Protein AF-A0A1M3FWM1-F1 (afdb_monomer)

Foldseek 3Di:
DEEEEAEEEQDPVCPVLVVVLQVQAAFDDAFYKYKYWYWYQAPVARTWIKIWIWGWDADPVHIGIDGPDIDIDGDHPVPALQVVLLVVLVVTDPPYAYEYEYAAEAAPPQQFGHFHDHPVVPDPDDDDPPDPPDSPPGTDGLQSVLSNLQSRLHLEYEYQYAQCLALSNLLSCLVRYQKYKYARGHGDRQLDNPSQLCNQLSHDDPPDHSVVNLVSNNVSSVVSQVVRCPDPPDHRFKIFMFGSPCSVVLQVLVLQLVLVCCLVPVPPPPPLPPLLVVQCVQADDPNQKGAPLVVLVSVLVVCVPDPVNNVSSVVNNVSLQVGTPDMDGDPPDSCNPHSRHIYHRAPPCPGLLNVLVVVVCVVDPSPHDRGHPVVSSVVSCVVVVVDD

Nearest PDB structures (foldseek):
  6mzo-assembly1_A  TM=6.413E-01  e=2.265E-14  Parabacteroides distasonis ATCC 8503
  6n9j-assembly2_B  TM=6.368E-01  e=8.751E-14  Bacteroides thetaiotaomicron VPI-5482
  6n9j-assembly1_A  TM=6.332E-01  e=1.992E-13  Bacteroides thetaiotaomicron VPI-5482
  6nag-assembly1_B  TM=6.405E-01  e=3.380E-13  Bacteroides thetaiotaomicron VPI-5482
  6nag-assembly1_A  TM=6.231E-01  e=5.736E-13  Bacteroides thetaiotaomicron VPI-5482

Solvent-accessible surface area (backbone atoms only — not comparable to full-atom values): 21256 Å² total; per-residue (Å²): 93,49,42,35,41,38,37,42,36,41,66,81,83,54,60,64,52,58,60,43,41,64,75,71,41,56,56,76,56,80,72,30,36,41,36,42,37,41,38,35,50,43,91,92,43,52,30,47,35,37,40,39,36,32,40,34,40,77,51,100,90,49,38,40,50,38,84,77,43,79,48,78,50,84,48,60,73,88,68,41,69,35,58,54,34,45,50,54,47,70,73,51,63,90,85,49,47,32,35,40,37,38,36,39,50,30,35,69,66,87,63,33,49,34,37,50,67,59,74,85,74,72,59,92,68,82,81,70,98,76,77,83,77,60,93,70,85,41,54,47,36,39,66,55,52,43,60,15,41,56,63,56,45,27,45,27,38,36,41,43,23,19,32,49,29,25,54,70,52,49,54,55,45,39,78,42,23,50,30,40,33,33,16,54,40,50,60,52,70,68,18,67,48,60,57,58,33,51,36,58,59,57,54,51,62,86,79,61,51,46,66,59,50,40,53,54,44,44,58,32,42,51,56,18,40,67,57,33,48,72,45,90,94,49,69,40,17,40,42,34,34,34,47,28,80,51,42,70,59,50,48,53,47,48,22,51,48,50,39,51,50,48,61,70,43,75,82,47,95,56,64,72,56,55,56,54,50,54,54,47,76,76,51,58,47,102,77,49,37,31,42,39,58,62,52,44,50,55,52,47,71,74,42,82,90,40,69,72,58,43,53,45,41,53,55,45,50,52,49,52,54,71,23,49,76,45,75,51,56,40,87,90,41,92,63,34,81,56,79,66,41,24,37,81,60,67,73,48,86,82,20,68,63,37,44,53,49,51,51,48,61,70,74,40,62,86,87,74,66,88,50,54,66,65,64,51,51,51,56,50,33,56,76,71,65,66,76,126

Mean predicted aligned error: 11.52 Å

pLDDT: mean 70.17, std 17.26, range [24.48, 97.69]

Secondary structure (DSSP, 8-state):
-EEEEEEEESSGGGHHHHHHHHHH-B-SSTT-EEEEEEEE--SSSSEEEEEEEEEEEEETTEEEEEEEEEEEEEE-TTS-HHHHHHHHHHHSPTTPEEEEEEEEB---GGGEEEE---GGG-SSS---TT----TTTTEEEHHHHHHHHTTT--SEEEEEETT--BHHHHHHHTTT-SEEEE-SS---GGG--HHHHHHHHHTS-TT--HHHHHHHHHHHHHHHHHHHTTSTT----EEEEEEGGGHHHHHHHHHHHHHHHHHHHTT-SSHHHHHHHHHHHHH--TTSEEEHHHHHHHHHHH-TT-HHHHHHHHHHHHHHHHHEEEEEE-TT-TTTT--S-EEEPP-STTSHHHHHHHHHHHHS-TTSS---HHHHHHHHHHHTT---

Radius of gyration: 22.24 Å; Cα contacts (8 Å, |Δi|>4): 658; chains: 1; bounding box: 54×43×64 Å

Sequence (388 aa):
MNLAFIFLFDTTGHISTIQRLEAEMHASRAGDRFRLFYLKMNSESPFEYKDFLYELKVTNDGRSFYNVGERVYNFKFEDDLEASFRRIASLCAPGTRFFFCTSGHGSAYGLGAIQYTPVEMTGTGNLPSGNQHSPYSSLIWNKSLVRALTHLRPAFLYFNNCHVNYFDSLYFYGGISRYIIATENYVNTSMLQLDVLINKLAMCDGKSDDHTMAAIAFEAARSGFLYGSKAPGMTGASLFLIDLQQMPRLLNIFNTLSGLLIRQFYNQANWYFSLLQEMRMHYVTSFDLIDMSFVLQKIGESLPAFPAVKEHIEAMLRLIEHMILDKITIEGDPYSNCQGISIYLPKGKKSYYTRIFTDYTRRYKASELPFDWYKLIDIAGKKMGYTH

Structure (mmCIF, N/CA/C/O backbone):
data_AF-A0A1M3FWM1-F1
#
_entry.id   AF-A0A1M3FWM1-F1
#
loop_
_atom_site.group_PDB
_atom_site.id
_atom_site.type_symbol
_atom_site.label_atom_id
_atom_site.label_alt_id
_atom_site.label_comp_id
_atom_site.label_asym_id
_atom_site.label_entity_id
_atom_site.label_seq_id
_atom_site.pdbx_PDB_ins_code
_atom_site.Cartn_x
_atom_site.Cartn_y
_atom_site.Cartn_z
_atom_site.occupancy
_atom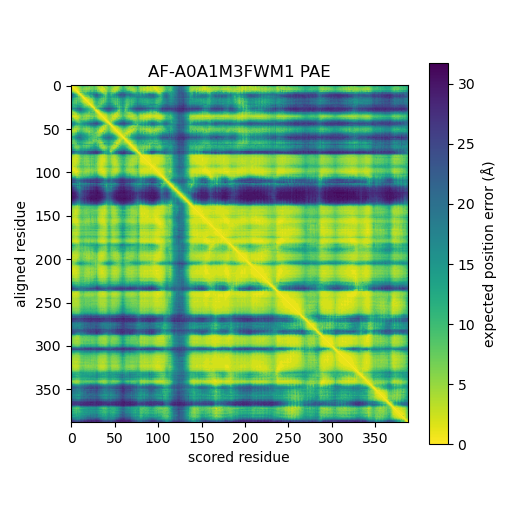_site.B_iso_or_equiv
_atom_site.auth_seq_id
_atom_site.auth_comp_id
_atom_site.auth_asym_id
_atom_site.auth_atom_id
_atom_site.pdbx_PDB_model_num
ATOM 1 N N . MET A 1 1 ? -23.333 1.699 13.901 1.00 71.62 1 MET A N 1
ATOM 2 C CA . MET A 1 1 ? -22.390 1.170 12.893 1.00 71.62 1 MET A CA 1
ATOM 3 C C . MET A 1 1 ? -21.556 0.078 13.552 1.00 71.62 1 MET A C 1
ATOM 5 O O . MET A 1 1 ? -21.190 0.252 14.705 1.00 71.62 1 MET A O 1
ATOM 9 N N . ASN A 1 2 ? -21.294 -1.040 12.863 1.00 77.69 2 ASN A N 1
ATOM 10 C CA . ASN A 1 2 ? -20.400 -2.087 13.373 1.00 77.69 2 ASN A CA 1
ATOM 11 C C . ASN A 1 2 ? -19.030 -1.930 12.710 1.00 77.69 2 ASN A C 1
ATOM 13 O O . ASN A 1 2 ? -18.906 -2.147 11.502 1.00 77.69 2 ASN A O 1
ATOM 17 N N . LEU A 1 3 ? -18.022 -1.553 13.489 1.00 80.56 3 LEU A N 1
ATOM 18 C CA . LEU A 1 3 ? -16.648 -1.407 13.011 1.00 80.56 3 LEU A CA 1
ATOM 19 C C . LEU A 1 3 ? -15.770 -2.536 13.548 1.00 80.56 3 LEU A C 1
ATOM 21 O O . LEU A 1 3 ? -15.898 -2.924 14.709 1.00 80.56 3 LEU A O 1
ATOM 25 N N . ALA A 1 4 ? -14.865 -3.041 12.719 1.00 81.12 4 ALA A N 1
ATOM 26 C CA . ALA A 1 4 ? -13.850 -3.999 13.129 1.00 81.12 4 ALA A CA 1
ATOM 27 C C . ALA A 1 4 ? -12.471 -3.519 12.693 1.00 81.12 4 ALA A C 1
ATOM 29 O O . ALA A 1 4 ? -12.214 -3.321 11.506 1.00 81.12 4 ALA A O 1
ATOM 30 N N . PHE A 1 5 ? -11.578 -3.374 13.662 1.00 81.00 5 PHE A N 1
ATOM 31 C CA . PHE A 1 5 ? -10.193 -3.018 13.424 1.00 81.00 5 PHE A CA 1
ATOM 32 C C . PHE A 1 5 ? -9.307 -4.224 13.673 1.00 81.00 5 PHE A C 1
ATOM 34 O O . PHE A 1 5 ? -9.415 -4.872 14.713 1.00 81.00 5 PHE A O 1
ATOM 41 N N . ILE A 1 6 ? -8.438 -4.516 12.716 1.00 81.38 6 ILE A N 1
ATOM 42 C CA . ILE A 1 6 ? -7.499 -5.626 12.790 1.00 81.38 6 ILE A CA 1
ATOM 43 C C . ILE A 1 6 ? -6.105 -5.039 12.810 1.00 81.38 6 ILE A C 1
ATOM 45 O O . ILE A 1 6 ? -5.705 -4.353 11.868 1.00 81.38 6 ILE A O 1
ATOM 49 N N . PHE A 1 7 ? -5.392 -5.324 13.890 1.00 78.38 7 PHE A N 1
ATOM 50 C CA . PHE A 1 7 ? -4.054 -4.826 14.128 1.00 78.38 7 PHE A CA 1
ATOM 51 C C . PHE A 1 7 ? -3.062 -5.964 14.222 1.00 78.38 7 PHE A C 1
ATOM 53 O O . PHE A 1 7 ? -3.229 -6.871 15.034 1.00 78.38 7 PHE A O 1
ATOM 60 N N . LEU A 1 8 ? -2.016 -5.877 13.412 1.00 70.81 8 LEU A N 1
ATOM 61 C CA . LEU A 1 8 ? -0.909 -6.818 13.407 1.00 70.81 8 LEU A CA 1
ATOM 62 C C . LEU A 1 8 ? 0.372 -6.102 13.855 1.00 70.81 8 LEU A C 1
ATOM 64 O O . LEU A 1 8 ? 0.757 -5.096 13.257 1.00 70.81 8 LEU A O 1
ATOM 68 N N . PHE A 1 9 ? 1.017 -6.608 14.908 1.00 69.19 9 PHE A N 1
ATOM 69 C CA . PHE A 1 9 ? 2.199 -5.982 15.508 1.00 69.19 9 PHE A CA 1
ATOM 70 C C . PHE A 1 9 ? 3.373 -6.948 15.691 1.00 69.19 9 PHE A C 1
ATOM 72 O O . PHE A 1 9 ? 3.195 -8.108 16.065 1.00 69.19 9 PHE A O 1
ATOM 79 N N . ASP A 1 10 ? 4.576 -6.406 15.483 1.00 56.25 10 ASP A N 1
ATOM 80 C CA . ASP A 1 10 ? 5.877 -7.076 15.642 1.00 56.25 10 ASP A CA 1
ATOM 81 C C . ASP A 1 10 ? 6.392 -7.034 17.101 1.00 56.25 10 ASP A C 1
ATOM 83 O O . ASP A 1 10 ? 7.057 -7.958 17.552 1.00 56.25 10 ASP A O 1
ATOM 87 N N . THR A 1 11 ? 6.048 -6.009 17.902 1.00 50.81 11 THR A N 1
ATOM 88 C CA . THR A 1 11 ? 6.634 -5.829 19.251 1.00 50.81 11 THR A CA 1
ATOM 89 C C . THR A 1 11 ? 5.640 -5.453 20.360 1.00 50.81 11 THR A C 1
ATOM 91 O O . THR A 1 11 ? 4.514 -5.009 20.130 1.00 50.81 11 THR A O 1
ATOM 94 N N . THR A 1 12 ? 6.086 -5.628 21.611 1.00 45.31 12 THR A N 1
ATOM 95 C CA . THR A 1 12 ? 5.354 -5.402 22.875 1.00 45.31 12 THR A CA 1
ATOM 96 C C . THR A 1 12 ? 5.006 -3.937 23.173 1.00 45.31 12 THR A C 1
ATOM 98 O O . THR A 1 12 ? 4.233 -3.677 24.096 1.00 45.31 12 THR A O 1
ATOM 101 N N . GLY A 1 13 ? 5.518 -2.979 22.393 1.00 47.03 13 GLY A N 1
ATOM 102 C CA . GLY A 1 13 ? 5.404 -1.538 22.655 1.00 47.03 13 GLY A CA 1
ATOM 103 C C . GLY A 1 13 ? 3.995 -0.936 22.567 1.00 47.03 13 GLY A C 1
ATOM 104 O O . GLY A 1 13 ? 3.818 0.221 22.935 1.00 47.03 13 GLY A O 1
ATOM 105 N N . HIS A 1 14 ? 2.990 -1.695 22.119 1.00 54.06 14 HIS A N 1
ATOM 106 C CA . HIS A 1 14 ? 1.638 -1.182 21.848 1.00 54.06 14 HIS A CA 1
ATOM 107 C C . HIS A 1 14 ? 0.568 -1.598 22.875 1.00 54.06 14 HIS A C 1
ATOM 109 O O . HIS A 1 14 ? -0.595 -1.223 22.741 1.00 54.06 14 HIS A O 1
ATOM 115 N N . ILE A 1 15 ? 0.931 -2.326 23.941 1.00 49.72 15 ILE A N 1
ATOM 116 C CA . ILE A 1 15 ? -0.015 -2.664 25.027 1.00 49.72 15 ILE A CA 1
ATOM 117 C C . ILE A 1 15 ? -0.452 -1.401 25.794 1.00 49.72 15 ILE A C 1
ATOM 119 O O . ILE A 1 15 ? -1.621 -1.268 26.151 1.00 49.72 15 ILE A O 1
ATOM 123 N N . SER A 1 16 ? 0.448 -0.428 25.972 1.00 53.94 16 SER A N 1
ATOM 124 C CA . SER A 1 16 ? 0.113 0.880 26.556 1.00 53.94 16 SER A CA 1
ATOM 125 C C . SER A 1 16 ? -0.863 1.682 25.684 1.00 53.94 16 SER A C 1
ATOM 127 O O . SER A 1 16 ? -1.629 2.488 26.205 1.00 53.94 16 SER A O 1
ATOM 129 N N . THR A 1 17 ? -0.893 1.433 24.369 1.00 57.69 17 THR A N 1
ATOM 130 C CA . THR A 1 17 ? -1.868 2.027 23.444 1.00 57.69 17 THR A CA 1
ATOM 131 C C . THR A 1 17 ? -3.277 1.487 23.694 1.00 57.69 17 THR A C 1
ATOM 133 O O . THR A 1 17 ? -4.222 2.264 23.670 1.00 57.69 17 THR A O 1
ATOM 136 N N . ILE A 1 18 ? -3.431 0.195 24.016 1.00 56.69 18 ILE A N 1
ATOM 137 C CA . ILE A 1 18 ? -4.733 -0.388 24.402 1.00 56.69 18 ILE A CA 1
ATOM 138 C C . ILE A 1 18 ? -5.229 0.214 25.723 1.00 56.69 18 ILE A C 1
ATOM 140 O O . ILE A 1 18 ? -6.398 0.561 25.842 1.00 56.69 18 ILE A O 1
ATOM 144 N N . GLN A 1 19 ? -4.332 0.432 26.684 1.00 56.44 19 GLN A N 1
ATOM 145 C CA . GLN A 1 19 ? -4.682 1.093 27.946 1.00 56.44 19 GLN A CA 1
ATOM 146 C C . GLN A 1 19 ? -5.041 2.580 27.758 1.00 56.44 19 GLN A C 1
ATOM 148 O O . GLN A 1 19 ? -5.931 3.079 28.440 1.00 56.44 19 GLN A O 1
ATOM 153 N N . ARG A 1 20 ? -4.407 3.290 26.811 1.00 59.44 20 ARG A N 1
ATOM 154 C CA . ARG A 1 20 ? -4.812 4.659 26.428 1.00 59.44 20 ARG A CA 1
ATOM 155 C C . ARG A 1 20 ? -6.147 4.705 25.689 1.00 59.44 20 ARG A C 1
ATOM 157 O O . ARG A 1 20 ? -6.918 5.630 25.926 1.00 59.44 20 ARG A O 1
ATOM 164 N N . LEU A 1 21 ? -6.449 3.707 24.852 1.00 61.56 21 LEU A N 1
ATOM 165 C CA . LEU A 1 21 ? -7.748 3.595 24.174 1.00 61.56 21 LEU A CA 1
ATOM 166 C C . LEU A 1 21 ? -8.908 3.590 25.186 1.00 61.56 21 LEU A C 1
ATOM 168 O O . LEU A 1 21 ? -9.934 4.217 24.952 1.00 61.56 21 LEU A O 1
ATOM 172 N N . GLU A 1 22 ? -8.737 2.958 26.345 1.00 57.81 22 GLU A N 1
ATOM 173 C CA . GLU A 1 22 ? -9.761 2.954 27.399 1.00 57.81 22 GLU A CA 1
ATOM 174 C C . GLU A 1 22 ? -9.926 4.310 28.108 1.00 57.81 22 GLU A C 1
ATOM 176 O O . GLU A 1 22 ? -10.994 4.585 28.651 1.00 57.81 22 GLU A O 1
ATOM 181 N N . ALA A 1 23 ? -8.902 5.169 28.087 1.00 51.56 23 ALA A N 1
ATOM 182 C CA . ALA A 1 23 ? -8.892 6.447 28.798 1.00 51.56 23 ALA A CA 1
ATOM 183 C C . ALA A 1 23 ? -9.311 7.654 27.937 1.00 51.56 23 ALA A C 1
ATOM 185 O O . ALA A 1 23 ? -9.831 8.627 28.476 1.00 51.56 23 ALA A O 1
ATOM 186 N N . GLU A 1 24 ? -9.078 7.615 26.620 1.00 58.06 24 GLU A N 1
ATOM 187 C CA . GLU A 1 24 ? -9.115 8.813 25.756 1.00 58.06 24 GLU A CA 1
ATOM 188 C C . GLU A 1 24 ? -10.146 8.733 24.613 1.00 58.06 24 GLU A C 1
ATOM 190 O O . GLU A 1 24 ? -10.217 9.623 23.759 1.00 58.06 24 GLU A O 1
ATOM 195 N N . MET A 1 25 ? -10.953 7.669 24.547 1.00 58.84 25 MET A N 1
ATOM 196 C CA . MET A 1 25 ? -11.905 7.502 23.451 1.00 58.84 25 MET A CA 1
ATOM 197 C C . MET A 1 25 ? -13.266 8.159 23.708 1.00 58.84 25 MET A C 1
ATOM 199 O O . MET A 1 25 ? -14.061 7.705 24.535 1.00 58.84 25 MET A O 1
ATOM 203 N N . HIS A 1 26 ? -13.578 9.163 22.889 1.00 56.03 26 HIS A N 1
ATOM 204 C CA . HIS A 1 26 ? -14.853 9.879 22.880 1.00 56.03 26 HIS A CA 1
ATOM 205 C C . HIS A 1 26 ? -15.505 9.759 21.495 1.00 56.03 26 HIS A C 1
ATOM 207 O O . HIS A 1 26 ? -14.884 10.101 20.491 1.00 56.03 26 HIS A O 1
ATOM 213 N N . ALA A 1 27 ? -16.757 9.286 21.406 1.00 53.84 27 ALA A N 1
ATOM 214 C CA . ALA A 1 27 ? -17.442 9.109 20.114 1.00 53.84 27 ALA A CA 1
ATOM 215 C C . ALA A 1 27 ? -18.858 9.681 20.032 1.00 53.84 27 ALA A C 1
ATOM 217 O O . ALA A 1 27 ? -19.489 10.085 21.009 1.00 53.84 27 ALA A O 1
ATOM 218 N N . SER A 1 28 ? -19.351 9.734 18.792 1.00 49.47 28 SER A N 1
ATOM 219 C CA . SER A 1 28 ? -20.409 10.640 18.359 1.00 49.47 28 SER A CA 1
ATOM 220 C C . SER A 1 28 ? -21.824 10.054 18.359 1.00 49.47 28 SER A C 1
ATOM 222 O O . SER A 1 28 ? -22.755 10.834 18.151 1.00 49.47 28 SER A O 1
ATOM 224 N N . ARG A 1 29 ? -22.055 8.750 18.634 1.00 56.78 29 ARG A N 1
ATOM 225 C CA . ARG A 1 29 ? -23.407 8.121 18.661 1.00 56.78 29 ARG A CA 1
ATOM 226 C C . ARG A 1 29 ? -23.537 6.953 19.653 1.00 56.78 29 ARG A C 1
ATOM 228 O O . ARG A 1 29 ? -22.865 5.938 19.523 1.00 56.78 29 ARG A O 1
ATOM 235 N N . ALA A 1 30 ? -24.423 7.090 20.645 1.00 50.62 30 ALA A N 1
ATOM 236 C CA . ALA A 1 30 ? -24.704 6.037 21.631 1.00 50.62 30 ALA A CA 1
ATOM 237 C C . ALA A 1 30 ? -25.177 4.737 20.951 1.00 50.62 30 ALA A C 1
ATOM 239 O O . ALA A 1 30 ? -26.022 4.793 20.059 1.00 50.62 30 ALA A O 1
ATOM 240 N N . GLY A 1 31 ? -24.651 3.585 21.384 1.00 57.81 31 GLY A N 1
ATOM 241 C CA . GLY A 1 31 ? -24.995 2.268 20.830 1.00 57.81 31 GLY A CA 1
ATOM 242 C C . GLY A 1 31 ? -24.112 1.781 19.675 1.00 57.81 31 GLY A C 1
ATOM 243 O O . GLY A 1 31 ? -24.295 0.653 19.215 1.00 57.81 31 GLY A O 1
ATOM 244 N N . ASP A 1 32 ? -23.137 2.574 19.219 1.00 64.75 32 ASP A N 1
ATOM 245 C CA . ASP A 1 32 ? -22.105 2.069 18.314 1.00 64.75 32 ASP A CA 1
ATOM 246 C C . ASP A 1 32 ? -21.195 1.066 19.036 1.00 64.75 32 ASP A C 1
ATOM 248 O O . ASP A 1 32 ? -20.783 1.264 20.185 1.00 64.75 32 ASP A O 1
ATOM 252 N N . ARG A 1 33 ? -20.894 -0.033 18.340 1.00 68.12 33 ARG A N 1
ATOM 253 C CA . ARG A 1 33 ? -19.990 -1.084 18.801 1.00 68.12 33 ARG A CA 1
ATOM 254 C C . ARG A 1 33 ? -18.822 -1.163 17.844 1.00 68.12 33 ARG A C 1
ATOM 256 O O . ARG A 1 33 ? -19.013 -1.261 16.627 1.00 68.12 33 ARG A O 1
ATOM 263 N N . PHE A 1 34 ? -17.619 -1.166 18.395 1.00 76.31 34 PHE A N 1
ATOM 264 C CA . PHE A 1 34 ? -16.444 -1.515 17.621 1.00 76.31 34 PHE A CA 1
ATOM 265 C C . PHE A 1 34 ? -15.724 -2.680 18.269 1.00 76.31 34 PHE A C 1
ATOM 267 O O . PHE A 1 34 ? -15.804 -2.921 19.475 1.00 76.31 34 PHE A O 1
ATOM 274 N N . ARG A 1 35 ? -15.039 -3.425 17.416 1.00 79.69 35 ARG A N 1
ATOM 275 C CA . ARG A 1 35 ? -14.274 -4.588 17.810 1.00 79.69 35 ARG A CA 1
ATOM 276 C C . ARG A 1 35 ? -12.828 -4.392 17.437 1.00 79.69 35 ARG A C 1
ATOM 278 O O . ARG A 1 35 ? -12.521 -3.984 16.315 1.00 79.69 35 ARG A O 1
ATOM 285 N N . LEU A 1 36 ? -11.967 -4.669 18.397 1.00 78.56 36 LEU A N 1
ATOM 286 C CA . LEU A 1 36 ? -10.534 -4.557 18.269 1.00 78.56 36 LEU A CA 1
ATOM 287 C C . LEU A 1 36 ? -9.953 -5.966 18.261 1.00 78.56 36 LEU A C 1
ATOM 289 O O . LEU A 1 36 ? -9.994 -6.669 19.267 1.00 78.56 36 LEU A O 1
ATOM 293 N N . PHE A 1 37 ? -9.410 -6.358 17.117 1.00 79.19 37 PHE A N 1
ATOM 294 C CA . PHE A 1 37 ? -8.684 -7.604 16.951 1.00 79.19 37 PHE A CA 1
ATOM 295 C C . PHE A 1 37 ? -7.195 -7.300 16.962 1.00 79.19 37 PHE A C 1
ATOM 297 O O . PHE A 1 37 ? -6.657 -6.722 16.019 1.00 79.19 37 PHE A O 1
ATOM 304 N N . TYR A 1 38 ? -6.539 -7.673 18.050 1.00 75.25 38 TYR A N 1
ATOM 305 C CA . TYR A 1 38 ? -5.113 -7.492 18.245 1.00 75.25 38 TYR A CA 1
ATOM 306 C C . TYR A 1 38 ? -4.401 -8.820 18.010 1.00 75.25 38 TYR A C 1
ATOM 308 O O . TYR A 1 38 ? -4.617 -9.781 18.745 1.00 75.25 38 TYR A O 1
ATOM 316 N N . LEU A 1 39 ? -3.569 -8.872 16.974 1.00 73.75 39 LEU A N 1
ATOM 317 C CA . LEU A 1 39 ? -2.719 -10.005 16.647 1.00 73.75 39 LEU A CA 1
ATOM 318 C C . LEU A 1 39 ? -1.279 -9.619 16.960 1.00 73.75 39 LEU A C 1
ATOM 320 O O . LEU A 1 39 ? -0.651 -8.841 16.237 1.00 73.75 39 LEU A O 1
ATOM 324 N N . LYS A 1 40 ? -0.759 -10.172 18.050 1.00 67.12 40 LYS A N 1
ATOM 325 C CA . LYS A 1 40 ? 0.643 -10.036 18.426 1.00 67.12 40 LYS A CA 1
ATOM 326 C C . LYS A 1 40 ? 1.407 -11.273 18.018 1.00 67.12 40 LYS A C 1
ATOM 328 O O . LYS A 1 40 ? 0.993 -12.384 18.333 1.00 67.12 40 LYS A O 1
ATOM 333 N N . MET A 1 41 ? 2.554 -11.068 17.395 1.00 59.75 41 MET A N 1
ATOM 334 C CA . MET A 1 41 ? 3.521 -12.132 17.150 1.00 59.75 41 MET A CA 1
ATOM 335 C C . MET A 1 41 ? 4.417 -12.277 18.384 1.00 59.75 41 MET A C 1
ATOM 337 O O . MET A 1 41 ? 4.913 -11.277 18.903 1.00 59.75 41 MET A O 1
ATOM 341 N N . ASN A 1 42 ? 4.571 -13.494 18.912 1.00 53.16 42 ASN A N 1
ATOM 342 C CA . ASN A 1 42 ? 5.444 -13.770 20.057 1.00 53.16 42 ASN A CA 1
ATOM 343 C C . ASN A 1 42 ? 6.451 -14.883 19.702 1.00 53.16 42 ASN A C 1
ATOM 345 O O . ASN A 1 42 ? 6.189 -15.718 18.839 1.00 53.16 42 ASN A O 1
ATOM 349 N N . SER A 1 43 ? 7.617 -14.892 20.354 1.00 48.69 43 SER A N 1
ATOM 350 C CA . SER A 1 43 ? 8.677 -15.890 20.135 1.00 48.69 43 SER A CA 1
ATOM 351 C C . SER A 1 43 ? 8.294 -17.288 20.636 1.00 48.69 43 SER A C 1
ATOM 353 O O . SER A 1 43 ? 8.721 -18.278 20.053 1.00 48.69 43 SER A O 1
ATOM 355 N N . GLU A 1 44 ? 7.473 -17.371 21.690 1.00 43.91 44 GLU A N 1
ATOM 356 C CA . GLU A 1 44 ? 7.086 -18.631 22.354 1.00 43.91 44 GLU A CA 1
ATOM 357 C C . GLU A 1 44 ? 5.718 -19.182 21.909 1.00 43.91 44 GLU A C 1
ATOM 359 O O . GLU A 1 44 ? 5.433 -20.370 22.051 1.00 43.91 44 GLU A O 1
ATOM 364 N N . SER A 1 45 ? 4.860 -18.317 21.361 1.00 44.00 45 SER A N 1
ATOM 365 C CA . SER A 1 45 ? 3.571 -18.660 20.756 1.00 44.00 45 SER A CA 1
ATOM 366 C C . SER A 1 45 ? 3.414 -17.807 19.502 1.00 44.00 45 SER A C 1
ATOM 368 O O . SER A 1 45 ? 3.501 -16.585 19.596 1.00 44.00 45 SER A O 1
ATOM 370 N N . PRO A 1 46 ? 3.183 -18.396 18.328 1.00 52.28 46 PRO A N 1
ATOM 371 C CA . PRO A 1 46 ? 3.390 -17.683 17.075 1.00 52.28 46 PRO A CA 1
ATOM 372 C C . PRO A 1 46 ? 2.407 -16.531 16.857 1.00 52.28 46 PRO A C 1
ATOM 374 O O . PRO A 1 46 ? 2.790 -15.537 16.246 1.00 52.28 46 PRO A O 1
ATOM 377 N N . PHE A 1 47 ? 1.192 -16.614 17.419 1.00 57.16 47 PHE A N 1
ATOM 378 C CA . PHE A 1 47 ? 0.279 -15.476 17.536 1.00 57.16 47 PHE A CA 1
ATOM 379 C C . PHE A 1 47 ? -0.507 -15.512 18.859 1.00 57.16 47 PHE A C 1
ATOM 381 O O . PHE A 1 47 ? -1.225 -16.471 19.153 1.00 57.16 47 PHE A O 1
ATOM 388 N N . GLU A 1 48 ? -0.409 -14.439 19.643 1.00 59.66 48 GLU A N 1
ATOM 389 C CA . GLU A 1 48 ? -1.362 -14.106 20.703 1.00 59.66 48 GLU A CA 1
ATOM 390 C C . GLU A 1 48 ? -2.449 -13.227 20.079 1.00 59.66 48 GLU A C 1
ATOM 392 O O . GLU A 1 48 ? -2.185 -12.108 19.633 1.00 59.66 48 GLU A O 1
ATOM 397 N N . TYR A 1 49 ? -3.672 -13.749 20.016 1.00 67.31 49 TYR A N 1
ATOM 398 C CA . TYR A 1 49 ? -4.826 -13.008 19.531 1.00 67.31 49 TYR A CA 1
ATOM 399 C C . TYR A 1 49 ? -5.677 -12.559 20.712 1.00 67.31 49 TYR A C 1
ATOM 401 O O . TYR A 1 49 ? -6.092 -13.366 21.550 1.00 67.31 49 TYR A O 1
ATOM 409 N N . LYS A 1 50 ? -5.988 -11.267 20.741 1.00 70.25 50 LYS A N 1
ATOM 410 C CA . LYS A 1 50 ? -6.951 -10.691 21.671 1.00 70.25 50 LYS A CA 1
ATOM 411 C C . LYS A 1 50 ? -8.080 -10.034 20.903 1.00 70.25 50 LYS A C 1
ATOM 413 O O . LYS A 1 50 ? -7.861 -9.267 19.970 1.00 70.25 50 LYS A O 1
ATOM 418 N N . ASP A 1 51 ? -9.287 -10.360 21.319 1.00 74.56 51 ASP A N 1
ATOM 419 C CA . ASP A 1 51 ? -10.528 -9.781 20.845 1.00 74.56 51 ASP A CA 1
ATOM 420 C C . ASP A 1 51 ? -11.117 -8.945 21.972 1.00 74.56 51 ASP A C 1
ATOM 422 O O . ASP A 1 51 ? -11.507 -9.483 23.013 1.00 74.56 51 ASP A O 1
ATOM 426 N N . PHE A 1 52 ? -11.172 -7.640 21.752 1.00 71.25 52 PHE A N 1
ATOM 427 C CA . PHE A 1 52 ? -11.811 -6.708 22.662 1.00 71.25 52 PHE A CA 1
ATOM 428 C C . PHE A 1 52 ? -13.076 -6.160 22.009 1.00 71.25 52 PHE A C 1
ATOM 430 O O . PHE A 1 52 ? -13.049 -5.610 20.901 1.00 71.25 52 PHE A O 1
ATOM 437 N N . LEU A 1 53 ? -14.195 -6.297 22.713 1.00 71.56 53 LEU A N 1
ATOM 438 C CA . LEU A 1 53 ? -15.470 -5.722 22.322 1.00 71.56 53 LEU A CA 1
ATOM 439 C C . LEU A 1 53 ? -15.715 -4.451 23.129 1.00 71.56 53 LEU A C 1
ATOM 441 O O . LEU A 1 53 ? -15.852 -4.502 24.351 1.00 71.56 53 LEU A O 1
ATOM 445 N N . TYR A 1 54 ? -15.844 -3.331 22.427 1.00 68.31 54 TYR A N 1
ATOM 446 C CA . TYR A 1 54 ? -16.145 -2.040 23.026 1.00 68.31 54 TYR A CA 1
ATOM 447 C C . TYR A 1 54 ? -17.555 -1.584 22.650 1.00 68.31 54 TYR A C 1
ATOM 449 O O . TYR A 1 54 ? -17.998 -1.722 21.506 1.00 68.31 54 TYR A O 1
ATOM 457 N N . GLU A 1 55 ? -18.263 -1.013 23.621 1.00 68.31 55 GLU A N 1
ATOM 458 C CA . GLU A 1 55 ? -19.589 -0.422 23.434 1.00 68.31 55 GLU A CA 1
ATOM 459 C C . GLU A 1 55 ? -19.591 1.027 23.918 1.00 68.31 55 GLU A C 1
ATOM 461 O O . GLU A 1 55 ? -19.092 1.330 25.007 1.00 68.31 55 GLU A O 1
ATOM 466 N N . LEU A 1 56 ? -20.151 1.931 23.107 1.00 63.66 56 LEU A N 1
ATOM 467 C CA . LEU A 1 56 ? -20.292 3.328 23.500 1.00 63.66 56 LEU A CA 1
ATOM 468 C C . LEU A 1 56 ? -21.457 3.497 24.472 1.00 63.66 56 LEU A C 1
ATOM 470 O O . LEU A 1 56 ? -22.611 3.231 24.115 1.00 63.66 56 LEU A O 1
ATOM 474 N N . LYS A 1 57 ? -21.174 4.033 25.663 1.00 61.22 57 LYS A N 1
ATOM 475 C CA . LYS A 1 57 ? -22.200 4.418 26.638 1.00 61.22 57 LYS A CA 1
ATOM 476 C C . LYS A 1 57 ? -22.255 5.935 26.793 1.00 61.22 57 LYS A C 1
ATOM 478 O O . LYS A 1 57 ? -21.260 6.638 26.627 1.00 61.22 57 LYS A O 1
ATOM 483 N N . VAL A 1 58 ? -23.451 6.435 27.095 1.00 59.00 58 VAL A N 1
ATOM 484 C CA . VAL A 1 58 ? -23.651 7.834 27.493 1.00 59.00 58 VAL A CA 1
ATOM 485 C C . VAL A 1 58 ? -23.317 7.948 28.975 1.00 59.00 58 VAL A C 1
ATOM 487 O O . VAL A 1 58 ? -23.828 7.167 29.777 1.00 59.00 58 VAL A O 1
ATOM 490 N N . THR A 1 59 ? -22.465 8.902 29.320 1.00 62.31 59 THR A N 1
ATOM 491 C CA . THR A 1 59 ? -22.011 9.186 30.681 1.00 62.31 59 THR A CA 1
ATOM 492 C C . THR A 1 59 ? -22.380 10.622 31.059 1.00 62.31 59 THR A C 1
ATOM 494 O O . THR A 1 59 ? -22.794 11.418 30.215 1.00 62.31 59 THR A O 1
ATOM 497 N N . ASN A 1 60 ? -22.268 10.968 32.343 1.00 53.78 60 ASN A N 1
ATOM 498 C CA . ASN A 1 60 ? -22.632 12.304 32.833 1.00 53.78 60 ASN A CA 1
ATOM 499 C C . ASN A 1 60 ? -21.667 13.410 32.357 1.00 53.78 60 ASN A C 1
ATOM 501 O O . ASN A 1 60 ? -22.021 14.584 32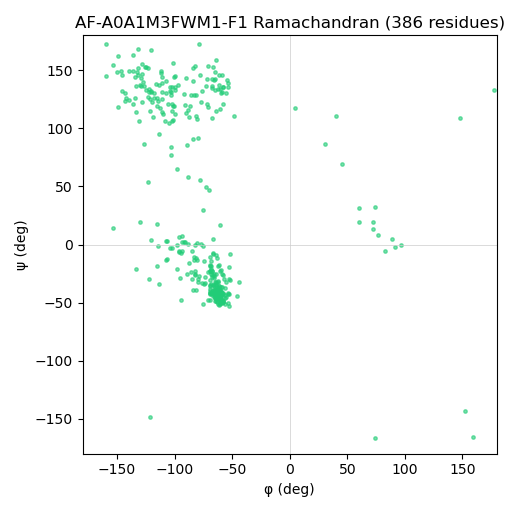.383 1.00 53.78 60 ASN A O 1
ATOM 505 N N . ASP A 1 61 ? -20.466 13.033 31.924 1.00 59.19 61 ASP A N 1
ATOM 506 C CA . ASP A 1 61 ? -19.381 13.880 31.419 1.00 59.19 61 ASP A CA 1
ATOM 507 C C . ASP A 1 61 ? -19.226 13.830 29.885 1.00 59.19 61 ASP A C 1
ATOM 509 O O . ASP A 1 61 ? -18.414 14.566 29.326 1.00 59.19 61 ASP A O 1
ATOM 513 N N . GLY A 1 62 ? -20.013 13.005 29.180 1.00 61.34 62 GLY A N 1
ATOM 514 C CA . GLY A 1 62 ? -19.936 12.881 27.725 1.00 61.34 62 GLY A CA 1
ATOM 515 C C . GLY A 1 62 ? -20.376 11.519 27.184 1.00 61.34 62 GLY A C 1
ATOM 516 O O . GLY A 1 62 ? -21.352 10.919 27.629 1.00 61.34 62 GLY A O 1
ATOM 517 N N . ARG A 1 63 ? -19.700 11.047 26.134 1.00 60.78 63 ARG A N 1
ATOM 518 C CA . ARG A 1 63 ? -19.855 9.687 25.598 1.00 60.78 63 ARG A CA 1
ATOM 519 C C . ARG A 1 63 ? -18.491 9.021 25.606 1.00 60.78 63 ARG A C 1
ATOM 521 O O . ARG A 1 63 ? -17.560 9.567 25.016 1.00 60.78 63 ARG A O 1
ATOM 528 N N . SER A 1 64 ? -18.414 7.846 26.219 1.00 61.09 64 SER A N 1
ATOM 529 C CA . SER A 1 64 ? -17.159 7.122 26.435 1.00 61.09 64 SER A CA 1
ATOM 530 C C . SER A 1 64 ? -17.331 5.651 26.085 1.00 61.09 64 SER A C 1
ATOM 532 O O . SER A 1 64 ? -18.409 5.069 26.274 1.00 61.09 64 SER A O 1
ATOM 534 N N . PHE A 1 65 ? -16.288 5.052 25.518 1.00 63.78 65 PHE A N 1
ATOM 535 C CA . PHE A 1 65 ? -16.291 3.626 25.217 1.00 63.78 65 PHE A CA 1
ATOM 536 C C . PHE A 1 65 ? -15.900 2.809 26.434 1.00 63.78 65 PHE A C 1
ATOM 538 O O . PHE A 1 65 ? -14.989 3.162 27.174 1.00 63.78 65 PHE A O 1
ATOM 545 N N . TYR A 1 66 ? -16.580 1.681 26.600 1.00 62.66 66 TYR A N 1
ATOM 546 C CA . TYR A 1 66 ? -16.289 0.727 27.655 1.00 62.66 66 TYR A CA 1
ATOM 547 C C . TYR A 1 66 ? -15.985 -0.625 27.040 1.00 62.66 66 TYR A C 1
ATOM 549 O O . TYR A 1 66 ? -16.729 -1.095 26.175 1.00 62.66 66 TYR A O 1
ATOM 557 N N . ASN A 1 67 ? -14.914 -1.255 27.513 1.00 65.69 67 ASN A N 1
ATOM 558 C CA . ASN A 1 67 ? -14.667 -2.661 27.250 1.00 65.69 67 ASN A CA 1
ATOM 559 C C . ASN A 1 67 ? -15.796 -3.470 27.906 1.00 65.69 67 ASN A C 1
ATOM 561 O O . ASN A 1 67 ? -15.974 -3.443 29.124 1.00 65.69 67 ASN A O 1
ATOM 565 N N . VAL A 1 68 ? -16.607 -4.135 27.087 1.00 68.44 68 VAL A N 1
ATOM 566 C CA . VAL A 1 68 ? -17.736 -4.968 27.533 1.00 68.44 68 VAL A CA 1
ATOM 567 C C . VAL A 1 68 ? -17.447 -6.460 27.371 1.00 68.44 68 VAL A C 1
ATOM 569 O O . VAL A 1 68 ? -18.306 -7.292 27.663 1.00 68.44 68 VAL A O 1
ATOM 572 N N . GLY A 1 69 ? -16.242 -6.816 26.923 1.00 69.12 69 GLY A N 1
ATOM 573 C CA . GLY A 1 69 ? -15.789 -8.194 26.849 1.00 69.12 69 GLY A CA 1
ATOM 574 C C . GLY A 1 69 ? -14.397 -8.322 26.241 1.00 69.12 69 GLY A C 1
ATOM 575 O O . GLY A 1 69 ? -14.134 -7.800 25.160 1.00 69.12 69 GLY A O 1
ATOM 576 N N . GLU A 1 70 ? -13.549 -9.106 26.901 1.00 74.06 70 GLU A N 1
ATOM 577 C CA . GLU A 1 70 ? -12.245 -9.534 26.400 1.00 74.06 70 GLU A CA 1
ATOM 578 C C . GLU A 1 70 ? -12.258 -11.047 26.165 1.00 74.06 70 GLU A C 1
ATOM 580 O O . GLU A 1 70 ? -12.778 -11.822 26.976 1.00 74.06 70 GLU A O 1
ATOM 585 N N . ARG A 1 71 ? -11.690 -11.483 25.040 1.00 69.81 71 ARG A N 1
ATOM 586 C CA . ARG A 1 71 ? -11.439 -12.897 24.752 1.00 69.81 71 ARG A CA 1
ATOM 587 C C . ARG A 1 71 ? -10.028 -13.069 24.209 1.00 69.81 71 ARG A C 1
ATOM 589 O O . ARG A 1 71 ? -9.668 -12.462 23.205 1.00 69.81 71 ARG A O 1
ATOM 596 N N . VAL A 1 72 ? -9.255 -13.946 24.840 1.00 63.75 72 VAL A N 1
ATOM 597 C CA . VAL A 1 72 ? -7.902 -14.304 24.399 1.00 63.75 72 VAL A CA 1
ATOM 598 C C . VAL A 1 72 ? -7.949 -15.666 23.715 1.00 63.75 72 VAL A C 1
ATOM 600 O O . VAL A 1 72 ? -8.532 -16.611 24.249 1.00 63.75 72 VAL A O 1
ATOM 603 N N . TYR A 1 73 ? -7.344 -15.770 22.534 1.00 64.69 73 TYR A N 1
ATOM 604 C CA . TYR A 1 73 ? -7.199 -17.024 21.802 1.00 64.69 73 TYR A CA 1
ATOM 605 C C . TYR A 1 73 ? -5.722 -17.235 21.448 1.00 64.69 73 TYR A C 1
ATOM 607 O O . TYR A 1 73 ? -5.044 -16.314 20.996 1.00 64.69 73 TYR A O 1
ATOM 615 N N . ASN A 1 74 ? -5.230 -18.460 21.634 1.00 59.69 74 ASN A N 1
ATOM 616 C CA . ASN A 1 74 ? -3.862 -18.848 21.287 1.00 59.69 74 ASN A CA 1
ATOM 617 C C . ASN A 1 74 ? -3.885 -19.647 19.977 1.00 59.69 74 ASN A C 1
ATOM 619 O O . ASN A 1 74 ? -4.542 -20.688 19.919 1.00 59.69 74 ASN A O 1
ATOM 623 N N . PHE A 1 75 ? -3.180 -19.175 18.945 1.00 54.03 75 PHE A N 1
ATOM 624 C CA . PHE A 1 75 ? -3.089 -19.839 17.637 1.00 54.03 75 PHE A CA 1
ATOM 625 C C . PHE A 1 75 ? -1.665 -20.370 17.384 1.00 54.03 75 PHE A C 1
ATOM 627 O O . PHE A 1 75 ? -0.690 -19.777 17.844 1.00 54.03 75 PHE A O 1
ATOM 634 N N . LYS A 1 76 ? -1.536 -21.489 16.651 1.00 52.50 76 LYS A N 1
ATOM 635 C CA . LYS A 1 76 ? -0.249 -22.077 16.221 1.00 52.50 76 LYS A CA 1
ATOM 636 C C . LYS A 1 76 ? 0.061 -21.694 14.759 1.00 52.50 76 LYS A C 1
ATOM 638 O O . LYS A 1 76 ? -0.855 -21.581 13.958 1.00 52.50 76 LYS A O 1
ATOM 643 N N . PHE A 1 77 ? 1.344 -21.487 14.429 1.00 45.62 77 PHE A N 1
ATOM 644 C CA . PHE A 1 77 ? 1.859 -20.832 13.202 1.00 45.62 77 PHE A CA 1
ATOM 645 C C . PHE A 1 77 ? 1.486 -21.575 11.922 1.00 45.62 77 PHE A C 1
ATOM 647 O O . PHE A 1 77 ? 1.312 -20.969 10.871 1.00 45.62 77 PHE A O 1
ATOM 654 N N . GLU A 1 78 ? 1.395 -22.896 12.026 1.00 45.22 78 GLU A N 1
ATOM 655 C CA . GLU A 1 78 ? 1.209 -23.784 10.882 1.00 45.22 78 GLU A CA 1
ATOM 656 C C . GLU A 1 78 ? -0.272 -23.891 10.475 1.00 45.22 78 GLU A C 1
ATOM 658 O O . GLU A 1 78 ? -0.569 -24.277 9.348 1.00 45.22 78 GLU A O 1
ATOM 663 N N . ASP A 1 79 ? -1.194 -23.424 11.328 1.00 42.69 79 ASP A N 1
ATOM 664 C CA . ASP A 1 79 ? -2.634 -23.372 11.064 1.00 42.69 79 ASP A CA 1
ATOM 665 C C . ASP A 1 79 ? -3.054 -21.966 10.582 1.00 42.69 79 ASP A C 1
ATOM 667 O O . ASP A 1 79 ? -3.777 -21.230 11.250 1.00 42.69 79 ASP A O 1
ATOM 671 N N . ASP A 1 80 ? -2.529 -21.614 9.405 1.00 68.12 80 ASP A N 1
ATOM 672 C CA . ASP A 1 80 ? -2.969 -20.612 8.420 1.00 68.12 80 ASP A CA 1
ATOM 673 C C . ASP A 1 80 ? -3.495 -19.258 8.968 1.00 68.12 80 ASP A C 1
ATOM 675 O O . ASP A 1 80 ? -4.616 -19.143 9.472 1.00 68.12 80 ASP A O 1
ATOM 679 N N . LEU A 1 81 ? -2.734 -18.170 8.761 1.00 73.00 81 LEU A N 1
ATOM 680 C CA . LEU A 1 81 ? -3.179 -16.771 8.945 1.00 73.00 81 LEU A CA 1
ATOM 681 C C . LEU A 1 81 ? -4.585 -16.536 8.351 1.00 73.00 81 LEU A C 1
ATOM 683 O O . LEU A 1 81 ? -5.396 -15.779 8.893 1.00 73.00 81 LEU A O 1
ATOM 687 N N . GLU A 1 82 ? -4.905 -17.248 7.269 1.00 79.88 82 GLU A N 1
ATOM 688 C CA . GLU A 1 82 ? -6.226 -17.272 6.662 1.00 79.88 82 GLU A CA 1
ATOM 689 C C . GLU A 1 82 ? -7.332 -17.787 7.596 1.00 79.88 82 GLU A C 1
ATOM 691 O O . GLU A 1 82 ? -8.398 -17.174 7.678 1.00 79.88 82 GLU A O 1
ATOM 696 N N . ALA A 1 83 ? -7.102 -18.873 8.336 1.00 78.56 83 ALA A N 1
ATOM 697 C CA . ALA A 1 83 ? -8.056 -19.421 9.297 1.00 78.56 83 ALA A CA 1
ATOM 698 C C . ALA A 1 83 ? -8.355 -18.425 10.428 1.00 78.56 83 ALA A C 1
ATOM 700 O O . ALA A 1 83 ? -9.516 -18.261 10.819 1.00 78.56 83 ALA A O 1
ATOM 701 N N . SER A 1 84 ? -7.335 -17.699 10.891 1.00 76.75 84 SER A N 1
ATOM 702 C CA . SER A 1 84 ? -7.496 -16.637 11.892 1.00 76.75 84 SER A CA 1
ATOM 703 C C . SER A 1 84 ? -8.402 -15.516 11.373 1.00 76.75 84 SER A C 1
ATOM 705 O O . SER A 1 84 ? -9.335 -15.094 12.057 1.00 76.75 84 SER A O 1
ATOM 707 N N . PHE A 1 85 ? -8.204 -15.079 10.129 1.00 84.25 85 PHE A N 1
ATOM 708 C CA . PHE A 1 85 ? -8.978 -13.980 9.546 1.00 84.25 85 PHE A CA 1
ATOM 709 C C . PHE A 1 85 ? -10.404 -14.419 9.184 1.00 84.25 85 PHE A C 1
ATOM 711 O O . PHE A 1 85 ? -11.356 -13.666 9.395 1.00 84.25 85 PHE A O 1
ATOM 718 N N . ARG A 1 86 ? -10.594 -15.676 8.761 1.00 85.62 86 ARG A N 1
ATOM 719 C CA . ARG A 1 86 ? -11.924 -16.302 8.640 1.00 85.62 86 ARG A CA 1
ATOM 720 C C . ARG A 1 86 ? -12.648 -16.345 9.985 1.00 85.62 86 ARG A C 1
ATOM 722 O O . ARG A 1 86 ? -13.843 -16.051 10.056 1.00 85.62 86 ARG A O 1
ATOM 729 N N . ARG A 1 87 ? -11.941 -16.685 11.069 1.00 81.69 87 ARG A N 1
ATOM 730 C CA . ARG A 1 87 ? -12.517 -16.692 12.418 1.00 81.69 87 ARG A CA 1
ATOM 731 C C . ARG A 1 87 ? -12.930 -15.288 12.843 1.00 81.69 87 ARG A C 1
ATOM 733 O O . ARG A 1 87 ? -14.060 -15.132 13.298 1.00 81.69 87 ARG A O 1
ATOM 740 N N . ILE A 1 88 ? -12.076 -14.287 12.634 1.00 83.94 88 ILE A N 1
ATOM 741 C CA . ILE A 1 88 ? -12.391 -12.869 12.870 1.00 83.94 88 ILE A CA 1
ATOM 742 C C . ILE A 1 88 ? -13.673 -12.471 12.131 1.00 83.94 88 ILE A C 1
ATOM 744 O O . ILE A 1 88 ? -14.605 -11.965 12.757 1.00 83.94 88 ILE A O 1
ATOM 748 N N . ALA A 1 89 ? -13.768 -12.782 10.835 1.00 86.94 89 ALA A N 1
ATOM 749 C CA . ALA A 1 89 ? -14.961 -12.502 10.039 1.00 86.94 89 ALA A CA 1
ATOM 750 C C . ALA A 1 89 ? -16.222 -13.144 10.648 1.00 86.94 89 ALA A C 1
ATOM 752 O O . ALA A 1 89 ? -17.249 -12.482 10.771 1.00 86.94 89 ALA A O 1
ATOM 753 N N . SER A 1 90 ? -16.129 -14.402 11.104 1.00 87.19 90 SER A N 1
ATOM 754 C CA . SER A 1 90 ? -17.254 -15.136 11.712 1.00 87.19 90 SER A CA 1
ATOM 755 C C . SER A 1 90 ? -17.713 -14.597 13.070 1.00 87.19 90 SER A C 1
ATOM 757 O O . SER A 1 90 ? -18.825 -14.889 13.506 1.00 87.19 90 SER A O 1
ATOM 759 N N . LEU A 1 91 ? -16.857 -13.846 13.768 1.00 83.56 91 LEU A N 1
ATOM 760 C CA . LEU A 1 91 ? -17.195 -13.248 15.055 1.00 83.56 91 LEU A CA 1
ATOM 761 C C . LEU A 1 91 ? -17.983 -11.944 14.877 1.00 83.56 91 LEU A C 1
ATOM 763 O O . LEU A 1 91 ? -18.718 -11.557 15.786 1.00 83.56 91 LEU A O 1
ATOM 767 N N . CYS A 1 92 ? -17.832 -11.264 13.741 1.00 84.25 92 CYS A N 1
ATOM 768 C CA . CYS A 1 92 ? -18.459 -9.978 13.459 1.00 84.25 92 CYS A CA 1
ATOM 769 C C . CYS A 1 92 ? -19.907 -10.107 12.969 1.00 84.25 92 CYS A C 1
ATOM 771 O O . CYS A 1 92 ? -20.310 -11.109 12.382 1.00 84.25 92 CYS A O 1
ATOM 773 N N . ALA A 1 93 ? -20.699 -9.060 13.203 1.00 84.81 93 ALA A N 1
ATOM 774 C CA . ALA A 1 93 ? -22.065 -8.991 12.700 1.00 84.81 93 ALA A CA 1
ATOM 775 C C . ALA A 1 93 ? -22.082 -8.788 11.168 1.00 84.81 93 ALA A C 1
ATOM 777 O O . ALA A 1 93 ? -21.160 -8.186 10.611 1.00 84.81 93 ALA A O 1
ATOM 778 N N . PRO A 1 94 ? -23.141 -9.223 10.462 1.00 85.38 94 PRO A N 1
ATOM 779 C CA . PRO A 1 94 ? -23.317 -8.888 9.052 1.00 85.38 94 PRO A CA 1
ATOM 780 C C . PRO A 1 94 ? -23.259 -7.372 8.816 1.00 85.38 94 PRO A C 1
ATOM 782 O O . PRO A 1 94 ? -23.803 -6.588 9.596 1.00 85.38 94 PRO A O 1
ATOM 785 N N . GLY A 1 95 ? -22.590 -6.957 7.739 1.00 84.38 95 GLY A N 1
ATOM 786 C CA . GLY A 1 95 ? -22.398 -5.540 7.413 1.00 84.38 95 GLY A CA 1
ATOM 787 C C . GLY A 1 95 ? -21.336 -4.825 8.256 1.00 84.38 95 GLY A C 1
ATOM 788 O O . GLY A 1 95 ? -21.211 -3.606 8.145 1.00 84.38 95 GLY A O 1
ATOM 789 N N . THR A 1 96 ? -20.568 -5.543 9.088 1.00 87.81 96 THR A N 1
ATOM 790 C CA . THR A 1 96 ? -19.371 -4.983 9.727 1.00 87.81 96 THR A CA 1
ATOM 791 C C . THR A 1 96 ? -18.383 -4.502 8.671 1.00 87.81 96 THR A C 1
ATOM 793 O O . THR A 1 96 ? -18.050 -5.235 7.740 1.00 87.81 96 THR A O 1
ATOM 796 N N . ARG A 1 97 ? -17.889 -3.275 8.844 1.00 89.62 97 ARG A N 1
ATOM 797 C CA . ARG A 1 97 ? -16.813 -2.726 8.020 1.00 89.62 97 ARG A CA 1
ATOM 798 C C . ARG A 1 97 ? -15.467 -3.006 8.675 1.00 89.62 97 ARG A C 1
ATOM 800 O O . ARG A 1 97 ? -15.295 -2.730 9.863 1.00 89.62 97 ARG A O 1
ATOM 807 N N . PHE A 1 98 ? -14.542 -3.558 7.897 1.00 92.12 98 PHE A N 1
ATOM 808 C CA . PHE A 1 98 ? -13.216 -3.942 8.366 1.00 92.12 98 PHE A CA 1
ATOM 809 C C . PHE A 1 98 ? -12.166 -2.901 7.984 1.00 92.12 98 PHE A C 1
ATOM 811 O O . PHE A 1 98 ? -12.196 -2.342 6.888 1.00 92.12 98 PHE A O 1
ATOM 818 N N . PHE A 1 99 ? -11.201 -2.699 8.873 1.00 92.31 99 PHE A N 1
ATOM 819 C CA . PHE A 1 99 ? -9.996 -1.913 8.634 1.00 92.31 99 PHE A CA 1
ATOM 820 C C . PHE A 1 99 ? -8.790 -2.751 9.033 1.00 92.31 99 PHE A C 1
ATOM 822 O O . PHE A 1 99 ? -8.808 -3.392 10.086 1.00 92.31 99 PHE A O 1
ATOM 829 N N . PHE A 1 100 ? -7.747 -2.747 8.209 1.00 91.62 100 PHE A N 1
ATOM 830 C CA . PHE A 1 100 ? -6.516 -3.469 8.508 1.00 91.62 100 PHE A CA 1
ATOM 831 C C . PHE A 1 100 ? -5.371 -2.487 8.689 1.00 91.62 100 PHE A C 1
ATOM 833 O O . PHE A 1 100 ? -5.109 -1.672 7.804 1.00 91.62 100 PHE A O 1
ATOM 840 N N . CYS A 1 101 ? -4.689 -2.582 9.826 1.00 88.75 101 CYS A N 1
ATOM 841 C CA . CYS A 1 101 ? -3.506 -1.791 10.111 1.00 88.75 101 CYS A CA 1
ATOM 842 C C . CYS A 1 101 ? -2.380 -2.687 10.634 1.00 88.75 101 CYS A C 1
ATOM 844 O O . CYS A 1 101 ? -2.612 -3.645 11.371 1.00 88.75 101 CYS A O 1
ATOM 846 N N . THR A 1 102 ? -1.145 -2.351 10.295 1.00 82.56 102 THR A N 1
ATOM 847 C CA . THR A 1 102 ? 0.039 -3.075 10.767 1.00 82.56 102 THR A CA 1
ATOM 848 C C . THR A 1 102 ? 1.157 -2.103 11.107 1.00 82.56 102 THR A C 1
ATOM 850 O O . THR A 1 102 ? 1.243 -1.024 10.523 1.00 82.56 102 THR A O 1
ATOM 853 N N . SER A 1 103 ? 1.991 -2.475 12.078 1.00 77.25 103 SER A N 1
ATOM 854 C CA . SER A 1 103 ? 3.190 -1.729 12.455 1.00 77.25 103 SER A CA 1
ATOM 855 C C . SER A 1 103 ? 4.316 -2.683 12.833 1.00 77.25 103 SER A C 1
ATOM 857 O O . SER A 1 103 ? 4.126 -3.600 13.637 1.00 77.25 103 SER A O 1
ATOM 859 N N . GLY A 1 104 ? 5.494 -2.464 12.257 1.00 71.06 104 GLY A N 1
ATOM 860 C CA . GLY A 1 104 ? 6.666 -3.309 12.482 1.00 71.06 104 GLY A CA 1
ATOM 861 C C . GLY A 1 104 ? 7.696 -3.183 11.370 1.00 71.06 104 GLY A C 1
ATOM 862 O O . GLY A 1 104 ? 7.620 -2.278 10.531 1.00 71.06 104 GLY A O 1
ATOM 863 N N . HIS A 1 105 ? 8.651 -4.111 11.323 1.00 71.50 105 HIS A N 1
ATOM 864 C CA . HIS A 1 105 ? 9.595 -4.130 10.214 1.00 71.50 105 HIS A CA 1
ATOM 865 C C . HIS A 1 105 ? 8.884 -4.491 8.903 1.00 71.50 105 HIS A C 1
ATOM 867 O O . HIS A 1 105 ? 8.045 -5.388 8.824 1.00 71.50 105 HIS A O 1
ATOM 873 N N . GLY A 1 106 ? 9.192 -3.737 7.853 1.00 67.56 106 GLY A N 1
ATOM 874 C CA . GLY A 1 106 ? 8.804 -4.053 6.485 1.00 67.56 106 GLY A CA 1
ATOM 875 C C . GLY A 1 106 ? 10.049 -4.418 5.695 1.00 67.56 106 GLY A C 1
ATOM 876 O O . GLY A 1 106 ? 11.128 -3.875 5.938 1.00 67.56 106 GLY A O 1
ATOM 877 N N . SER A 1 107 ? 9.910 -5.365 4.777 1.00 63.53 107 SER A N 1
ATOM 878 C CA . SER A 1 107 ? 11.004 -5.800 3.921 1.00 63.53 107 SER A CA 1
ATOM 879 C C . SER A 1 107 ? 10.486 -5.928 2.504 1.00 63.53 107 SER A C 1
ATOM 881 O O . SER A 1 107 ? 9.591 -6.722 2.237 1.00 63.53 107 SER A O 1
ATOM 883 N N . ALA A 1 108 ? 11.081 -5.172 1.584 1.00 59.00 108 ALA A N 1
ATOM 884 C CA . ALA A 1 108 ? 10.802 -5.295 0.158 1.00 59.00 108 ALA A CA 1
ATOM 885 C C . ALA A 1 108 ? 11.448 -6.543 -0.476 1.00 59.00 108 ALA A C 1
ATOM 887 O O . ALA A 1 108 ? 11.302 -6.787 -1.677 1.00 59.00 108 ALA A O 1
ATOM 888 N N . TYR A 1 109 ? 12.189 -7.346 0.302 1.00 50.94 109 TYR A N 1
ATOM 889 C CA . TYR A 1 109 ? 12.832 -8.549 -0.211 1.00 50.94 109 TYR A CA 1
ATOM 890 C C . TYR A 1 109 ? 11.793 -9.638 -0.522 1.00 50.94 109 TYR A C 1
ATOM 892 O O . TYR A 1 109 ? 11.108 -10.162 0.352 1.00 50.94 109 TYR A O 1
ATOM 900 N N . GLY A 1 110 ? 11.731 -10.034 -1.796 1.00 47.28 110 GLY A N 1
ATOM 901 C CA . GLY A 1 110 ? 11.221 -11.346 -2.198 1.00 47.28 110 GLY A CA 1
ATOM 902 C C . GLY A 1 110 ? 9.708 -11.556 -2.120 1.00 47.28 110 GLY A C 1
ATOM 903 O O . GLY A 1 110 ? 9.302 -12.691 -1.910 1.00 47.28 110 GLY A O 1
ATOM 904 N N . LEU A 1 111 ? 8.877 -10.528 -2.348 1.00 49.56 111 LEU A N 1
ATOM 905 C CA . LEU A 1 111 ? 7.402 -10.600 -2.211 1.00 49.56 111 LEU A CA 1
ATOM 906 C C . LEU A 1 111 ? 6.923 -10.664 -0.744 1.00 49.56 111 LEU A C 1
ATOM 908 O O . LEU A 1 111 ? 5.761 -10.999 -0.487 1.00 49.56 111 LEU A O 1
ATOM 912 N N . GLY A 1 112 ? 7.809 -10.380 0.215 1.00 48.00 112 GLY A N 1
ATOM 913 C CA . GLY A 1 112 ? 7.481 -10.242 1.633 1.00 48.00 112 GLY A CA 1
ATOM 914 C C . GLY A 1 112 ? 6.694 -8.960 1.908 1.00 48.00 112 GLY A C 1
ATOM 915 O O . GLY A 1 112 ? 6.941 -7.940 1.273 1.00 48.00 112 GLY A O 1
ATOM 916 N N . ALA A 1 113 ? 5.732 -9.027 2.831 1.00 51.38 113 ALA A N 1
ATOM 917 C CA . ALA A 1 113 ? 4.963 -7.870 3.288 1.00 51.38 113 ALA A CA 1
ATOM 918 C C . ALA A 1 113 ? 5.581 -7.260 4.550 1.00 51.38 113 ALA A C 1
ATOM 920 O O . ALA A 1 113 ? 5.715 -6.046 4.681 1.00 51.38 113 ALA A O 1
ATOM 921 N N . ILE A 1 114 ? 5.898 -8.127 5.515 1.00 51.72 114 ILE A N 1
ATOM 922 C CA . ILE A 1 114 ? 6.169 -7.765 6.908 1.00 51.72 114 ILE A CA 1
ATOM 923 C C . ILE A 1 114 ? 7.247 -8.711 7.439 1.00 51.72 114 ILE A C 1
ATOM 925 O O . ILE A 1 114 ? 7.148 -9.926 7.253 1.00 51.72 114 ILE A O 1
ATOM 929 N N . GLN A 1 115 ? 8.271 -8.154 8.085 1.00 48.91 115 GLN A N 1
ATOM 930 C CA . GLN A 1 115 ? 9.329 -8.900 8.760 1.00 48.91 115 GLN A CA 1
ATOM 931 C C . GLN A 1 115 ? 9.102 -8.865 10.271 1.00 48.91 115 GLN A C 1
ATOM 933 O O . GLN A 1 115 ? 8.870 -7.797 10.816 1.00 48.91 115 GLN A O 1
ATOM 938 N N . TYR A 1 116 ? 9.178 -10.018 10.935 1.00 48.06 116 TYR A N 1
ATOM 939 C CA . TYR A 1 116 ? 9.260 -10.121 12.393 1.00 48.06 116 TYR A CA 1
ATOM 940 C C . TYR A 1 116 ? 10.719 -10.273 12.813 1.00 48.06 116 TYR A C 1
ATOM 942 O O . TYR A 1 116 ? 11.472 -11.045 12.205 1.00 48.06 116 TYR A O 1
ATOM 950 N N . THR A 1 117 ? 11.114 -9.561 13.864 1.00 39.62 117 THR A N 1
ATOM 951 C CA . THR A 1 117 ? 12.408 -9.770 14.525 1.00 39.62 117 THR A CA 1
ATOM 952 C C . THR A 1 117 ? 12.135 -10.122 15.985 1.00 39.62 117 THR A C 1
ATOM 954 O O . THR A 1 117 ? 11.631 -9.268 16.713 1.00 39.62 117 THR A O 1
ATOM 957 N N . PRO A 1 118 ? 12.455 -11.344 16.456 1.00 33.66 118 PRO A N 1
ATOM 958 C CA . PRO A 1 118 ? 12.318 -11.674 17.868 1.00 33.66 118 PRO A CA 1
ATOM 959 C C . PRO A 1 118 ? 13.072 -10.653 18.725 1.00 33.66 118 PRO A C 1
ATOM 961 O O . PRO A 1 118 ? 14.213 -10.306 18.417 1.00 33.66 118 PRO A O 1
ATOM 964 N N . VAL A 1 119 ? 12.449 -10.194 19.814 1.00 31.42 119 VAL A N 1
ATOM 965 C CA . VAL A 1 119 ? 12.999 -9.180 20.738 1.00 31.42 119 VAL A CA 1
ATOM 966 C C . VAL A 1 119 ? 14.417 -9.540 21.213 1.00 31.42 119 VAL A C 1
ATOM 968 O O . VAL A 1 119 ? 15.256 -8.656 21.379 1.00 31.42 119 VAL A O 1
ATOM 971 N N . GLU A 1 120 ? 14.736 -10.831 21.308 1.00 29.36 120 GLU A N 1
ATOM 972 C CA . GLU A 1 120 ? 16.055 -11.362 21.682 1.00 29.36 120 GLU A CA 1
ATOM 973 C C . GLU A 1 120 ? 17.193 -11.000 20.706 1.00 29.36 120 GLU A C 1
ATOM 975 O O . GLU A 1 120 ? 18.359 -11.038 21.090 1.00 29.36 120 GLU A O 1
ATOM 980 N N . MET A 1 121 ? 16.887 -10.595 19.468 1.00 28.73 121 MET A N 1
ATOM 981 C CA . MET A 1 121 ? 17.883 -10.187 18.464 1.00 28.73 121 MET A CA 1
ATOM 982 C C . MET A 1 121 ? 18.162 -8.679 18.427 1.00 28.73 121 MET A C 1
ATOM 984 O O . MET A 1 121 ? 19.065 -8.242 17.716 1.00 28.73 121 MET A O 1
ATOM 988 N N . THR A 1 122 ? 17.419 -7.872 19.190 1.00 31.14 122 THR A N 1
ATOM 989 C CA . THR A 1 122 ? 17.598 -6.405 19.230 1.00 31.14 122 THR A CA 1
ATOM 990 C C . THR A 1 122 ? 18.570 -5.930 20.318 1.00 31.14 122 THR A C 1
ATOM 992 O O . THR A 1 122 ? 18.819 -4.732 20.455 1.00 31.14 122 THR A O 1
ATOM 995 N N . GLY A 1 123 ? 19.173 -6.862 21.064 1.00 24.48 123 GLY A N 1
ATOM 996 C CA . GLY A 1 123 ? 20.225 -6.575 22.032 1.00 24.48 123 GLY A CA 1
ATOM 997 C C . GLY A 1 123 ? 21.543 -6.211 21.347 1.00 24.48 123 GLY A C 1
ATOM 998 O O . GLY A 1 123 ? 22.114 -6.991 20.591 1.00 24.48 123 GLY A O 1
ATOM 999 N N . THR A 1 124 ? 22.046 -5.016 21.638 1.00 32.38 124 THR A N 1
ATOM 1000 C CA . THR A 1 124 ? 23.396 -4.556 21.303 1.00 32.38 124 THR A CA 1
ATOM 1001 C C . THR A 1 124 ? 24.456 -5.594 21.690 1.00 32.38 124 THR A C 1
ATOM 1003 O O . THR A 1 124 ? 24.724 -5.782 22.875 1.00 32.38 124 THR A O 1
ATOM 1006 N N . GLY A 1 125 ? 25.102 -6.228 20.711 1.00 27.75 125 GLY A N 1
ATOM 1007 C CA . GLY A 1 125 ? 26.302 -7.029 20.956 1.00 27.75 125 GLY A CA 1
ATOM 1008 C C . GLY A 1 125 ? 26.444 -8.213 20.011 1.00 27.75 125 GLY A C 1
ATOM 1009 O O . GLY A 1 125 ? 25.723 -9.189 20.137 1.00 27.75 125 GLY A O 1
ATOM 1010 N N . ASN A 1 126 ? 27.408 -8.115 19.092 1.00 29.12 126 ASN A N 1
ATOM 1011 C CA . ASN A 1 126 ? 28.101 -9.228 18.437 1.00 29.12 126 ASN A CA 1
ATOM 1012 C C . ASN A 1 126 ? 27.283 -10.518 18.260 1.00 29.12 126 ASN A C 1
ATOM 1014 O O . ASN A 1 126 ? 27.430 -11.458 19.040 1.00 29.12 126 ASN A O 1
ATOM 1018 N N . LEU A 1 127 ? 26.515 -10.615 17.170 1.00 31.75 127 LEU A N 1
ATOM 1019 C CA . LEU A 1 127 ? 26.146 -11.928 16.646 1.00 31.75 127 LEU A CA 1
ATOM 1020 C C . LEU A 1 127 ? 27.451 -12.661 16.280 1.00 31.75 127 LEU A C 1
ATOM 1022 O O . LEU A 1 127 ? 28.180 -12.185 15.402 1.00 31.75 127 LEU A O 1
ATOM 1026 N N . PRO A 1 128 ? 27.788 -13.792 16.931 1.00 27.03 128 PRO A N 1
ATOM 1027 C CA . PRO A 1 128 ? 28.888 -14.624 16.482 1.00 27.03 128 PRO A CA 1
ATOM 1028 C C . PRO A 1 128 ? 28.518 -15.125 15.088 1.00 27.03 128 PRO A C 1
ATOM 1030 O O . PRO A 1 128 ? 27.402 -15.594 14.861 1.00 27.03 128 PRO A O 1
ATOM 1033 N N . SER A 1 129 ? 29.459 -15.042 14.158 1.00 33.44 129 SER A N 1
ATOM 1034 C CA . SER A 1 129 ? 29.344 -15.367 12.731 1.00 33.44 129 SER A CA 1
ATOM 1035 C C . SER A 1 129 ? 28.963 -16.828 12.398 1.00 33.44 129 SER A C 1
ATOM 1037 O O . SER A 1 129 ? 29.135 -17.255 11.259 1.00 33.44 129 SER A O 1
ATOM 1039 N N . GLY A 1 130 ? 28.444 -17.601 13.358 1.00 27.30 130 GLY A N 1
ATOM 1040 C CA . GLY A 1 130 ? 28.245 -19.049 13.267 1.00 27.30 130 GLY A CA 1
ATOM 1041 C C . GLY A 1 130 ? 26.803 -19.570 13.309 1.00 27.30 130 GLY A C 1
ATOM 1042 O O . GLY A 1 130 ? 26.592 -20.682 12.842 1.00 27.30 130 GLY A O 1
ATOM 1043 N N . ASN A 1 131 ? 25.799 -18.819 13.783 1.00 30.61 131 ASN A N 1
ATOM 1044 C CA . ASN A 1 131 ? 24.410 -19.316 13.838 1.00 30.61 131 ASN A CA 1
ATOM 1045 C C . ASN A 1 131 ? 23.544 -18.722 12.718 1.00 30.61 131 ASN A C 1
ATOM 1047 O O . ASN A 1 131 ? 22.728 -17.828 12.923 1.00 30.61 131 ASN A O 1
ATOM 1051 N N . GLN A 1 132 ? 23.726 -19.254 11.507 1.00 32.22 132 GLN A N 1
ATOM 1052 C CA . GLN A 1 132 ? 22.907 -18.983 10.320 1.00 32.22 132 GLN A CA 1
ATOM 1053 C C . GLN A 1 132 ? 21.568 -19.750 10.340 1.00 32.22 132 GLN A C 1
ATOM 1055 O O . GLN A 1 132 ? 21.239 -20.465 9.392 1.00 32.22 132 GLN A O 1
ATOM 1060 N N . HIS A 1 133 ? 20.752 -19.597 11.384 1.00 35.97 133 HIS A N 1
ATOM 1061 C CA . HIS A 1 133 ? 19.331 -19.924 11.244 1.00 35.97 133 HIS A CA 1
ATOM 1062 C C . HIS A 1 133 ? 18.632 -18.754 10.541 1.00 35.97 133 HIS A C 1
ATOM 1064 O O . HIS A 1 133 ? 18.272 -17.753 11.142 1.00 35.97 133 HIS A O 1
ATOM 1070 N N . SER A 1 134 ? 18.592 -18.884 9.211 1.00 35.56 134 SER A N 1
ATOM 1071 C CA . SER A 1 134 ? 17.814 -18.161 8.197 1.00 35.56 134 SER A CA 1
ATOM 1072 C C . SER A 1 134 ? 16.939 -16.974 8.672 1.00 35.56 134 SER A C 1
ATOM 1074 O O . SER A 1 134 ? 15.927 -17.205 9.329 1.00 35.56 134 SER A O 1
ATOM 1076 N N . PRO A 1 135 ? 17.188 -15.725 8.218 1.00 40.06 135 PRO A N 1
ATOM 1077 C CA . PRO A 1 135 ? 16.316 -14.565 8.482 1.00 40.06 135 PRO A CA 1
ATOM 1078 C C . PRO A 1 135 ? 14.924 -14.648 7.810 1.00 40.06 135 PRO A C 1
ATOM 1080 O O . PRO A 1 135 ? 14.156 -13.693 7.860 1.00 40.06 135 PRO A O 1
ATOM 1083 N N . TYR A 1 136 ? 14.599 -15.766 7.151 1.00 40.16 136 TYR A N 1
ATOM 1084 C CA . TYR A 1 136 ? 13.348 -15.985 6.418 1.00 40.16 136 TYR A CA 1
ATOM 1085 C C . TYR A 1 136 ? 12.259 -16.696 7.238 1.00 40.16 136 TYR A C 1
ATOM 1087 O O . TYR A 1 136 ? 11.135 -16.813 6.757 1.00 40.16 136 TYR A O 1
ATOM 1095 N N . SER A 1 137 ? 12.549 -17.179 8.452 1.00 43.31 137 SER A N 1
ATOM 1096 C CA . SER A 1 137 ? 11.574 -17.915 9.279 1.00 43.31 137 SER A CA 1
ATOM 1097 C C . SER A 1 137 ? 10.533 -17.025 9.971 1.00 43.31 137 SER A C 1
ATOM 1099 O O . SER A 1 137 ? 9.682 -17.534 10.692 1.00 43.31 137 SER A O 1
ATOM 1101 N N . SER A 1 138 ? 10.596 -15.707 9.770 1.00 55.41 138 SER A N 1
ATOM 1102 C CA . SER A 1 138 ? 9.794 -14.713 10.485 1.00 55.41 138 SER A CA 1
ATOM 1103 C C . SER A 1 138 ? 9.091 -13.705 9.557 1.00 55.41 138 SER A C 1
ATOM 1105 O O . SER A 1 138 ? 8.707 -12.623 9.986 1.00 55.41 138 SER A O 1
ATOM 1107 N N . LEU A 1 139 ? 8.922 -14.020 8.268 1.00 60.41 139 LEU A N 1
ATOM 1108 C CA . LEU A 1 139 ? 8.265 -13.130 7.301 1.00 60.41 139 LEU A CA 1
ATOM 1109 C C . LEU A 1 139 ? 6.803 -13.531 7.061 1.00 60.41 139 LEU A C 1
ATOM 1111 O O . LEU A 1 139 ? 6.516 -14.698 6.798 1.00 60.41 139 LEU A O 1
ATOM 1115 N N . ILE A 1 140 ? 5.894 -12.552 7.047 1.00 70.00 140 ILE A N 1
ATOM 1116 C CA . ILE A 1 140 ? 4.564 -12.721 6.446 1.00 70.00 140 ILE A CA 1
ATOM 1117 C C . ILE A 1 140 ? 4.657 -12.282 4.986 1.00 70.00 140 ILE A C 1
ATOM 1119 O O . ILE A 1 140 ? 4.982 -11.134 4.673 1.00 70.00 140 ILE A O 1
ATOM 1123 N N . TRP A 1 141 ? 4.366 -13.207 4.077 1.00 72.75 141 TRP A N 1
ATOM 1124 C CA . TRP A 1 141 ? 4.398 -12.957 2.637 1.00 72.75 141 TRP A CA 1
ATOM 1125 C C . TRP A 1 141 ? 3.155 -12.195 2.164 1.00 72.75 141 TRP A C 1
ATOM 1127 O O . TRP A 1 141 ? 2.051 -12.449 2.652 1.00 72.75 141 TRP A O 1
ATOM 1137 N N . ASN A 1 142 ? 3.306 -11.327 1.151 1.00 75.94 142 ASN A N 1
ATOM 1138 C CA . ASN A 1 142 ? 2.193 -10.567 0.557 1.00 75.94 142 ASN A CA 1
ATOM 1139 C C . ASN A 1 142 ? 1.036 -11.493 0.144 1.00 75.94 142 ASN A C 1
ATOM 1141 O O . ASN A 1 142 ? -0.124 -11.197 0.411 1.00 75.94 142 ASN A O 1
ATOM 1145 N N . LYS A 1 143 ? 1.344 -12.652 -0.459 1.00 75.12 143 LYS A N 1
ATOM 1146 C CA . LYS A 1 143 ? 0.336 -13.639 -0.886 1.00 75.12 143 LYS A CA 1
ATOM 1147 C C . LYS A 1 143 ? -0.449 -14.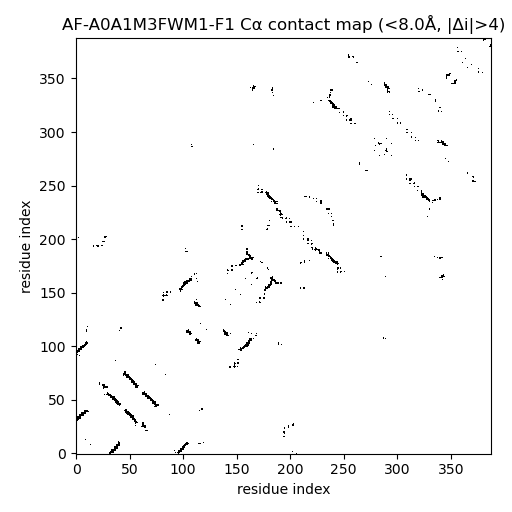232 0.282 1.00 75.12 143 LYS A C 1
ATOM 1149 O O . LYS A 1 143 ? -1.672 -14.317 0.198 1.00 75.12 143 LYS A O 1
ATOM 1154 N N . SER A 1 144 ? 0.233 -14.628 1.355 1.00 75.69 144 SER A N 1
ATOM 1155 C CA . SER A 1 144 ? -0.405 -15.195 2.549 1.00 75.69 144 SER A CA 1
ATOM 1156 C C . SER A 1 144 ? -1.281 -14.150 3.242 1.00 75.69 144 SER A C 1
ATOM 1158 O O . SER A 1 144 ? -2.421 -14.437 3.602 1.00 75.69 144 SER A O 1
ATOM 1160 N N . LEU A 1 145 ? -0.797 -12.906 3.338 1.00 80.06 145 LEU A N 1
ATOM 1161 C CA . LEU A 1 145 ? -1.567 -11.795 3.891 1.00 80.06 145 LEU A CA 1
ATOM 1162 C C . LEU A 1 145 ? -2.804 -11.467 3.039 1.00 80.06 145 LEU A C 1
ATOM 1164 O O . LEU A 1 145 ? -3.897 -11.314 3.577 1.00 80.06 145 LEU A O 1
ATOM 1168 N N . VAL A 1 146 ? -2.667 -11.421 1.711 1.00 82.62 146 VAL A N 1
ATOM 1169 C CA . VAL A 1 146 ? -3.788 -11.208 0.780 1.00 82.62 146 VAL A CA 1
ATOM 1170 C C . VAL A 1 146 ? -4.830 -12.318 0.883 1.00 82.62 146 VAL A C 1
ATOM 1172 O O . VAL A 1 146 ? -6.025 -12.022 0.971 1.00 82.62 146 VAL A O 1
ATOM 1175 N N . ARG A 1 147 ? -4.408 -13.588 0.929 1.00 82.38 147 ARG A N 1
ATOM 1176 C CA . ARG A 1 147 ? -5.318 -14.725 1.146 1.00 82.38 147 ARG A CA 1
ATOM 1177 C C . ARG A 1 147 ? -6.120 -14.555 2.433 1.00 82.38 147 ARG A C 1
ATOM 1179 O O . ARG A 1 147 ? -7.341 -14.699 2.410 1.00 82.38 147 ARG A O 1
ATOM 1186 N N . ALA A 1 148 ? -5.457 -14.173 3.523 1.00 82.88 148 ALA A N 1
ATOM 1187 C CA . ALA A 1 148 ? -6.119 -13.934 4.797 1.00 82.88 148 ALA A CA 1
ATOM 1188 C C . ALA A 1 148 ? -7.100 -12.750 4.741 1.00 82.88 148 ALA A C 1
ATOM 1190 O O . ALA A 1 148 ? -8.253 -12.872 5.157 1.00 82.88 148 ALA A O 1
ATOM 1191 N N . LEU A 1 149 ? -6.685 -11.622 4.161 1.00 88.44 149 LEU A N 1
ATOM 1192 C CA . LEU A 1 149 ? -7.488 -10.398 4.066 1.00 88.44 149 LEU A CA 1
ATOM 1193 C C . LEU A 1 149 ? -8.686 -10.503 3.116 1.00 88.44 149 LEU A C 1
ATOM 1195 O O . LEU A 1 149 ? -9.663 -9.770 3.284 1.00 88.44 149 LEU A O 1
ATOM 1199 N N . THR A 1 150 ? -8.658 -11.432 2.158 1.00 88.00 150 THR A N 1
ATOM 1200 C CA . THR A 1 150 ? -9.753 -11.643 1.193 1.00 88.00 150 THR A CA 1
ATOM 1201 C C . THR A 1 150 ? -11.094 -11.933 1.882 1.00 88.00 150 THR A C 1
ATOM 1203 O O . THR A 1 150 ? -12.144 -11.555 1.360 1.00 88.00 150 THR A O 1
ATOM 1206 N N . HIS A 1 151 ? -11.070 -12.544 3.072 1.00 85.50 151 HIS A N 1
ATOM 1207 C CA . HIS A 1 151 ? -12.271 -12.863 3.860 1.00 85.50 151 HIS A CA 1
ATOM 1208 C C . HIS A 1 151 ? -12.910 -11.650 4.540 1.00 85.50 151 HIS A C 1
ATOM 1210 O O . HIS A 1 151 ? -14.040 -11.735 5.012 1.00 85.50 151 HIS A O 1
ATOM 1216 N N . LEU A 1 152 ? -12.191 -10.531 4.597 1.00 89.19 152 LEU A N 1
ATOM 1217 C CA . LEU A 1 152 ? -12.592 -9.335 5.333 1.00 89.19 152 LEU A CA 1
ATOM 1218 C C . LEU A 1 152 ? -12.880 -8.157 4.405 1.00 89.19 152 LEU A C 1
ATOM 1220 O O . LEU A 1 152 ? -13.763 -7.365 4.711 1.00 89.19 152 LEU A O 1
ATOM 1224 N N . ARG A 1 153 ? -12.137 -8.053 3.290 1.00 89.25 153 ARG A N 1
ATOM 1225 C CA . ARG A 1 153 ? -12.179 -6.932 2.331 1.00 89.25 153 ARG A CA 1
ATOM 1226 C C . ARG A 1 153 ? -12.163 -5.568 3.036 1.00 89.25 153 ARG A C 1
ATOM 1228 O O . ARG A 1 153 ? -13.186 -4.884 3.073 1.00 89.25 153 ARG A O 1
ATOM 1235 N N . PRO A 1 154 ? -11.028 -5.195 3.650 1.00 93.38 154 PRO A N 1
ATOM 1236 C CA . PRO A 1 154 ? -10.936 -3.948 4.393 1.00 93.38 154 PRO A CA 1
ATOM 1237 C C . PRO A 1 154 ? -11.249 -2.731 3.517 1.00 93.38 154 PRO A C 1
ATOM 1239 O O . PRO A 1 154 ? -10.877 -2.705 2.346 1.00 93.38 154 PRO A O 1
ATOM 1242 N N . ALA A 1 155 ? -11.869 -1.706 4.103 1.00 93.88 155 ALA A N 1
ATOM 1243 C CA . ALA A 1 155 ? -12.142 -0.439 3.418 1.00 93.88 155 ALA A CA 1
ATOM 1244 C C . ALA A 1 155 ? -10.847 0.298 3.026 1.00 93.88 155 ALA A C 1
ATOM 1246 O O . ALA A 1 155 ? -10.783 0.966 1.997 1.00 93.88 155 ALA A O 1
ATOM 1247 N N . PHE A 1 156 ? -9.807 0.160 3.851 1.00 95.56 156 PHE A N 1
ATOM 1248 C CA . PHE A 1 156 ? -8.447 0.584 3.543 1.00 95.56 156 PHE A CA 1
ATOM 1249 C C . PHE A 1 156 ? -7.435 -0.332 4.240 1.00 95.56 156 PHE A C 1
ATOM 1251 O O . PHE A 1 156 ? -7.756 -1.030 5.212 1.00 95.56 156 PHE A O 1
ATOM 1258 N N . LEU A 1 157 ? -6.197 -0.288 3.757 1.00 94.69 157 LEU A N 1
ATOM 1259 C CA . LEU A 1 157 ? -5.035 -0.896 4.398 1.00 94.69 157 LEU A CA 1
ATOM 1260 C C . LEU A 1 157 ? -4.116 0.213 4.904 1.00 94.69 157 LEU A C 1
ATOM 1262 O O . LEU A 1 157 ? -3.795 1.116 4.140 1.00 94.69 157 LEU A O 1
ATOM 1266 N N . TYR A 1 158 ? -3.667 0.149 6.153 1.00 92.62 158 TYR A N 1
ATOM 1267 C CA . TYR A 1 158 ? -2.665 1.072 6.682 1.00 92.62 158 TYR A CA 1
ATOM 1268 C C . TYR A 1 158 ? -1.415 0.310 7.121 1.00 92.62 158 TYR A C 1
ATOM 1270 O O . TYR A 1 158 ? -1.414 -0.408 8.120 1.00 92.62 158 TYR A O 1
ATOM 1278 N N . PHE A 1 159 ? -0.332 0.487 6.375 1.00 88.31 159 PHE A N 1
ATOM 1279 C CA . PHE A 1 159 ? 0.965 -0.075 6.704 1.00 88.31 159 PHE A CA 1
ATOM 1280 C C . PHE A 1 159 ? 1.884 0.981 7.307 1.00 88.31 159 PHE A C 1
ATOM 1282 O O . PHE A 1 159 ? 2.448 1.816 6.601 1.00 88.31 159 PHE A O 1
ATOM 1289 N N . ASN A 1 160 ? 2.101 0.885 8.616 1.00 83.69 160 ASN A N 1
ATOM 1290 C CA . ASN A 1 160 ? 3.230 1.510 9.289 1.00 83.69 160 ASN A CA 1
ATOM 1291 C C . ASN A 1 160 ? 4.436 0.556 9.265 1.00 83.69 160 ASN A C 1
ATOM 1293 O O . ASN A 1 160 ? 4.948 0.127 10.300 1.00 83.69 160 ASN A O 1
ATOM 1297 N N . ASN A 1 161 ? 4.852 0.173 8.059 1.00 80.50 161 ASN A N 1
ATOM 1298 C CA . ASN A 1 161 ? 5.958 -0.742 7.798 1.00 80.50 161 ASN A CA 1
ATOM 1299 C C . ASN A 1 161 ? 6.856 -0.133 6.719 1.00 80.50 161 ASN A C 1
ATOM 1301 O O . ASN A 1 161 ? 6.370 0.555 5.822 1.00 80.50 161 ASN A O 1
ATOM 1305 N N . CYS A 1 162 ? 8.159 -0.407 6.781 1.00 79.25 162 CYS A N 1
ATOM 1306 C CA . CYS A 1 162 ? 9.086 0.115 5.783 1.00 79.25 162 CYS A CA 1
ATOM 1307 C C . CYS A 1 162 ? 8.797 -0.458 4.385 1.00 79.25 162 CYS A C 1
ATOM 1309 O O . CYS A 1 162 ? 8.537 -1.654 4.249 1.00 79.25 162 CYS A O 1
ATOM 1311 N N . HIS A 1 163 ? 8.948 0.360 3.342 1.00 77.00 163 HIS A N 1
ATOM 1312 C CA . HIS A 1 163 ? 9.014 -0.097 1.944 1.00 77.00 163 HIS A CA 1
ATOM 1313 C C . HIS A 1 163 ? 7.787 -0.862 1.414 1.00 77.00 163 HIS A C 1
ATOM 1315 O O . HIS A 1 163 ? 7.911 -1.722 0.539 1.00 77.00 163 HIS A O 1
ATOM 1321 N N . VAL A 1 164 ? 6.590 -0.548 1.915 1.00 81.75 164 VAL A N 1
ATOM 1322 C CA . VAL A 1 164 ? 5.352 -1.197 1.450 1.00 81.75 164 VAL A CA 1
ATOM 1323 C C . VAL A 1 164 ? 4.847 -0.619 0.132 1.00 81.75 164 VAL A C 1
ATOM 1325 O O . VAL A 1 164 ? 4.280 -1.371 -0.665 1.00 81.75 164 VAL A O 1
ATOM 1328 N N . ASN A 1 165 ? 5.107 0.664 -0.146 1.00 85.44 165 ASN A N 1
ATOM 1329 C CA . ASN A 1 165 ? 4.803 1.313 -1.431 1.00 85.44 165 ASN A CA 1
ATOM 1330 C C . ASN A 1 165 ? 5.744 0.860 -2.559 1.00 85.44 165 ASN A C 1
ATOM 1332 O O . ASN A 1 165 ? 6.324 1.654 -3.292 1.00 85.44 165 ASN A O 1
ATOM 1336 N N . TYR A 1 166 ? 5.908 -0.447 -2.693 1.00 83.44 166 TYR A N 1
ATOM 1337 C CA . TYR A 1 166 ? 6.648 -1.111 -3.744 1.00 83.44 166 TYR A CA 1
ATOM 1338 C C . TYR A 1 166 ? 5.661 -1.690 -4.764 1.00 83.44 166 TYR A C 1
ATOM 1340 O O . TYR A 1 166 ? 4.671 -2.314 -4.381 1.00 83.44 166 TYR A O 1
ATOM 1348 N N . PHE A 1 167 ? 5.934 -1.508 -6.059 1.00 85.81 167 PHE A N 1
ATOM 1349 C CA . PHE A 1 167 ? 5.051 -1.883 -7.170 1.00 85.81 167 PHE A CA 1
ATOM 1350 C C . PHE A 1 167 ? 4.444 -3.292 -7.040 1.00 85.81 167 PHE A C 1
ATOM 1352 O O . PHE A 1 167 ? 3.235 -3.459 -7.211 1.00 85.81 167 PHE A O 1
ATOM 1359 N N . ASP A 1 168 ? 5.242 -4.300 -6.666 1.00 79.62 168 ASP A N 1
ATOM 1360 C CA . ASP A 1 168 ? 4.732 -5.669 -6.511 1.00 79.62 168 ASP A CA 1
ATOM 1361 C C . ASP A 1 168 ? 3.788 -5.818 -5.317 1.00 79.62 168 ASP A C 1
ATOM 1363 O O . ASP A 1 168 ? 2.770 -6.501 -5.424 1.00 79.62 168 ASP A O 1
ATOM 1367 N N . SER A 1 169 ? 4.096 -5.173 -4.191 1.00 81.81 169 SER A N 1
ATOM 1368 C CA . SER A 1 169 ? 3.233 -5.174 -3.007 1.00 81.81 169 SER A CA 1
ATOM 1369 C C . SER A 1 169 ? 1.887 -4.517 -3.320 1.00 81.81 169 SER A C 1
ATOM 1371 O O . SER A 1 169 ? 0.838 -5.098 -3.043 1.00 81.81 169 SER A O 1
ATOM 1373 N N . LEU A 1 170 ? 1.903 -3.359 -3.989 1.00 88.06 170 LEU A N 1
ATOM 1374 C CA . LEU A 1 170 ? 0.686 -2.644 -4.389 1.00 88.06 170 LEU A CA 1
ATOM 1375 C C . LEU A 1 170 ? -0.207 -3.479 -5.316 1.00 88.06 170 LEU A C 1
ATOM 1377 O O . LEU A 1 170 ? -1.430 -3.446 -5.183 1.00 88.06 170 LEU A O 1
ATOM 1381 N N . TYR A 1 171 ? 0.382 -4.271 -6.217 1.00 85.94 171 TYR A N 1
ATOM 1382 C CA . TYR A 1 171 ? -0.381 -5.182 -7.074 1.00 85.94 171 TYR A CA 1
ATOM 1383 C C . TYR A 1 171 ? -1.132 -6.244 -6.272 1.00 85.94 171 TYR A C 1
ATOM 1385 O O . TYR A 1 171 ? -2.317 -6.468 -6.519 1.00 85.94 171 TYR A O 1
ATOM 1393 N N . PHE A 1 172 ? -0.471 -6.871 -5.295 1.00 83.31 172 PHE A N 1
ATOM 1394 C CA . PHE A 1 172 ? -1.126 -7.848 -4.427 1.00 83.31 172 PHE A CA 1
ATOM 1395 C C . PHE A 1 172 ? -2.277 -7.204 -3.644 1.00 83.31 172 PHE A C 1
ATOM 1397 O O . PHE A 1 172 ? -3.368 -7.772 -3.562 1.00 83.31 172 PHE A O 1
ATOM 1404 N N . TYR A 1 173 ? -2.069 -5.995 -3.124 1.00 88.44 173 TYR A N 1
ATOM 1405 C CA . TYR A 1 173 ? -3.069 -5.301 -2.317 1.00 88.44 173 TYR A CA 1
ATOM 1406 C C . TYR A 1 173 ? -4.252 -4.736 -3.107 1.00 88.44 173 TYR A C 1
ATOM 1408 O O . TYR A 1 173 ? -5.365 -4.707 -2.579 1.00 88.44 173 TYR A O 1
ATOM 1416 N N . GLY A 1 174 ? -4.066 -4.389 -4.383 1.00 88.19 174 GLY A N 1
ATOM 1417 C CA . GLY A 1 174 ? -5.158 -3.929 -5.247 1.00 88.19 174 GLY A CA 1
ATOM 1418 C C . GLY A 1 174 ? -6.262 -4.973 -5.458 1.00 88.19 174 GLY A C 1
ATOM 1419 O O . GLY A 1 174 ? -7.373 -4.624 -5.846 1.00 88.19 174 GLY A O 1
ATOM 1420 N N . GLY A 1 175 ? -5.987 -6.251 -5.167 1.00 83.69 175 GLY A N 1
ATOM 1421 C CA . GLY A 1 175 ? -6.985 -7.322 -5.186 1.00 83.69 175 GLY A CA 1
ATOM 1422 C C . GLY A 1 175 ? -7.878 -7.405 -3.940 1.00 83.69 175 GLY A C 1
ATOM 1423 O O . GLY A 1 175 ? -8.878 -8.121 -3.976 1.00 83.69 175 GLY A O 1
ATOM 1424 N N . ILE A 1 176 ? -7.540 -6.711 -2.846 1.00 89.44 176 ILE A N 1
ATOM 1425 C CA . ILE A 1 176 ? -8.241 -6.843 -1.552 1.00 89.44 176 ILE A CA 1
ATOM 1426 C C . ILE A 1 176 ? -8.837 -5.544 -1.014 1.00 89.44 176 ILE A C 1
ATOM 1428 O O . ILE A 1 176 ? -9.831 -5.600 -0.293 1.00 89.44 176 ILE A O 1
ATOM 1432 N N . SER A 1 177 ? -8.240 -4.400 -1.337 1.00 93.94 177 SER A N 1
ATOM 1433 C CA . SER A 1 177 ? -8.669 -3.078 -0.886 1.00 93.94 177 SER A CA 1
ATOM 1434 C C . SER A 1 177 ? -8.405 -2.073 -1.993 1.00 93.94 177 SER A C 1
ATOM 1436 O O . SER A 1 177 ? -7.410 -2.172 -2.714 1.00 93.94 177 SER A O 1
ATOM 1438 N N . ARG A 1 178 ? -9.285 -1.080 -2.108 1.00 95.75 178 ARG A N 1
ATOM 1439 C CA . ARG A 1 178 ? -9.091 0.026 -3.043 1.00 95.75 178 ARG A CA 1
ATOM 1440 C C . ARG A 1 178 ? -8.059 1.027 -2.536 1.00 95.75 178 ARG A C 1
ATOM 1442 O O . ARG A 1 178 ? -7.345 1.597 -3.347 1.00 95.75 178 ARG A O 1
ATOM 1449 N N . TYR A 1 179 ? -7.968 1.231 -1.226 1.00 97.69 179 TYR A N 1
ATOM 1450 C CA . TYR A 1 179 ? -7.115 2.268 -0.653 1.00 97.69 179 TYR A CA 1
ATOM 1451 C C . TYR A 1 179 ? -6.013 1.666 0.206 1.00 97.69 179 TYR A C 1
ATOM 1453 O O . TYR A 1 179 ? -6.251 0.738 0.991 1.00 97.69 179 TYR A O 1
ATOM 1461 N N . ILE A 1 180 ? -4.813 2.223 0.069 1.00 95.62 180 ILE A N 1
ATOM 1462 C CA . ILE A 1 180 ? -3.669 1.923 0.923 1.00 95.62 180 ILE A CA 1
ATOM 1463 C C . ILE A 1 180 ? -3.033 3.217 1.423 1.00 95.62 180 ILE A C 1
ATOM 1465 O O . ILE A 1 180 ? -2.871 4.180 0.676 1.00 95.62 180 ILE A O 1
ATOM 1469 N N . ILE A 1 181 ? -2.685 3.216 2.703 1.00 94.88 181 ILE A N 1
ATOM 1470 C CA . ILE A 1 181 ? -1.882 4.233 3.361 1.00 94.88 181 ILE A CA 1
ATOM 1471 C C . ILE A 1 181 ? -0.572 3.563 3.733 1.00 94.88 181 ILE A C 1
ATOM 1473 O O . ILE A 1 181 ? -0.575 2.610 4.513 1.00 94.88 181 ILE A O 1
ATOM 1477 N N . ALA A 1 182 ? 0.539 4.023 3.178 1.00 89.81 182 ALA A N 1
ATOM 1478 C CA . ALA A 1 182 ? 1.843 3.500 3.559 1.00 89.81 182 ALA A CA 1
ATOM 1479 C C . ALA A 1 182 ? 2.967 4.467 3.201 1.00 89.81 182 ALA A C 1
ATOM 1481 O O . ALA A 1 182 ? 2.761 5.490 2.537 1.00 89.81 182 ALA A O 1
ATOM 1482 N N . THR A 1 183 ? 4.166 4.131 3.659 1.00 81.12 183 THR A N 1
ATOM 1483 C CA . THR A 1 183 ? 5.391 4.847 3.326 1.00 81.12 183 THR A CA 1
ATOM 1484 C C . THR A 1 183 ? 6.183 4.099 2.256 1.00 81.12 183 THR A C 1
ATOM 1486 O O . THR A 1 183 ? 6.077 2.881 2.071 1.00 81.12 183 THR A O 1
ATOM 1489 N N . GLU A 1 184 ? 7.010 4.852 1.539 1.00 75.56 184 GLU A N 1
ATOM 1490 C CA . GLU A 1 184 ? 7.971 4.290 0.586 1.00 75.56 184 GLU A CA 1
ATOM 1491 C C . GLU A 1 184 ? 9.290 3.885 1.258 1.00 75.56 184 GLU A C 1
ATOM 1493 O O . GLU A 1 184 ? 9.991 2.989 0.789 1.00 75.56 184 GLU A O 1
ATOM 1498 N N . ASN A 1 185 ? 9.597 4.503 2.398 1.00 75.75 185 ASN A N 1
ATOM 1499 C CA . ASN A 1 185 ? 10.898 4.425 3.051 1.00 75.75 185 ASN A CA 1
ATOM 1500 C C . ASN A 1 185 ? 10.771 3.874 4.473 1.00 75.75 185 ASN A C 1
ATOM 1502 O O . ASN A 1 185 ? 9.911 3.042 4.758 1.00 75.75 185 ASN A O 1
ATOM 1506 N N . TYR A 1 186 ? 11.644 4.327 5.365 1.00 73.44 186 TYR A N 1
ATOM 1507 C CA . TYR A 1 186 ? 11.629 3.957 6.768 1.00 73.44 186 TYR A CA 1
ATOM 1508 C C . TYR A 1 186 ? 10.395 4.486 7.497 1.00 73.44 186 TYR A C 1
ATOM 1510 O O . TYR A 1 186 ? 9.827 5.517 7.141 1.00 73.44 186 TYR A O 1
ATOM 1518 N N . VAL A 1 187 ? 10.002 3.776 8.549 1.00 71.75 187 VAL A N 1
ATOM 1519 C CA . VAL A 1 187 ? 8.933 4.186 9.459 1.00 71.75 187 VAL A CA 1
ATOM 1520 C C . VAL A 1 187 ? 9.413 4.126 10.894 1.00 71.75 187 VAL A C 1
ATOM 1522 O O . VAL A 1 187 ? 10.299 3.344 11.237 1.00 71.75 187 VAL A O 1
ATOM 1525 N N . ASN A 1 188 ? 8.774 4.922 11.743 1.00 72.56 188 ASN A N 1
ATOM 1526 C CA . ASN A 1 188 ? 8.868 4.783 13.184 1.00 72.56 188 ASN A CA 1
ATOM 1527 C C . ASN A 1 188 ? 7.576 4.125 13.690 1.00 72.56 188 ASN A C 1
ATOM 1529 O O . ASN A 1 188 ? 6.474 4.514 13.301 1.00 72.56 188 ASN A O 1
ATOM 1533 N N . THR A 1 189 ? 7.680 3.143 14.585 1.00 69.00 189 THR A N 1
ATOM 1534 C CA . THR A 1 189 ? 6.503 2.469 15.161 1.00 69.00 189 THR A CA 1
ATOM 1535 C C . THR A 1 189 ? 5.566 3.439 15.892 1.00 69.00 189 THR A C 1
ATOM 1537 O O . THR A 1 189 ? 4.360 3.204 15.929 1.00 69.00 189 THR A O 1
ATOM 1540 N N . SER A 1 190 ? 6.082 4.570 16.392 1.00 69.19 190 SER A N 1
ATOM 1541 C CA . SER A 1 190 ? 5.295 5.645 17.018 1.00 69.19 190 SER A CA 1
ATOM 1542 C C . SER A 1 190 ? 4.404 6.441 16.053 1.00 69.19 190 SER A C 1
ATOM 1544 O O . SER A 1 190 ? 3.547 7.195 16.510 1.00 69.19 190 SER A O 1
ATOM 1546 N N . MET A 1 191 ? 4.558 6.266 14.735 1.00 75.38 191 MET A N 1
ATOM 1547 C CA . MET A 1 191 ? 3.694 6.907 13.735 1.00 75.38 191 MET A CA 1
ATOM 1548 C C . MET A 1 191 ? 2.262 6.359 13.743 1.00 75.38 191 MET A C 1
ATOM 1550 O O . MET A 1 191 ? 1.327 7.057 13.345 1.00 75.38 191 MET A O 1
ATOM 1554 N N . LEU A 1 192 ? 2.063 5.117 14.194 1.00 77.06 192 LEU A N 1
ATOM 1555 C CA . LEU A 1 192 ? 0.735 4.524 14.301 1.00 77.06 192 LEU A CA 1
ATOM 1556 C C . LEU A 1 192 ? 0.064 4.940 15.622 1.00 77.06 192 LEU A C 1
ATOM 1558 O O . LEU A 1 192 ? 0.193 4.268 16.643 1.00 77.06 192 LEU A O 1
ATOM 1562 N N . GLN A 1 193 ? -0.683 6.042 15.581 1.00 79.44 193 GLN A N 1
ATOM 1563 C CA . GLN A 1 193 ? -1.513 6.530 16.691 1.00 79.44 193 GLN A CA 1
ATOM 1564 C C . GLN A 1 193 ? -2.923 5.923 16.609 1.00 79.44 193 GLN A C 1
ATOM 1566 O O . GLN A 1 193 ? -3.827 6.483 15.982 1.00 79.44 193 GLN A O 1
ATOM 1571 N N . LEU A 1 194 ? -3.092 4.723 17.175 1.00 76.44 194 LEU A N 1
ATOM 1572 C CA . LEU A 1 194 ? -4.344 3.958 17.081 1.00 76.44 194 LEU A CA 1
ATOM 1573 C C . LEU A 1 194 ? -5.543 4.658 17.710 1.00 76.44 194 LEU A C 1
ATOM 1575 O O . LEU A 1 194 ? -6.638 4.604 17.162 1.00 76.44 194 LEU A O 1
ATOM 1579 N N . ASP A 1 195 ? -5.330 5.304 18.843 1.00 74.62 195 ASP A N 1
ATOM 1580 C CA . ASP A 1 195 ? -6.302 6.123 19.558 1.00 74.62 195 ASP A CA 1
ATOM 1581 C C . ASP A 1 195 ? -6.867 7.229 18.664 1.00 74.62 195 ASP A C 1
ATOM 1583 O O . ASP A 1 195 ? -8.082 7.310 18.472 1.00 74.62 195 ASP A O 1
ATOM 1587 N N . VAL A 1 196 ? -5.994 8.003 18.014 1.00 81.12 196 VAL A N 1
ATOM 1588 C CA . VAL A 1 196 ? -6.394 9.059 17.076 1.00 81.12 196 VAL A CA 1
ATOM 1589 C C . VAL A 1 196 ? -7.149 8.473 15.882 1.00 81.12 196 VAL A C 1
ATOM 1591 O O . VAL A 1 196 ? -8.200 8.992 15.501 1.00 81.12 196 VAL A O 1
ATOM 1594 N N . LEU A 1 197 ? -6.639 7.385 15.298 1.00 84.50 197 LEU A N 1
ATOM 1595 C CA . LEU A 1 197 ? -7.249 6.728 14.142 1.00 84.50 197 LEU A CA 1
ATOM 1596 C C . LEU A 1 197 ? -8.658 6.210 14.454 1.00 84.50 197 LEU A C 1
ATOM 1598 O O . LEU A 1 197 ? -9.604 6.509 13.721 1.00 84.50 197 LEU A O 1
ATOM 1602 N N . ILE A 1 198 ? -8.803 5.443 15.536 1.00 80.06 198 ILE A N 1
ATOM 1603 C CA . ILE A 1 198 ? -10.078 4.838 15.921 1.00 80.06 198 ILE A CA 1
ATOM 1604 C C . ILE A 1 198 ? -11.070 5.934 16.308 1.00 80.06 198 ILE A C 1
ATOM 1606 O O . ILE A 1 198 ? -12.208 5.879 15.850 1.00 80.06 198 ILE A O 1
ATOM 1610 N N . ASN A 1 199 ? -10.656 6.960 17.062 1.00 77.19 199 ASN A N 1
ATOM 1611 C CA . ASN A 1 199 ? -11.530 8.084 17.407 1.00 77.19 199 ASN A CA 1
ATOM 1612 C C . ASN A 1 199 ? -12.061 8.795 16.159 1.00 77.19 199 ASN A C 1
ATOM 1614 O O . ASN A 1 199 ? -13.272 8.975 16.017 1.00 77.19 199 ASN A O 1
ATOM 1618 N N . LYS A 1 200 ? -11.185 9.140 15.208 1.00 83.50 200 LYS A N 1
ATOM 1619 C CA . LYS A 1 200 ? -11.610 9.803 13.969 1.00 83.50 200 LYS A CA 1
ATOM 1620 C C . LYS A 1 200 ? -12.563 8.936 13.142 1.00 83.50 200 LYS A C 1
ATOM 1622 O O . LYS A 1 200 ? -13.564 9.444 12.642 1.00 83.50 200 LYS A O 1
ATOM 1627 N N . LEU A 1 201 ? -12.299 7.633 13.033 1.00 83.94 201 LEU A N 1
ATOM 1628 C CA . LEU A 1 201 ? -13.152 6.709 12.279 1.00 83.94 201 LEU A CA 1
ATOM 1629 C C . LEU A 1 201 ? -14.473 6.387 12.986 1.00 83.94 201 LEU A C 1
ATOM 1631 O O . LEU A 1 201 ? -15.492 6.215 12.321 1.00 83.94 201 LEU A O 1
ATOM 1635 N N . ALA A 1 202 ? -14.491 6.350 14.317 1.00 75.31 202 ALA A N 1
ATOM 1636 C CA . ALA A 1 202 ? -15.710 6.191 15.104 1.00 75.31 202 ALA A CA 1
ATOM 1637 C C . ALA A 1 202 ? -16.638 7.413 14.995 1.00 75.31 202 ALA A C 1
ATOM 1639 O O . ALA A 1 202 ? -17.842 7.293 15.209 1.00 75.31 202 ALA A O 1
ATOM 1640 N N . MET A 1 203 ? -16.099 8.584 14.642 1.00 74.81 203 MET A N 1
ATOM 1641 C CA . MET A 1 203 ? -16.885 9.790 14.377 1.00 74.81 203 MET A CA 1
ATOM 1642 C C . MET A 1 203 ? -17.457 9.854 12.952 1.00 74.81 203 MET A C 1
ATOM 1644 O O . MET A 1 203 ? -18.310 10.709 12.697 1.00 74.81 203 MET A O 1
ATOM 1648 N N . CYS A 1 204 ? -17.035 8.970 12.039 1.00 77.44 204 CYS A N 1
ATOM 1649 C CA . CYS A 1 204 ? -17.561 8.912 10.675 1.00 77.44 204 CYS A CA 1
ATOM 1650 C C . CYS A 1 204 ? -19.058 8.598 10.650 1.00 77.44 204 CYS A C 1
ATOM 1652 O O . CYS A 1 204 ? -19.559 7.785 11.430 1.00 77.44 204 CYS A O 1
ATOM 1654 N N . ASP A 1 205 ? -19.771 9.170 9.677 1.00 75.88 205 ASP A N 1
ATOM 1655 C CA . ASP A 1 205 ? -21.136 8.735 9.416 1.00 75.88 205 ASP A CA 1
ATOM 1656 C C . ASP A 1 205 ? -21.146 7.286 8.909 1.00 75.88 205 ASP A C 1
ATOM 1658 O O . ASP A 1 205 ? -20.316 6.876 8.098 1.00 75.88 205 ASP A O 1
ATOM 1662 N N . GLY A 1 206 ? -22.139 6.508 9.340 1.00 71.56 206 GLY A N 1
ATOM 1663 C CA . GLY A 1 206 ? -22.274 5.100 8.957 1.00 71.56 206 GLY A CA 1
ATOM 1664 C C . GLY A 1 206 ? -22.519 4.873 7.463 1.00 71.56 206 GLY A C 1
ATOM 1665 O O . GLY A 1 206 ? -22.491 3.733 7.006 1.00 71.56 206 GLY A O 1
ATOM 1666 N N . LYS A 1 207 ? -22.769 5.952 6.713 1.00 81.69 207 LYS A N 1
ATOM 1667 C CA . LYS A 1 207 ? -22.964 5.970 5.262 1.00 81.69 207 LYS A CA 1
ATOM 1668 C C . LYS A 1 207 ? -21.741 6.457 4.484 1.00 81.69 207 LYS A C 1
ATOM 1670 O O . LYS A 1 207 ? -21.806 6.456 3.259 1.00 81.69 207 LYS A O 1
ATOM 1675 N N . SER A 1 208 ? -20.662 6.868 5.155 1.00 87.50 208 SER A N 1
ATOM 1676 C CA . SER A 1 208 ? -19.429 7.265 4.473 1.00 87.50 208 SER A CA 1
ATOM 1677 C C . SER A 1 208 ? -18.949 6.144 3.552 1.00 87.50 208 SER A C 1
ATOM 1679 O O . SER A 1 208 ? -19.060 4.961 3.891 1.00 87.50 208 SER A O 1
ATOM 1681 N N . ASP A 1 209 ? -18.430 6.502 2.384 1.00 92.81 209 ASP A N 1
ATOM 1682 C CA . ASP A 1 209 ? -17.796 5.550 1.477 1.00 92.81 209 ASP A CA 1
ATOM 1683 C C . ASP A 1 209 ? -16.368 5.207 1.941 1.00 92.81 209 ASP A C 1
ATOM 1685 O O . ASP A 1 209 ? -15.841 5.780 2.903 1.00 92.81 209 ASP A O 1
ATOM 1689 N N . ASP A 1 210 ? -15.751 4.229 1.279 1.00 93.94 210 ASP A N 1
ATOM 1690 C CA . ASP A 1 210 ? -14.402 3.769 1.622 1.00 93.94 210 ASP A CA 1
ATOM 1691 C C . ASP A 1 210 ? -13.350 4.860 1.380 1.00 93.94 210 ASP A C 1
ATOM 1693 O O . ASP A 1 210 ? -12.400 4.966 2.152 1.00 93.94 210 ASP A O 1
ATOM 1697 N N . HIS A 1 211 ? -13.557 5.723 0.376 1.00 95.25 211 HIS A N 1
ATOM 1698 C CA . HIS A 1 211 ? -12.686 6.868 0.104 1.00 95.25 211 HIS A CA 1
ATOM 1699 C C . HIS A 1 211 ? -12.645 7.833 1.290 1.00 95.25 211 HIS A C 1
ATOM 1701 O O . HIS A 1 211 ? -11.575 8.174 1.787 1.00 95.25 211 HIS A O 1
ATOM 1707 N N . THR A 1 212 ? -13.818 8.240 1.778 1.00 94.94 212 THR A N 1
ATOM 1708 C CA . THR A 1 212 ? -13.950 9.159 2.910 1.00 94.94 212 THR A CA 1
ATOM 1709 C C . THR A 1 212 ? -13.299 8.570 4.158 1.00 94.94 212 THR A C 1
ATOM 1711 O O . THR A 1 212 ? -12.607 9.277 4.889 1.00 94.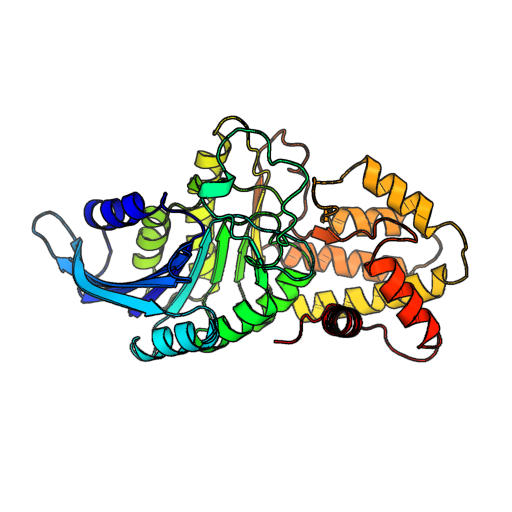94 212 THR A O 1
ATOM 1714 N N . MET A 1 213 ? -13.472 7.267 4.401 1.00 93.06 213 MET A N 1
ATOM 1715 C CA . MET A 1 213 ? -12.818 6.598 5.529 1.00 93.06 213 MET A CA 1
ATOM 1716 C C . MET A 1 213 ? -11.297 6.522 5.372 1.00 93.06 213 MET A C 1
ATOM 1718 O O . MET A 1 213 ? -10.583 6.775 6.340 1.00 93.06 213 MET A O 1
ATOM 1722 N N . ALA A 1 214 ? -10.797 6.228 4.171 1.00 96.25 214 ALA A N 1
ATOM 1723 C CA . ALA A 1 214 ? -9.366 6.216 3.886 1.00 96.25 214 ALA A CA 1
ATOM 1724 C C . ALA A 1 214 ? -8.737 7.613 4.039 1.00 96.25 214 ALA A C 1
ATOM 1726 O O . ALA A 1 214 ? -7.674 7.734 4.639 1.00 96.25 214 ALA A O 1
ATOM 1727 N N . ALA A 1 215 ? -9.413 8.675 3.592 1.00 96.06 215 ALA A N 1
ATOM 1728 C CA . ALA A 1 215 ? -8.960 10.056 3.774 1.00 96.06 215 ALA A CA 1
ATOM 1729 C C . ALA A 1 215 ? -8.882 10.448 5.261 1.00 96.06 215 ALA A C 1
ATOM 1731 O O . ALA A 1 215 ? -7.902 11.038 5.711 1.00 96.06 215 ALA A O 1
ATOM 1732 N N . ILE A 1 216 ? -9.877 10.055 6.062 1.00 93.19 216 ILE A N 1
ATOM 1733 C CA . ILE A 1 216 ? -9.875 10.290 7.514 1.00 93.19 216 ILE A CA 1
ATOM 1734 C C . ILE A 1 216 ? -8.746 9.514 8.203 1.00 93.19 216 ILE A C 1
ATOM 1736 O O . ILE A 1 216 ? -8.075 10.051 9.090 1.00 93.19 216 ILE A O 1
ATOM 1740 N N . ALA A 1 217 ? -8.512 8.271 7.779 1.00 93.62 217 ALA A N 1
ATOM 1741 C CA . ALA A 1 217 ? -7.402 7.463 8.264 1.00 93.62 217 ALA A CA 1
ATOM 1742 C C . ALA A 1 217 ? -6.041 8.062 7.877 1.00 93.62 217 ALA A C 1
ATOM 1744 O O . ALA A 1 217 ? -5.133 8.089 8.707 1.00 93.62 217 ALA A O 1
ATOM 1745 N N . PHE A 1 218 ? -5.910 8.603 6.664 1.00 95.06 218 PHE A N 1
ATOM 1746 C CA . PHE A 1 218 ? -4.702 9.291 6.217 1.00 95.06 218 PHE A CA 1
ATOM 1747 C C . PHE A 1 218 ? -4.427 10.541 7.054 1.00 95.06 218 PHE A C 1
ATOM 1749 O O . PHE A 1 218 ? -3.308 10.725 7.515 1.00 95.06 218 PHE A O 1
ATOM 1756 N N . GLU A 1 219 ? -5.439 11.352 7.360 1.00 92.62 219 GLU A N 1
ATOM 1757 C CA . GLU A 1 219 ? -5.280 12.525 8.229 1.00 92.62 219 GLU A CA 1
ATOM 1758 C C . GLU A 1 219 ? -4.883 12.158 9.674 1.00 92.62 219 GLU A C 1
ATOM 1760 O O . GLU A 1 219 ? -4.134 12.888 10.335 1.00 92.62 219 GLU A O 1
ATOM 1765 N N . ALA A 1 220 ? -5.343 11.009 10.182 1.00 89.62 220 ALA A N 1
ATOM 1766 C CA . ALA A 1 220 ? -4.847 10.456 11.446 1.00 89.62 220 ALA A CA 1
ATOM 1767 C C . ALA A 1 220 ? -3.365 10.057 11.333 1.00 89.62 220 ALA A C 1
ATOM 1769 O O . ALA A 1 220 ? -2.540 10.461 12.154 1.00 89.62 220 ALA A O 1
ATOM 1770 N N . ALA A 1 221 ? -3.016 9.315 10.278 1.00 89.69 221 ALA A N 1
ATOM 1771 C CA . ALA A 1 221 ? -1.657 8.856 10.010 1.00 89.69 221 ALA A CA 1
ATOM 1772 C C . ALA A 1 221 ? -0.677 10.019 9.785 1.00 89.69 221 ALA A C 1
ATOM 1774 O O . ALA A 1 221 ? 0.446 9.974 10.274 1.00 89.69 221 ALA A O 1
ATOM 1775 N N . ARG A 1 222 ? -1.111 11.096 9.124 1.00 90.19 222 ARG A N 1
ATOM 1776 C CA . ARG A 1 222 ? -0.353 12.333 8.895 1.00 90.19 222 ARG A CA 1
ATOM 1777 C C . ARG A 1 222 ? 0.087 12.984 10.203 1.00 90.19 222 ARG A C 1
ATOM 1779 O O . ARG A 1 222 ? 1.229 13.425 10.323 1.00 90.19 222 ARG A O 1
ATOM 1786 N N . SER A 1 223 ? -0.808 13.017 11.190 1.00 83.50 223 SER A N 1
ATOM 1787 C CA . SER A 1 223 ? -0.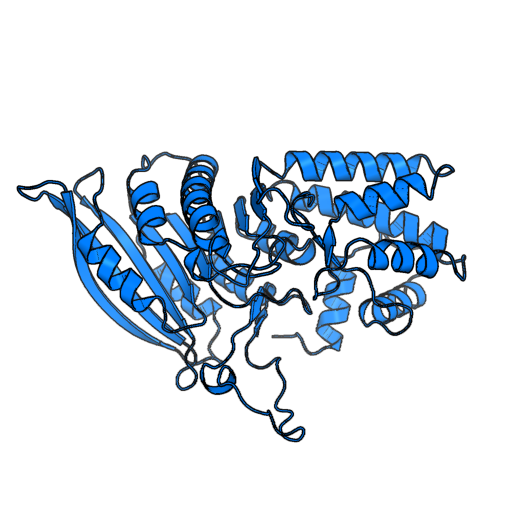516 13.571 12.518 1.00 83.50 223 SER A CA 1
ATOM 1788 C C . SER A 1 223 ? 0.540 12.733 13.247 1.00 83.50 223 SER A C 1
ATOM 1790 O O . SER A 1 223 ? 1.517 13.279 13.763 1.00 83.50 223 SER A O 1
ATOM 1792 N N . GLY A 1 224 ? 0.397 11.405 13.202 1.00 80.44 224 GLY A N 1
ATOM 1793 C CA . GLY A 1 224 ? 1.381 10.470 13.751 1.00 80.44 224 GLY A CA 1
ATOM 1794 C C . GLY A 1 224 ? 2.731 10.513 13.027 1.00 80.44 224 GLY A C 1
ATOM 1795 O O . GLY A 1 224 ? 3.776 10.502 13.674 1.00 80.44 224 GLY A O 1
ATOM 1796 N N . PHE A 1 225 ? 2.728 10.647 11.699 1.00 82.69 225 PHE A N 1
ATOM 1797 C CA . PHE A 1 225 ? 3.923 10.807 10.867 1.00 82.69 225 PHE A CA 1
ATOM 1798 C C . PHE A 1 225 ? 4.734 12.045 11.264 1.00 82.69 225 PHE A C 1
ATOM 1800 O O . PHE A 1 225 ? 5.927 11.933 11.532 1.00 82.69 225 PHE A O 1
ATOM 1807 N N . LEU A 1 226 ? 4.085 13.208 11.383 1.00 81.50 226 LEU A N 1
ATOM 1808 C CA . LEU A 1 226 ? 4.732 14.463 11.792 1.00 81.50 226 LEU A CA 1
ATOM 1809 C C . LEU A 1 226 ? 5.262 14.446 13.232 1.00 81.50 226 LEU A C 1
ATOM 1811 O O . LEU A 1 226 ? 6.182 15.196 13.567 1.00 81.50 226 LEU A O 1
ATOM 1815 N N . TYR A 1 227 ? 4.658 13.638 14.102 1.00 74.75 227 TYR A N 1
ATOM 1816 C CA . TYR A 1 227 ? 5.164 13.415 15.450 1.00 74.75 227 TYR A CA 1
ATOM 1817 C C . TYR A 1 227 ? 6.395 12.500 15.430 1.00 74.75 227 TYR A C 1
ATOM 1819 O O . TYR A 1 227 ? 7.442 12.857 15.972 1.00 74.75 227 TYR A O 1
ATOM 1827 N N . GLY A 1 228 ? 6.290 11.349 14.760 1.00 68.38 228 GLY A N 1
ATOM 1828 C CA . GLY A 1 228 ? 7.348 10.342 14.676 1.00 68.38 228 GLY A CA 1
ATOM 1829 C C . GLY A 1 228 ? 8.589 10.807 13.910 1.00 68.38 228 GLY A C 1
ATOM 1830 O O . GLY A 1 228 ? 9.694 10.385 14.243 1.00 68.38 228 GLY A O 1
ATOM 1831 N N . SER A 1 229 ? 8.440 11.716 12.940 1.00 68.38 229 SER A N 1
ATOM 1832 C CA . SER A 1 229 ? 9.554 12.276 12.159 1.00 68.38 229 SER A CA 1
ATOM 1833 C C . SER A 1 229 ? 10.495 13.179 12.964 1.00 68.38 229 SER A C 1
ATOM 1835 O O . SER A 1 229 ? 11.598 13.475 12.513 1.00 68.38 229 SER A O 1
ATOM 1837 N N . LYS A 1 230 ? 10.087 13.612 14.164 1.00 69.25 230 LYS A N 1
ATOM 1838 C CA . LYS A 1 230 ? 10.926 14.398 15.084 1.00 69.25 230 LYS A CA 1
ATOM 1839 C C . LYS A 1 230 ? 11.822 13.524 15.968 1.00 69.25 230 LYS A C 1
ATOM 1841 O O . LYS A 1 230 ? 12.620 14.061 16.737 1.00 69.25 230 LYS A O 1
ATOM 1846 N N . ALA A 1 231 ? 11.682 12.198 15.905 1.00 65.19 231 ALA A N 1
ATOM 1847 C CA . ALA A 1 231 ? 12.480 11.277 16.705 1.00 65.19 231 ALA A CA 1
ATOM 1848 C C . ALA A 1 231 ? 13.936 11.199 16.187 1.00 65.19 231 ALA A C 1
ATOM 1850 O O . ALA A 1 231 ? 14.150 11.098 14.978 1.00 65.19 231 ALA A O 1
ATOM 1851 N N . PRO A 1 232 ? 14.956 11.205 17.069 1.00 56.25 232 PRO A N 1
ATOM 1852 C CA . PRO A 1 232 ? 16.354 11.110 16.651 1.00 56.25 232 PRO A CA 1
ATOM 1853 C C . PRO A 1 232 ? 16.653 9.800 15.904 1.00 56.25 232 PRO A C 1
ATOM 1855 O O . PRO A 1 232 ? 16.301 8.722 16.375 1.00 56.25 232 PRO A O 1
ATOM 1858 N N . GLY A 1 233 ? 17.368 9.886 14.777 1.00 56.50 233 GLY A N 1
ATOM 1859 C CA . GLY A 1 233 ? 17.962 8.724 14.100 1.00 56.50 233 GLY A CA 1
ATOM 1860 C C . GLY A 1 233 ? 17.088 8.004 13.068 1.00 56.50 233 GLY A C 1
ATOM 1861 O O . GLY A 1 233 ? 17.532 6.993 12.528 1.00 56.50 233 GLY A O 1
ATOM 1862 N N . MET A 1 234 ? 15.888 8.499 12.753 1.00 56.47 234 MET A N 1
ATOM 1863 C CA . MET A 1 234 ? 15.040 7.914 11.710 1.00 56.47 234 MET A CA 1
ATOM 1864 C C . MET A 1 234 ? 14.303 8.986 10.919 1.00 56.47 234 MET A C 1
ATOM 1866 O O . MET A 1 234 ? 13.563 9.780 11.491 1.00 56.47 234 MET A O 1
ATOM 1870 N N . THR A 1 235 ? 14.444 8.959 9.597 1.00 54.09 235 THR A N 1
ATOM 1871 C CA . THR A 1 235 ? 13.662 9.805 8.702 1.00 54.09 235 THR A CA 1
ATOM 1872 C C . THR A 1 235 ? 12.724 8.950 7.856 1.00 54.09 235 THR A C 1
ATOM 1874 O O . THR A 1 235 ? 13.071 8.396 6.813 1.00 54.09 235 THR A O 1
ATOM 1877 N N . GLY A 1 236 ? 11.483 8.814 8.324 1.00 58.12 236 GLY A N 1
ATOM 1878 C CA . GLY A 1 236 ? 10.392 8.539 7.400 1.00 58.12 236 GLY A CA 1
ATOM 1879 C C . GLY A 1 236 ? 10.209 9.774 6.532 1.00 58.12 236 GLY A C 1
ATOM 1880 O O . GLY A 1 236 ? 9.805 10.819 7.031 1.00 58.12 236 GLY A O 1
ATOM 1881 N N . ALA A 1 237 ? 10.574 9.682 5.256 1.00 67.06 237 ALA A N 1
ATOM 1882 C CA . ALA A 1 237 ? 10.598 10.847 4.375 1.00 67.06 237 ALA A CA 1
ATOM 1883 C C . ALA A 1 237 ? 9.227 11.194 3.796 1.00 67.06 237 ALA A C 1
ATOM 1885 O O . ALA A 1 237 ? 9.006 12.334 3.390 1.00 67.06 237 ALA A O 1
ATOM 1886 N N . SER A 1 238 ? 8.320 10.215 3.736 1.00 83.62 238 SER A N 1
ATOM 1887 C CA . SER A 1 238 ? 7.0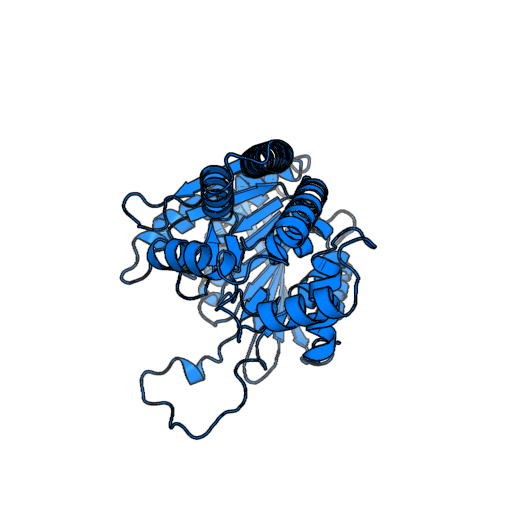69 10.336 2.999 1.00 83.62 238 SER A CA 1
ATOM 1888 C C . SER A 1 238 ? 5.999 9.337 3.449 1.00 83.62 238 SER A C 1
ATOM 1890 O O . SER A 1 238 ? 6.299 8.193 3.797 1.00 83.62 238 SER A O 1
ATOM 1892 N N . LEU A 1 239 ? 4.740 9.773 3.412 1.00 89.38 239 LEU A N 1
ATOM 1893 C CA . LEU A 1 239 ? 3.534 8.978 3.641 1.00 89.38 239 LEU A CA 1
ATOM 1894 C C . LEU A 1 239 ? 2.526 9.301 2.534 1.00 89.38 239 LEU A C 1
ATOM 1896 O O . LEU A 1 239 ? 2.322 10.472 2.211 1.00 89.38 239 LEU A O 1
ATOM 1900 N N . PHE A 1 240 ? 1.879 8.274 1.986 1.00 93.56 240 PHE A N 1
ATOM 1901 C CA . PHE A 1 240 ? 0.977 8.397 0.842 1.00 93.56 240 PHE A CA 1
ATOM 1902 C C . PHE A 1 240 ? -0.372 7.747 1.123 1.00 93.56 240 PHE A C 1
ATOM 1904 O O . PHE A 1 240 ? -0.426 6.713 1.787 1.00 93.56 240 PHE A O 1
ATOM 1911 N N . LEU A 1 241 ? -1.431 8.324 0.558 1.00 96.81 241 LEU A N 1
ATOM 1912 C CA . LEU A 1 241 ? -2.720 7.677 0.334 1.00 96.81 241 LEU A CA 1
ATOM 1913 C C . LEU A 1 241 ? -2.844 7.356 -1.159 1.00 96.81 241 LEU A C 1
ATOM 1915 O O . LEU A 1 241 ? -2.798 8.261 -1.992 1.00 96.81 241 LEU A O 1
ATOM 1919 N N . ILE A 1 242 ? -3.010 6.077 -1.495 1.00 96.88 242 ILE A N 1
ATOM 1920 C CA . ILE A 1 242 ? -2.986 5.588 -2.880 1.00 96.88 242 ILE A CA 1
ATOM 1921 C C . ILE A 1 242 ? -4.301 4.872 -3.222 1.00 96.88 242 ILE A C 1
ATOM 1923 O O . ILE A 1 242 ? -4.745 3.995 -2.475 1.00 96.88 242 ILE A O 1
ATOM 1927 N N . ASP A 1 243 ? -4.902 5.218 -4.366 1.00 97.38 243 ASP A N 1
ATOM 1928 C CA . ASP A 1 243 ? -6.019 4.504 -4.996 1.00 97.38 243 ASP A CA 1
ATOM 1929 C C . ASP A 1 243 ? -5.500 3.388 -5.912 1.00 97.38 243 ASP A C 1
ATOM 1931 O O . ASP A 1 243 ? -4.952 3.613 -6.994 1.00 97.38 243 ASP A O 1
ATOM 1935 N N . LEU A 1 244 ? -5.714 2.149 -5.488 1.00 95.88 244 LEU A N 1
ATOM 1936 C CA . LEU A 1 244 ? -5.294 0.944 -6.188 1.00 95.88 244 LEU A CA 1
ATOM 1937 C C . LEU A 1 244 ? -6.261 0.517 -7.300 1.00 95.88 244 LEU A C 1
ATOM 1939 O O . LEU A 1 244 ? -5.971 -0.450 -8.006 1.00 95.88 244 LEU A O 1
ATOM 1943 N N . GLN A 1 245 ? -7.372 1.233 -7.528 1.00 95.12 245 GLN A N 1
ATOM 1944 C CA . GLN A 1 245 ? -8.331 0.907 -8.592 1.00 95.12 245 GLN A CA 1
ATOM 1945 C C . GLN A 1 245 ? -7.666 0.838 -9.976 1.00 95.12 245 GLN A C 1
ATOM 1947 O O . GLN A 1 245 ? -8.074 0.044 -10.826 1.00 95.12 245 GLN A O 1
ATOM 1952 N N . GLN A 1 246 ? -6.630 1.648 -10.210 1.00 94.25 246 GLN A N 1
ATOM 1953 C CA . GLN A 1 246 ? -5.909 1.689 -11.482 1.00 94.25 246 GLN A CA 1
ATOM 1954 C C . GLN A 1 246 ? -4.698 0.743 -11.548 1.00 94.25 246 GLN A C 1
ATOM 1956 O O . GLN A 1 246 ? -4.054 0.681 -12.598 1.00 94.25 246 GLN A O 1
ATOM 1961 N N . MET A 1 247 ? -4.413 -0.057 -10.508 1.00 93.44 247 MET A N 1
ATOM 1962 C CA . MET A 1 247 ? -3.307 -1.032 -10.534 1.00 93.44 247 MET A CA 1
ATOM 1963 C C . MET A 1 247 ? -3.358 -1.990 -11.737 1.00 93.44 247 MET A C 1
ATOM 1965 O O . MET A 1 247 ? -2.309 -2.202 -12.348 1.00 93.44 247 MET A O 1
ATOM 1969 N N . PRO A 1 248 ? -4.520 -2.535 -12.167 1.00 91.44 248 PRO A N 1
ATOM 1970 C CA . PRO A 1 248 ? -4.574 -3.390 -13.357 1.00 91.44 248 PRO A CA 1
ATOM 1971 C C . PRO A 1 248 ? -4.148 -2.662 -14.638 1.00 91.44 248 PRO A C 1
ATOM 1973 O O . PRO A 1 248 ? -3.446 -3.225 -15.481 1.00 91.44 248 PRO A O 1
ATOM 1976 N N . ARG A 1 249 ? -4.536 -1.388 -14.780 1.00 93.62 249 ARG A N 1
ATOM 1977 C CA . ARG A 1 249 ? -4.142 -0.552 -15.920 1.00 93.62 249 ARG A CA 1
ATOM 1978 C C . ARG A 1 249 ? -2.652 -0.219 -15.861 1.00 93.62 249 ARG A C 1
ATOM 1980 O O . ARG A 1 249 ? -1.985 -0.298 -16.893 1.00 93.62 249 ARG A O 1
ATOM 1987 N N . LEU A 1 250 ? -2.132 0.095 -14.673 1.00 93.31 250 LEU A N 1
ATOM 1988 C CA . LEU A 1 250 ? -0.713 0.367 -14.446 1.00 93.31 250 LEU A CA 1
ATOM 1989 C C . LEU A 1 250 ? 0.143 -0.847 -14.809 1.00 93.31 250 LEU A C 1
ATOM 1991 O O . LEU A 1 250 ? 1.104 -0.711 -15.562 1.00 93.31 250 LEU A O 1
ATOM 1995 N N . LEU A 1 251 ? -0.261 -2.041 -14.367 1.00 90.25 251 LEU A N 1
ATOM 1996 C CA . LEU A 1 251 ? 0.390 -3.297 -14.728 1.00 90.25 251 LEU A CA 1
ATOM 1997 C C . LEU A 1 251 ? 0.374 -3.545 -16.237 1.00 90.25 251 LEU A C 1
ATOM 1999 O O . LEU A 1 251 ? 1.386 -3.946 -16.801 1.00 90.25 251 LEU A O 1
ATOM 2003 N N . ASN A 1 252 ? -0.750 -3.311 -16.913 1.00 90.62 252 ASN A N 1
ATOM 2004 C CA . ASN A 1 252 ? -0.826 -3.533 -18.355 1.00 90.62 252 ASN A CA 1
ATOM 2005 C C . ASN A 1 252 ? 0.149 -2.627 -19.133 1.00 90.62 252 ASN A C 1
ATOM 2007 O O . ASN A 1 252 ? 0.848 -3.088 -20.041 1.00 90.62 252 ASN A O 1
ATOM 2011 N N . ILE A 1 253 ? 0.239 -1.349 -18.746 1.00 91.19 253 ILE A N 1
ATOM 2012 C CA . ILE A 1 253 ? 1.210 -0.411 -19.326 1.00 91.19 253 ILE A CA 1
ATOM 2013 C C . ILE A 1 253 ? 2.636 -0.858 -18.988 1.00 91.19 253 ILE A C 1
ATOM 2015 O O . ILE A 1 253 ? 3.475 -0.920 -19.883 1.00 91.19 253 ILE A O 1
ATOM 2019 N N . PHE A 1 254 ? 2.898 -1.244 -17.736 1.0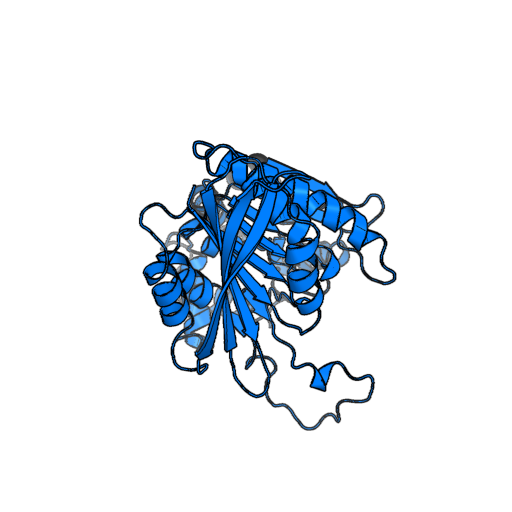0 88.81 254 PHE A N 1
ATOM 2020 C CA . PHE A 1 254 ? 4.203 -1.729 -17.291 1.00 88.81 254 PHE A CA 1
ATOM 2021 C C . PHE A 1 254 ? 4.664 -2.977 -18.053 1.00 88.81 254 PHE A C 1
ATOM 2023 O O . PHE A 1 254 ? 5.813 -3.051 -18.482 1.00 88.81 254 PHE A O 1
ATOM 2030 N N . ASN A 1 255 ? 3.769 -3.943 -18.263 1.00 83.69 255 ASN A N 1
ATOM 2031 C CA . ASN A 1 255 ? 4.034 -5.156 -19.031 1.00 83.69 255 ASN A CA 1
ATOM 2032 C C . ASN A 1 255 ? 4.361 -4.828 -20.492 1.00 83.69 255 ASN A C 1
ATOM 2034 O O . ASN A 1 255 ? 5.331 -5.349 -21.044 1.00 83.69 255 ASN A O 1
ATOM 2038 N N . THR A 1 256 ? 3.588 -3.925 -21.100 1.00 84.69 256 THR A N 1
ATOM 2039 C CA . THR A 1 256 ? 3.815 -3.465 -22.477 1.00 84.69 256 THR A CA 1
ATOM 2040 C C . THR A 1 256 ? 5.166 -2.768 -22.604 1.00 84.69 256 THR A C 1
ATOM 2042 O O . THR A 1 256 ? 5.984 -3.154 -23.441 1.00 84.69 256 THR A O 1
ATOM 2045 N N . LEU A 1 257 ? 5.434 -1.793 -21.732 1.00 83.06 257 LEU A N 1
ATOM 2046 C CA . LEU A 1 257 ? 6.690 -1.051 -21.690 1.00 83.06 257 LEU A CA 1
ATOM 2047 C C . LEU A 1 257 ? 7.870 -2.004 -21.483 1.00 83.06 257 LEU A C 1
ATOM 2049 O O . LEU A 1 257 ? 8.816 -1.990 -22.264 1.00 83.06 257 LEU A O 1
ATOM 2053 N N . SER A 1 258 ? 7.787 -2.890 -20.492 1.00 77.81 258 SER A N 1
ATOM 2054 C CA . SER A 1 258 ? 8.827 -3.879 -20.205 1.00 77.81 258 SER A CA 1
ATOM 2055 C C . SER A 1 258 ? 9.078 -4.805 -21.398 1.00 77.81 258 SER A C 1
ATOM 2057 O O . SER A 1 258 ? 10.233 -5.042 -21.745 1.00 77.81 258 SER A O 1
ATOM 2059 N N . GLY A 1 259 ? 8.032 -5.271 -22.089 1.00 74.75 259 GLY A N 1
ATOM 2060 C CA . GLY A 1 259 ? 8.155 -6.055 -23.322 1.00 74.75 259 GLY A CA 1
ATOM 2061 C C . GLY A 1 259 ? 8.871 -5.308 -24.453 1.00 74.75 259 GLY A C 1
ATOM 2062 O O . GLY A 1 259 ? 9.736 -5.883 -25.119 1.00 74.75 259 GLY A O 1
ATOM 2063 N N . LEU A 1 260 ? 8.551 -4.026 -24.653 1.00 76.31 260 LEU A N 1
ATOM 2064 C CA . LEU A 1 260 ? 9.215 -3.170 -25.642 1.00 76.31 260 LEU A CA 1
ATOM 2065 C C . LEU A 1 260 ? 10.693 -2.964 -25.306 1.00 76.31 260 LEU A C 1
ATOM 2067 O O . LEU A 1 260 ? 11.548 -3.178 -26.165 1.00 76.31 260 LEU A O 1
ATOM 2071 N N . LEU A 1 261 ? 10.996 -2.620 -24.051 1.00 74.44 261 LEU A N 1
ATOM 2072 C CA . LEU A 1 261 ? 12.368 -2.451 -23.575 1.00 74.44 261 LEU A CA 1
ATOM 2073 C C . LEU A 1 261 ? 13.147 -3.767 -23.750 1.00 74.44 261 LEU A C 1
ATOM 2075 O O . LEU A 1 261 ? 14.221 -3.770 -24.341 1.00 74.44 261 LEU A O 1
ATOM 2079 N N . ILE A 1 262 ? 12.592 -4.918 -23.352 1.00 70.00 262 ILE A N 1
ATOM 2080 C CA . ILE A 1 262 ? 13.228 -6.231 -23.557 1.00 70.00 262 ILE A CA 1
ATOM 2081 C C . ILE A 1 262 ? 13.608 -6.444 -25.021 1.00 70.00 262 ILE A C 1
ATOM 2083 O O . ILE A 1 262 ? 14.761 -6.755 -25.303 1.00 70.00 262 ILE A O 1
ATOM 2087 N N . ARG A 1 263 ? 12.668 -6.269 -25.957 1.00 69.62 263 ARG A N 1
ATOM 2088 C CA . ARG A 1 263 ? 12.928 -6.472 -27.392 1.00 69.62 263 ARG A CA 1
ATOM 2089 C C . ARG A 1 263 ? 14.013 -5.540 -27.913 1.00 69.62 263 ARG A C 1
ATOM 2091 O O . ARG A 1 263 ? 14.869 -5.973 -28.680 1.00 69.62 263 ARG A O 1
ATOM 2098 N N . GLN A 1 264 ? 13.991 -4.290 -27.466 1.00 66.75 264 GLN A N 1
ATOM 2099 C CA . GLN A 1 264 ? 14.954 -3.278 -27.877 1.00 66.75 264 GLN A CA 1
ATOM 2100 C C . GLN A 1 264 ? 16.371 -3.585 -27.374 1.00 66.75 264 GLN A C 1
ATOM 2102 O O . GLN A 1 264 ? 17.361 -3.326 -28.059 1.00 66.75 264 GLN A O 1
ATOM 2107 N N . PHE A 1 265 ? 16.471 -4.168 -26.183 1.00 62.09 265 PHE A N 1
ATOM 2108 C CA . PHE A 1 265 ? 17.730 -4.298 -25.458 1.00 62.09 265 PHE A CA 1
ATOM 2109 C C . PHE A 1 265 ? 18.320 -5.692 -25.412 1.00 62.09 265 PHE A C 1
ATOM 2111 O O . PHE A 1 265 ? 19.495 -5.835 -25.082 1.00 62.09 265 PHE A O 1
ATOM 2118 N N . TYR A 1 266 ? 17.550 -6.712 -25.780 1.00 54.72 266 TYR A N 1
ATOM 2119 C CA . TYR A 1 266 ? 18.004 -8.098 -25.841 1.00 54.72 266 TYR A CA 1
ATOM 2120 C C . TYR A 1 266 ? 19.282 -8.269 -26.685 1.00 54.72 266 TYR A C 1
ATOM 2122 O O . TYR A 1 266 ? 20.116 -9.115 -26.374 1.00 54.72 266 TYR A O 1
ATOM 2130 N N . ASN A 1 267 ? 19.486 -7.409 -27.688 1.00 49.91 267 ASN A N 1
ATOM 2131 C CA . ASN A 1 267 ? 20.658 -7.437 -28.567 1.00 49.91 267 ASN A CA 1
ATOM 2132 C C . ASN A 1 267 ? 21.773 -6.445 -28.177 1.00 49.91 267 ASN A C 1
ATOM 2134 O O . ASN A 1 267 ? 22.800 -6.389 -28.850 1.00 49.91 267 ASN A O 1
ATOM 2138 N N . GLN A 1 268 ? 21.606 -5.652 -27.113 1.00 54.22 268 GLN A N 1
ATOM 2139 C CA . GLN A 1 268 ? 22.580 -4.636 -26.703 1.00 54.22 268 GLN A CA 1
ATOM 2140 C C . GLN A 1 268 ? 23.361 -5.100 -25.469 1.00 54.22 268 GLN A C 1
ATOM 2142 O O . GLN A 1 268 ? 22.866 -5.064 -24.345 1.00 54.22 268 GLN A O 1
ATOM 2147 N N . ALA A 1 269 ? 24.617 -5.511 -25.669 1.00 52.41 269 ALA A N 1
ATOM 2148 C CA . ALA A 1 269 ? 25.433 -6.180 -24.649 1.00 52.41 269 ALA A CA 1
ATOM 2149 C C . ALA A 1 269 ? 25.684 -5.372 -23.352 1.00 52.41 269 ALA A C 1
ATOM 2151 O O . ALA A 1 269 ? 25.980 -5.982 -22.320 1.00 52.41 269 ALA A O 1
ATOM 2152 N N . ASN A 1 270 ? 25.558 -4.035 -23.386 1.00 53.97 270 ASN A N 1
ATOM 2153 C CA . ASN A 1 270 ? 26.087 -3.151 -22.336 1.00 53.97 270 ASN A CA 1
ATOM 2154 C C . ASN A 1 270 ? 25.140 -2.049 -21.821 1.00 53.97 270 ASN A C 1
ATOM 2156 O O . ASN A 1 270 ? 25.353 -1.573 -20.708 1.00 53.97 270 ASN A O 1
ATOM 2160 N N . TRP A 1 271 ? 24.099 -1.649 -22.560 1.00 45.06 271 TRP A N 1
ATOM 2161 C CA . TRP A 1 271 ? 23.332 -0.432 -22.227 1.00 45.06 271 TRP A CA 1
ATOM 2162 C C . TRP A 1 271 ? 22.558 -0.550 -20.883 1.00 45.06 271 TRP A C 1
ATOM 2164 O O . TRP A 1 271 ? 22.483 0.405 -20.115 1.00 45.06 271 TRP A O 1
ATOM 2174 N N . TYR A 1 272 ? 22.054 -1.751 -20.552 1.00 56.50 272 TYR A N 1
ATOM 2175 C CA . TYR A 1 272 ? 21.258 -2.016 -19.342 1.00 56.50 272 TYR A CA 1
ATOM 2176 C C . TYR A 1 272 ? 22.085 -1.836 -18.066 1.00 56.50 272 TYR A C 1
ATOM 2178 O O . TYR A 1 272 ? 21.548 -1.555 -17.004 1.00 56.50 272 TYR A O 1
ATOM 2186 N N . PHE A 1 273 ? 23.407 -1.998 -18.154 1.00 53.38 273 PHE A N 1
ATOM 2187 C CA . PHE A 1 273 ? 24.289 -1.940 -16.994 1.00 53.38 273 PHE A CA 1
ATOM 2188 C C . PHE A 1 273 ? 24.695 -0.518 -16.631 1.00 53.38 273 PHE A C 1
ATOM 2190 O O . PHE A 1 273 ? 24.734 -0.212 -15.444 1.00 53.38 273 PHE A O 1
ATOM 2197 N N . SER A 1 274 ? 24.966 0.340 -17.616 1.00 55.53 274 SER A N 1
ATOM 2198 C CA . SER A 1 274 ? 25.399 1.718 -17.365 1.00 55.53 274 SER A CA 1
ATOM 2199 C C . SER A 1 274 ? 24.266 2.581 -16.818 1.00 55.53 274 SER A C 1
ATOM 2201 O O . SER A 1 274 ? 24.452 3.212 -15.784 1.00 55.53 274 SER A O 1
ATOM 2203 N N . LEU A 1 275 ? 23.076 2.532 -17.429 1.00 58.16 275 LEU A N 1
ATOM 2204 C CA . LEU A 1 275 ? 21.922 3.314 -16.972 1.00 58.16 275 LEU A CA 1
ATOM 2205 C C . LEU A 1 275 ? 21.465 2.868 -15.572 1.00 58.16 275 LEU A C 1
ATOM 2207 O O . LEU A 1 275 ? 21.270 3.696 -14.690 1.00 58.16 275 LEU A O 1
ATOM 2211 N N . LEU A 1 276 ? 21.392 1.556 -15.308 1.00 58.44 276 LEU A N 1
ATOM 2212 C CA . LEU A 1 276 ? 21.072 1.057 -13.965 1.00 58.44 276 LEU A CA 1
ATOM 2213 C C . LEU A 1 276 ? 22.129 1.417 -12.917 1.00 58.44 276 LEU A C 1
ATOM 2215 O O . LEU A 1 276 ? 21.777 1.631 -11.759 1.00 58.44 276 LEU A O 1
ATOM 2219 N N . GLN A 1 277 ? 23.414 1.446 -13.284 1.00 56.97 277 GLN A N 1
ATOM 2220 C CA . GLN A 1 277 ? 24.469 1.884 -12.370 1.00 56.97 277 GLN A CA 1
ATOM 2221 C C . GLN A 1 277 ? 24.387 3.384 -12.082 1.00 56.97 277 GLN A C 1
ATOM 2223 O O . GLN A 1 277 ? 24.506 3.768 -10.924 1.00 56.97 277 GLN A O 1
ATOM 2228 N N . GLU A 1 278 ? 24.118 4.210 -13.090 1.00 56.69 278 GLU A N 1
ATOM 2229 C CA . GLU A 1 278 ? 23.904 5.650 -12.929 1.00 56.69 278 GLU A CA 1
ATOM 2230 C C . GLU A 1 278 ? 22.719 5.931 -11.995 1.00 56.69 278 GLU A C 1
ATOM 2232 O O . GLU A 1 278 ? 22.856 6.630 -10.994 1.00 56.69 278 GLU A O 1
ATOM 2237 N N . MET A 1 279 ? 21.580 5.280 -12.229 1.00 58.28 279 MET A N 1
ATOM 2238 C CA . MET A 1 279 ? 20.383 5.420 -11.390 1.00 58.28 279 MET A CA 1
ATOM 2239 C C . MET A 1 279 ? 20.621 4.952 -9.951 1.00 58.28 279 MET A C 1
ATOM 2241 O O . MET A 1 279 ? 20.056 5.509 -9.010 1.00 58.28 279 MET A O 1
ATOM 2245 N N . ARG A 1 280 ? 21.506 3.964 -9.763 1.00 59.56 280 ARG A N 1
ATOM 2246 C CA . ARG A 1 280 ? 21.908 3.486 -8.437 1.00 59.56 280 ARG A CA 1
ATOM 2247 C C . ARG A 1 280 ? 22.751 4.492 -7.657 1.00 59.56 280 ARG A C 1
ATOM 2249 O O . ARG A 1 280 ? 22.626 4.548 -6.439 1.00 59.56 280 ARG A O 1
ATOM 2256 N N . MET A 1 281 ? 23.599 5.269 -8.329 1.00 54.34 281 MET A N 1
ATOM 2257 C CA . MET A 1 281 ? 24.444 6.262 -7.654 1.00 54.34 281 MET A CA 1
ATOM 2258 C C . MET A 1 281 ? 23.636 7.419 -7.062 1.00 54.34 281 MET A C 1
ATOM 2260 O O . MET A 1 281 ? 24.103 8.065 -6.129 1.00 54.34 281 MET A O 1
ATOM 2264 N N . HIS A 1 282 ? 22.435 7.670 -7.584 1.00 51.50 282 HIS A N 1
ATOM 2265 C CA . HIS A 1 282 ? 21.670 8.868 -7.251 1.00 51.50 282 HIS A CA 1
ATOM 2266 C C . HIS A 1 282 ? 20.466 8.637 -6.333 1.00 51.50 282 HIS A C 1
ATOM 2268 O O . HIS A 1 282 ? 19.932 9.625 -5.840 1.00 51.50 282 HIS A O 1
ATOM 2274 N N . TYR A 1 283 ? 20.024 7.392 -6.098 1.00 50.88 283 TYR A N 1
ATOM 2275 C CA . TYR A 1 283 ? 18.693 7.190 -5.500 1.00 50.88 283 TYR A CA 1
ATOM 2276 C C . TYR A 1 283 ? 18.469 5.903 -4.686 1.00 50.88 283 TYR A C 1
ATOM 2278 O O . TYR A 1 283 ? 17.329 5.537 -4.405 1.00 50.88 283 TYR A O 1
ATOM 2286 N N . VAL A 1 284 ? 19.523 5.178 -4.310 1.00 49.28 284 VAL A N 1
ATOM 2287 C CA . VAL A 1 284 ? 19.353 3.878 -3.641 1.00 49.28 284 VAL A CA 1
ATOM 2288 C C . VAL A 1 284 ? 19.081 4.067 -2.154 1.00 49.28 284 VAL A C 1
ATOM 2290 O O . VAL A 1 284 ? 19.971 4.417 -1.381 1.00 49.28 284 VAL A O 1
ATOM 2293 N N . THR A 1 285 ? 17.849 3.754 -1.755 1.00 49.31 285 THR A N 1
ATOM 2294 C CA . THR A 1 285 ? 17.553 3.360 -0.374 1.00 49.31 285 THR A CA 1
ATOM 2295 C C . THR A 1 285 ? 18.279 2.046 -0.060 1.00 49.31 285 THR A C 1
ATOM 2297 O O . THR A 1 285 ? 18.622 1.270 -0.952 1.00 49.31 285 THR A O 1
ATOM 2300 N N . SER A 1 286 ? 18.501 1.743 1.215 1.00 48.34 286 SER A N 1
ATOM 2301 C CA . SER A 1 286 ? 19.210 0.542 1.705 1.00 48.34 286 SER A CA 1
ATOM 2302 C C . SER A 1 286 ? 18.713 -0.824 1.172 1.00 48.34 286 SER A C 1
ATOM 2304 O O . SER A 1 286 ? 19.395 -1.831 1.375 1.00 48.34 286 SER A O 1
ATOM 2306 N N . PHE A 1 287 ? 17.584 -0.874 0.451 1.00 53.50 287 PHE A N 1
ATOM 2307 C CA . PHE A 1 287 ? 16.920 -2.083 -0.054 1.00 53.50 287 PHE A CA 1
ATOM 2308 C C . PHE A 1 287 ? 16.869 -2.222 -1.593 1.00 53.50 287 PHE A C 1
ATOM 2310 O O . PHE A 1 287 ? 16.088 -3.021 -2.101 1.00 53.50 287 PHE A O 1
ATOM 2317 N N . ASP A 1 288 ? 17.696 -1.491 -2.358 1.00 64.25 288 ASP A N 1
ATOM 2318 C CA . ASP A 1 288 ? 17.679 -1.482 -3.846 1.00 64.25 288 ASP A CA 1
ATOM 2319 C C . ASP A 1 288 ? 16.352 -1.028 -4.480 1.00 64.25 288 ASP A C 1
ATOM 2321 O O . ASP A 1 288 ? 16.083 -1.310 -5.656 1.00 64.25 288 ASP A O 1
ATOM 2325 N N . LEU A 1 289 ? 15.528 -0.328 -3.709 1.00 72.25 289 LEU A N 1
ATOM 2326 C CA . LEU A 1 289 ? 14.330 0.314 -4.211 1.00 72.25 289 LEU A CA 1
ATOM 2327 C C . LEU A 1 289 ? 14.644 1.728 -4.673 1.00 72.25 289 LEU A C 1
ATOM 2329 O O . LEU A 1 289 ? 15.450 2.435 -4.059 1.00 72.25 289 LEU A O 1
ATOM 2333 N N . ILE A 1 290 ? 13.980 2.114 -5.751 1.00 77.19 290 ILE A N 1
ATOM 2334 C CA . ILE A 1 290 ? 14.054 3.437 -6.353 1.00 77.19 290 ILE A CA 1
ATOM 2335 C C . ILE A 1 290 ? 12.647 3.899 -6.711 1.00 77.19 290 ILE A C 1
ATOM 2337 O O . ILE A 1 290 ? 11.812 3.076 -7.090 1.00 77.19 290 ILE A O 1
ATOM 2341 N N . ASP A 1 291 ? 12.414 5.205 -6.677 1.00 82.44 291 ASP A N 1
ATOM 2342 C CA . ASP A 1 291 ? 11.176 5.790 -7.182 1.00 82.44 291 ASP A CA 1
ATOM 2343 C C . ASP A 1 291 ? 10.972 5.419 -8.661 1.00 82.44 291 ASP A C 1
ATOM 2345 O O . ASP A 1 291 ? 11.791 5.724 -9.536 1.00 82.44 291 ASP A O 1
ATOM 2349 N N . MET A 1 292 ? 9.855 4.756 -8.947 1.00 86.62 292 MET A N 1
ATOM 2350 C CA . MET A 1 292 ? 9.475 4.322 -10.284 1.00 86.62 292 MET A CA 1
ATOM 2351 C C . MET A 1 292 ? 9.362 5.500 -11.254 1.00 86.62 292 MET A C 1
ATOM 2353 O O . MET A 1 292 ? 9.747 5.368 -12.416 1.00 86.62 292 MET A O 1
ATOM 2357 N N . SER A 1 293 ? 8.885 6.659 -10.798 1.00 87.56 293 SER A N 1
ATOM 2358 C CA . SER A 1 293 ? 8.722 7.835 -11.659 1.00 87.56 293 SER A CA 1
ATOM 2359 C C . SER A 1 293 ? 10.069 8.376 -12.126 1.00 87.56 293 SER A C 1
ATOM 2361 O O . SER A 1 293 ? 10.250 8.649 -13.315 1.00 87.56 293 SER A O 1
ATOM 2363 N N . PHE A 1 294 ? 11.046 8.435 -11.218 1.00 83.75 294 PHE A N 1
ATOM 2364 C CA . PHE A 1 294 ? 12.425 8.776 -11.559 1.00 83.75 294 PHE A CA 1
ATOM 2365 C C . PHE A 1 294 ? 13.003 7.787 -12.580 1.00 83.75 294 PHE A C 1
ATOM 2367 O O . PHE A 1 294 ? 13.643 8.193 -13.555 1.00 83.75 294 PHE A O 1
ATOM 2374 N N . VAL A 1 295 ? 12.725 6.487 -12.407 1.00 81.00 295 VAL A N 1
ATOM 2375 C CA . VAL A 1 295 ? 13.198 5.469 -13.352 1.00 81.00 295 VAL A CA 1
ATOM 2376 C C . VAL A 1 295 ? 12.654 5.700 -14.754 1.00 81.00 295 VAL A C 1
ATOM 2378 O O . VAL A 1 295 ? 13.403 5.700 -15.732 1.00 81.00 295 VAL A O 1
ATOM 2381 N N . LEU A 1 296 ? 11.347 5.914 -14.848 1.00 85.00 296 LEU A N 1
ATOM 2382 C CA . LEU A 1 296 ? 10.648 6.119 -16.108 1.00 85.00 296 LEU A CA 1
ATOM 2383 C C . LEU A 1 296 ? 11.141 7.376 -16.836 1.00 85.00 296 LEU A C 1
ATOM 2385 O O . LEU A 1 296 ? 11.386 7.317 -18.041 1.00 85.00 296 LEU A O 1
ATOM 2389 N N . GLN A 1 297 ? 11.357 8.480 -16.116 1.00 85.00 297 GLN A N 1
ATOM 2390 C CA . GLN A 1 297 ? 11.906 9.714 -16.689 1.00 85.00 297 GLN A CA 1
ATOM 2391 C C . GLN A 1 297 ? 13.294 9.487 -17.296 1.00 85.00 297 GLN A C 1
ATOM 2393 O O . GLN A 1 297 ? 13.521 9.821 -18.458 1.00 85.00 297 GLN A O 1
ATOM 2398 N N . LYS A 1 298 ? 14.197 8.831 -16.559 1.00 79.69 298 LYS A N 1
ATOM 2399 C CA . LYS A 1 298 ? 15.557 8.536 -17.035 1.00 79.69 298 LYS A CA 1
ATOM 2400 C C . LYS A 1 298 ? 15.580 7.614 -18.251 1.00 79.69 298 LYS A C 1
ATOM 2402 O O . LYS A 1 298 ? 16.369 7.830 -19.172 1.00 79.69 298 LYS A O 1
ATOM 2407 N N . ILE A 1 299 ? 14.700 6.612 -18.290 1.00 76.69 299 ILE A N 1
ATOM 2408 C CA . ILE A 1 299 ? 14.523 5.769 -19.480 1.00 76.69 299 ILE A CA 1
ATOM 2409 C C . ILE A 1 299 ? 14.040 6.622 -20.663 1.00 76.69 299 ILE A C 1
ATOM 2411 O O . ILE A 1 299 ? 14.564 6.475 -21.766 1.00 76.69 299 ILE A O 1
ATOM 2415 N N . GLY A 1 300 ? 13.083 7.527 -20.439 1.00 80.25 300 GLY A N 1
ATOM 2416 C CA . GLY A 1 300 ? 12.555 8.424 -21.469 1.00 80.25 300 GLY A CA 1
ATOM 2417 C C . GLY A 1 300 ? 13.615 9.364 -22.049 1.00 80.25 300 GLY A C 1
ATOM 2418 O O . GLY A 1 300 ? 13.702 9.508 -23.267 1.00 80.25 300 GLY A O 1
ATOM 2419 N N . GLU A 1 301 ? 14.463 9.942 -21.196 1.00 77.94 301 GLU A N 1
ATOM 2420 C CA . GLU A 1 301 ? 15.603 10.785 -21.594 1.00 77.94 301 GLU A CA 1
ATOM 2421 C C . GLU A 1 301 ? 16.648 10.003 -22.405 1.00 77.94 301 GLU A C 1
ATOM 2423 O O . GLU A 1 301 ? 17.232 10.528 -23.352 1.00 77.94 301 GLU A O 1
ATOM 2428 N N . SER A 1 302 ? 16.858 8.731 -22.059 1.00 71.31 302 SER A N 1
ATOM 2429 C CA . SER A 1 302 ? 17.882 7.873 -22.669 1.00 71.31 302 SER A CA 1
ATOM 2430 C C . SER A 1 302 ? 17.460 7.255 -24.007 1.00 71.31 302 SER A C 1
ATOM 2432 O O . SER A 1 302 ? 18.298 6.687 -24.710 1.00 71.31 302 SER A O 1
ATOM 2434 N N . LEU A 1 303 ? 16.175 7.333 -24.378 1.00 67.44 303 LEU A N 1
ATOM 2435 C CA . LEU A 1 303 ? 15.616 6.682 -25.572 1.00 67.44 303 LEU A CA 1
ATOM 2436 C C . LEU A 1 303 ? 14.926 7.653 -26.544 1.00 67.44 303 LEU A C 1
ATOM 2438 O O . LEU A 1 303 ? 13.796 7.390 -26.969 1.00 67.44 303 LEU A O 1
ATOM 2442 N N . PRO A 1 304 ? 15.597 8.733 -26.992 1.00 59.88 304 PRO A N 1
ATOM 2443 C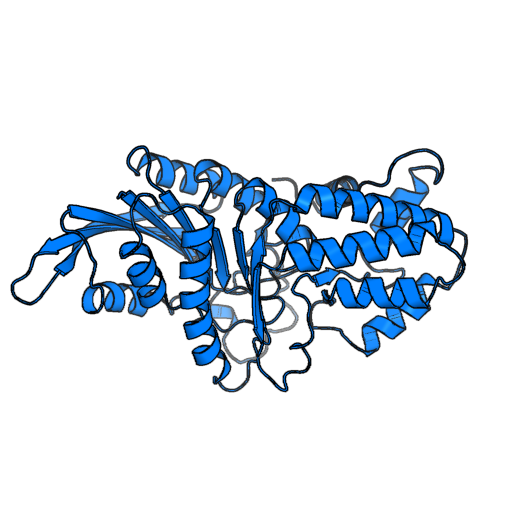 CA . PRO A 1 304 ? 14.972 9.741 -27.849 1.00 59.88 304 PRO A CA 1
ATOM 2444 C C . PRO A 1 304 ? 14.502 9.214 -29.222 1.00 59.88 304 PRO A C 1
ATOM 2446 O O . PRO A 1 304 ? 13.748 9.899 -29.904 1.00 59.88 304 PRO A O 1
ATOM 2449 N N . ALA A 1 305 ? 14.887 7.998 -29.631 1.00 57.44 305 ALA A N 1
ATOM 2450 C CA . ALA A 1 305 ? 14.541 7.415 -30.932 1.00 57.44 305 ALA A CA 1
ATOM 2451 C C . ALA A 1 305 ? 13.272 6.526 -30.955 1.00 57.44 305 ALA A C 1
ATOM 2453 O O . ALA A 1 305 ? 12.953 5.981 -32.011 1.00 57.44 305 ALA A O 1
ATOM 2454 N N . PHE A 1 306 ? 12.539 6.357 -29.842 1.00 68.69 306 PHE A N 1
ATOM 2455 C CA . PHE A 1 306 ? 11.412 5.404 -29.761 1.00 68.69 306 PHE A CA 1
ATOM 2456 C C . PHE A 1 306 ? 10.101 6.047 -29.266 1.00 68.69 306 PHE A C 1
ATOM 2458 O O . PHE A 1 306 ? 9.784 5.954 -28.077 1.00 68.69 306 PHE A O 1
ATOM 2465 N N . PRO A 1 307 ? 9.285 6.641 -30.163 1.00 73.62 307 PRO A N 1
ATOM 2466 C CA . PRO A 1 307 ? 8.032 7.313 -29.796 1.00 73.62 307 PRO A CA 1
ATOM 2467 C C . PRO A 1 307 ? 7.065 6.443 -28.977 1.00 73.62 307 PRO A C 1
ATOM 2469 O O . PRO A 1 307 ? 6.551 6.897 -27.960 1.00 73.62 307 PRO A O 1
ATOM 2472 N N . ALA A 1 308 ? 6.904 5.165 -29.340 1.00 73.94 308 ALA A N 1
ATOM 2473 C CA . ALA A 1 308 ? 6.029 4.237 -28.616 1.00 73.94 308 ALA A CA 1
ATOM 2474 C C . ALA A 1 308 ? 6.460 4.022 -27.150 1.00 73.94 308 ALA A C 1
ATOM 2476 O O . ALA A 1 308 ? 5.623 3.908 -26.260 1.00 73.94 308 ALA A O 1
ATOM 2477 N N . VAL A 1 309 ? 7.768 4.002 -26.867 1.00 80.69 309 VAL A N 1
ATOM 2478 C CA . VAL A 1 309 ? 8.289 3.871 -25.495 1.00 80.69 309 VAL A CA 1
ATOM 2479 C C . VAL A 1 309 ? 8.001 5.138 -24.692 1.00 80.69 309 VAL A C 1
ATOM 2481 O O . VAL A 1 309 ? 7.554 5.049 -23.548 1.00 80.69 309 VAL A O 1
ATOM 2484 N N . LYS A 1 310 ? 8.196 6.312 -25.304 1.00 84.25 310 LYS A N 1
ATOM 2485 C CA . LYS A 1 310 ? 7.911 7.609 -24.681 1.00 84.25 310 LYS A CA 1
ATOM 2486 C C . LYS A 1 310 ? 6.430 7.757 -24.320 1.00 84.25 310 LYS A C 1
ATOM 2488 O O . LYS A 1 310 ? 6.122 8.116 -23.188 1.00 84.25 310 LYS A O 1
ATOM 2493 N N . GLU A 1 311 ? 5.519 7.417 -25.230 1.00 86.69 311 GLU A N 1
ATOM 2494 C CA . GLU A 1 311 ? 4.071 7.474 -24.978 1.00 86.69 311 GLU A CA 1
ATOM 2495 C C . GLU A 1 311 ? 3.648 6.580 -23.803 1.00 86.69 311 GLU A C 1
ATOM 2497 O O . GLU A 1 311 ? 2.864 7.003 -22.949 1.00 86.69 311 GLU A O 1
ATOM 2502 N N . HIS A 1 312 ? 4.193 5.361 -23.714 1.00 89.69 312 HIS A N 1
ATOM 2503 C CA . HIS A 1 312 ? 3.921 4.462 -22.592 1.00 89.69 312 HIS A CA 1
ATOM 2504 C C . HIS A 1 312 ? 4.493 4.978 -21.269 1.00 89.69 312 HIS A C 1
ATOM 2506 O O . HIS A 1 312 ? 3.814 4.873 -20.248 1.00 89.69 312 HIS A O 1
ATOM 2512 N N . ILE A 1 313 ? 5.694 5.561 -21.278 1.00 90.00 313 ILE A N 1
ATOM 2513 C CA . ILE A 1 313 ? 6.296 6.203 -20.100 1.00 90.00 313 ILE A CA 1
ATOM 2514 C C . ILE A 1 313 ? 5.416 7.350 -19.606 1.00 90.00 313 ILE A C 1
ATOM 2516 O O . ILE A 1 313 ? 5.060 7.385 -18.431 1.00 90.00 313 ILE A O 1
ATOM 2520 N N . GLU A 1 314 ? 5.004 8.253 -20.492 1.00 91.38 314 GLU A N 1
ATOM 2521 C CA . GLU A 1 314 ? 4.141 9.375 -20.123 1.00 91.38 314 GLU A CA 1
ATOM 2522 C C . GLU A 1 314 ? 2.770 8.909 -19.621 1.00 91.38 314 GLU A C 1
ATOM 2524 O O . GLU A 1 314 ? 2.246 9.445 -18.645 1.00 91.38 314 GLU A O 1
ATOM 2529 N N . ALA A 1 315 ? 2.178 7.897 -20.263 1.00 92.94 315 ALA A N 1
ATOM 2530 C CA . ALA A 1 315 ? 0.922 7.310 -19.809 1.00 92.94 315 ALA A CA 1
ATOM 2531 C C . ALA A 1 315 ? 1.057 6.679 -18.417 1.00 92.94 315 ALA A C 1
ATOM 2533 O O . ALA A 1 315 ? 0.137 6.795 -17.608 1.00 92.94 315 ALA A O 1
ATOM 2534 N N . MET A 1 316 ? 2.193 6.038 -18.139 1.00 93.62 316 MET A N 1
ATOM 2535 C CA . MET A 1 316 ? 2.484 5.433 -16.847 1.00 93.62 316 MET A CA 1
ATOM 2536 C C . MET A 1 316 ? 2.690 6.486 -15.757 1.00 93.62 316 MET A C 1
ATOM 2538 O O . MET A 1 316 ? 2.058 6.388 -14.712 1.00 93.62 316 MET A O 1
ATOM 2542 N N . LEU A 1 317 ? 3.496 7.519 -16.022 1.00 93.38 317 LEU A N 1
ATOM 2543 C CA . LEU A 1 317 ? 3.727 8.639 -15.103 1.00 93.38 317 LEU A CA 1
ATOM 2544 C C . LEU A 1 317 ? 2.420 9.347 -14.738 1.00 93.38 317 LEU A C 1
ATOM 2546 O O . LEU A 1 317 ? 2.128 9.519 -13.558 1.00 93.38 317 LEU A O 1
ATOM 2550 N N . ARG A 1 318 ? 1.589 9.671 -15.741 1.00 94.75 318 ARG A N 1
ATOM 2551 C CA . ARG A 1 318 ? 0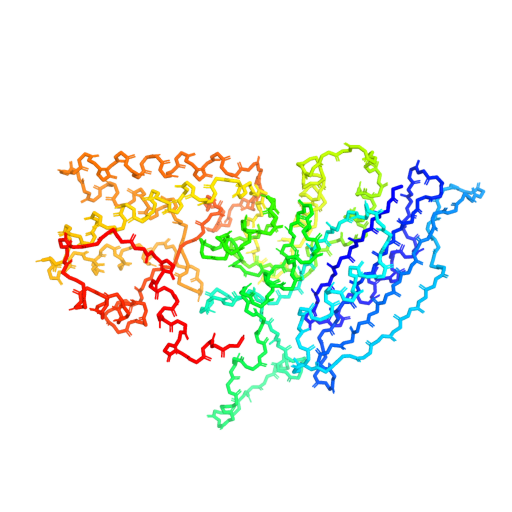.258 10.251 -15.505 1.00 94.75 318 ARG A CA 1
ATOM 2552 C C . ARG A 1 318 ? -0.599 9.334 -14.642 1.00 94.75 318 ARG A C 1
ATOM 2554 O O . ARG A 1 318 ? -1.305 9.814 -13.766 1.00 94.75 318 ARG A O 1
ATOM 2561 N N . LEU A 1 319 ? -0.566 8.024 -14.876 1.00 95.25 319 LEU A N 1
ATOM 2562 C CA . LEU A 1 319 ? -1.374 7.095 -14.094 1.00 95.25 319 LEU A CA 1
ATOM 2563 C C . LEU A 1 319 ? -0.913 7.009 -12.636 1.00 95.25 319 LEU A C 1
ATOM 2565 O O . LEU A 1 319 ? -1.766 7.010 -11.759 1.00 95.25 319 LEU A O 1
ATOM 2569 N N . ILE A 1 320 ? 0.401 6.975 -12.386 1.00 94.31 320 ILE A N 1
ATOM 2570 C CA . ILE A 1 320 ? 0.967 7.013 -11.029 1.00 94.31 320 ILE A CA 1
ATOM 2571 C C . ILE A 1 320 ? 0.494 8.279 -10.311 1.00 94.31 320 ILE A C 1
ATOM 2573 O O . ILE A 1 320 ? -0.048 8.179 -9.218 1.00 94.31 320 ILE A O 1
ATOM 2577 N N . GLU A 1 321 ? 0.602 9.445 -10.952 1.00 93.62 321 GLU A N 1
ATOM 2578 C CA . GLU A 1 321 ? 0.124 10.716 -10.393 1.00 93.62 321 GLU A CA 1
ATOM 2579 C C . GLU A 1 321 ? -1.364 10.662 -10.012 1.00 93.62 321 GLU A C 1
ATOM 2581 O O . GLU A 1 321 ? -1.725 11.047 -8.908 1.00 93.62 321 GLU A O 1
ATOM 2586 N N . HIS A 1 322 ? -2.225 10.111 -10.877 1.00 95.00 322 HIS A N 1
ATOM 2587 C CA . HIS A 1 322 ? -3.663 9.980 -10.594 1.00 95.00 322 HIS A CA 1
ATOM 2588 C C . HIS A 1 322 ? -3.983 8.962 -9.491 1.00 95.00 322 HIS A C 1
ATOM 2590 O O . HIS A 1 322 ? -5.065 9.008 -8.909 1.00 95.00 322 HIS A O 1
ATOM 2596 N N . MET A 1 323 ? -3.090 8.005 -9.246 1.00 96.25 323 MET A N 1
ATOM 2597 C CA . MET A 1 323 ? -3.255 7.018 -8.183 1.00 96.25 323 MET A CA 1
ATOM 2598 C C . MET A 1 323 ? -2.903 7.585 -6.809 1.00 96.25 323 MET A C 1
ATOM 2600 O O . MET A 1 323 ? -3.443 7.106 -5.816 1.00 96.25 323 MET A O 1
ATOM 2604 N N . ILE A 1 324 ? -2.025 8.586 -6.724 1.00 95.62 324 ILE A N 1
ATOM 2605 C CA . ILE A 1 324 ? -1.698 9.251 -5.461 1.00 95.62 324 ILE A CA 1
ATOM 2606 C C . ILE A 1 324 ? -2.795 10.271 -5.144 1.00 95.62 324 ILE A C 1
ATOM 2608 O O . ILE A 1 324 ? -2.891 11.312 -5.785 1.00 95.62 324 ILE A O 1
ATOM 2612 N N . LEU A 1 325 ? -3.624 9.978 -4.142 1.00 96.50 325 LEU A N 1
ATOM 2613 C CA . LEU A 1 325 ? -4.707 10.875 -3.730 1.00 96.50 325 LEU A CA 1
ATOM 2614 C C . LEU A 1 325 ? -4.208 11.990 -2.814 1.00 96.50 325 LEU A C 1
ATOM 2616 O O . LEU A 1 325 ? -4.671 13.123 -2.908 1.00 96.50 325 LEU A O 1
ATOM 2620 N N . ASP A 1 326 ? -3.282 11.655 -1.917 1.00 95.75 326 ASP A N 1
ATOM 2621 C CA . ASP A 1 326 ? -2.673 12.605 -0.991 1.00 95.75 326 ASP A CA 1
ATOM 2622 C C . ASP A 1 326 ? -1.274 12.123 -0.584 1.00 95.75 326 ASP A C 1
ATOM 2624 O O . ASP A 1 326 ? -0.971 10.922 -0.619 1.00 95.75 326 ASP A O 1
ATOM 2628 N N . LYS A 1 327 ? -0.406 13.062 -0.207 1.00 92.75 327 LYS A N 1
ATOM 2629 C CA . LYS A 1 327 ? 0.933 12.773 0.299 1.00 92.75 327 LYS A CA 1
ATOM 2630 C C . LYS A 1 327 ? 1.416 13.830 1.279 1.00 92.75 327 LYS A C 1
ATOM 2632 O O . LYS A 1 327 ? 1.151 15.022 1.140 1.00 92.75 327 LYS A O 1
ATOM 2637 N N . ILE A 1 328 ? 2.227 13.389 2.228 1.00 89.31 328 ILE A N 1
ATOM 2638 C CA . ILE A 1 328 ? 3.027 14.266 3.077 1.00 89.31 328 ILE A CA 1
ATOM 2639 C C . ILE A 1 328 ? 4.481 13.822 3.034 1.00 89.31 328 ILE A C 1
ATOM 2641 O O . ILE A 1 328 ? 4.770 12.628 3.052 1.00 89.31 328 ILE A O 1
ATOM 2645 N N . THR A 1 329 ? 5.390 14.790 2.989 1.00 85.44 329 THR A N 1
ATOM 2646 C CA . THR A 1 329 ? 6.834 14.562 2.973 1.00 85.44 329 THR A CA 1
ATOM 2647 C C . THR A 1 329 ? 7.525 15.445 4.004 1.00 85.44 329 THR A C 1
ATOM 2649 O O . THR A 1 329 ? 7.028 16.524 4.332 1.00 85.44 329 THR A O 1
ATOM 2652 N N . ILE A 1 330 ? 8.669 15.002 4.522 1.00 78.88 330 ILE A N 1
ATOM 2653 C CA . ILE A 1 330 ? 9.516 15.824 5.394 1.00 78.88 330 ILE A CA 1
ATOM 2654 C C . ILE A 1 330 ? 10.461 16.647 4.524 1.00 78.88 330 ILE A C 1
ATOM 2656 O O . ILE A 1 330 ? 11.259 16.096 3.768 1.00 78.88 330 ILE A O 1
ATOM 2660 N N . GLU A 1 331 ? 10.357 17.969 4.617 1.00 72.00 331 GLU A N 1
ATOM 2661 C CA . GLU A 1 331 ? 11.222 18.885 3.877 1.00 72.00 331 GLU A CA 1
ATOM 2662 C C . GLU A 1 331 ? 12.696 18.688 4.265 1.00 72.00 331 GLU A C 1
ATOM 2664 O O . GLU A 1 331 ? 13.029 18.518 5.438 1.00 72.00 331 GLU A O 1
ATOM 2669 N N . GLY A 1 332 ? 13.584 18.698 3.268 1.00 66.12 332 GLY A N 1
ATOM 2670 C CA . GLY A 1 332 ? 15.026 18.534 3.467 1.00 66.12 332 GLY A CA 1
ATOM 2671 C C . GLY A 1 332 ? 15.507 17.085 3.598 1.00 66.12 332 GLY A C 1
ATOM 2672 O O . GLY A 1 332 ? 16.717 16.864 3.612 1.00 66.12 332 GLY A O 1
ATOM 2673 N N . ASP A 1 333 ? 14.609 16.095 3.638 1.00 70.31 333 ASP A N 1
ATOM 2674 C CA . ASP A 1 333 ? 15.009 14.689 3.560 1.00 70.31 333 ASP A CA 1
ATOM 2675 C C . ASP A 1 333 ? 15.366 14.308 2.106 1.00 70.31 333 ASP A C 1
ATOM 2677 O O . ASP A 1 333 ? 14.589 14.610 1.193 1.00 70.31 333 ASP A O 1
ATOM 2681 N N . PRO A 1 334 ? 16.504 13.639 1.838 1.00 63.53 334 PRO A N 1
ATOM 2682 C CA . PRO A 1 334 ? 16.909 13.272 0.477 1.00 63.53 334 PRO A CA 1
ATOM 2683 C C . PRO A 1 334 ? 15.906 12.357 -0.244 1.00 63.53 334 PRO A C 1
ATOM 2685 O O . PRO A 1 334 ? 15.865 12.343 -1.473 1.00 63.53 334 PRO A O 1
ATOM 2688 N N . TYR A 1 335 ? 15.066 11.633 0.496 1.00 66.25 335 TYR A N 1
ATOM 2689 C CA . TYR A 1 335 ? 14.030 10.758 -0.037 1.00 66.25 335 TYR A CA 1
ATOM 2690 C C . TYR A 1 335 ? 12.642 11.423 -0.107 1.00 66.25 335 TYR A C 1
ATOM 2692 O O . TYR A 1 335 ? 11.663 10.763 -0.453 1.00 66.25 335 TYR A O 1
ATOM 2700 N N . SER A 1 336 ? 12.526 12.723 0.188 1.00 69.12 336 SER A N 1
ATOM 2701 C CA . SER A 1 336 ? 11.264 13.485 0.106 1.00 69.12 336 SER A CA 1
ATOM 2702 C C . SER A 1 336 ? 10.756 13.704 -1.325 1.00 69.12 336 SER A C 1
ATOM 2704 O O . SER A 1 336 ? 9.576 13.967 -1.531 1.00 69.12 336 SER A O 1
ATOM 2706 N N . ASN A 1 337 ? 11.624 13.542 -2.325 1.00 70.56 337 ASN A N 1
ATOM 2707 C CA . ASN A 1 337 ? 11.296 13.736 -3.740 1.00 70.56 337 ASN A CA 1
ATOM 2708 C C . ASN A 1 337 ? 10.582 12.538 -4.391 1.00 70.56 337 ASN A C 1
ATOM 2710 O O . ASN A 1 337 ? 10.268 12.585 -5.584 1.00 70.56 337 ASN A O 1
ATOM 2714 N N . CYS A 1 338 ? 10.320 11.478 -3.629 1.00 76.94 338 CYS A N 1
ATOM 2715 C CA . CYS A 1 338 ? 9.668 10.286 -4.142 1.00 76.94 338 CYS A CA 1
ATOM 2716 C C . CYS A 1 338 ? 8.198 10.534 -4.537 1.00 76.94 338 CYS A C 1
ATOM 2718 O O . CYS A 1 338 ? 7.465 11.301 -3.901 1.00 76.94 338 CYS A O 1
ATOM 2720 N N . GLN A 1 339 ? 7.763 9.891 -5.622 1.00 83.19 339 GLN A N 1
ATOM 2721 C CA . GLN A 1 339 ? 6.400 10.002 -6.151 1.00 83.19 339 GLN A CA 1
ATOM 2722 C C . GLN A 1 339 ? 5.444 8.918 -5.633 1.00 83.19 339 GLN A C 1
ATOM 2724 O O . GLN A 1 339 ? 4.301 8.859 -6.078 1.00 83.19 339 GLN A O 1
ATOM 2729 N N . GLY A 1 340 ? 5.867 8.095 -4.669 1.00 80.12 340 GLY A N 1
ATOM 2730 C CA . GLY A 1 340 ? 4.977 7.224 -3.903 1.00 80.12 340 GLY A CA 1
ATOM 2731 C C . GLY A 1 340 ? 4.868 5.789 -4.388 1.00 80.12 340 GLY A C 1
ATOM 2732 O O . GLY A 1 340 ? 4.151 5.014 -3.762 1.00 80.12 340 GLY A O 1
ATOM 2733 N N . ILE A 1 341 ? 5.569 5.406 -5.460 1.00 88.75 341 ILE A N 1
ATOM 2734 C CA . ILE A 1 341 ? 5.685 4.007 -5.886 1.00 88.75 341 ILE A CA 1
ATOM 2735 C C . ILE A 1 341 ? 7.144 3.707 -6.203 1.00 88.75 341 ILE A C 1
ATOM 2737 O O . ILE A 1 341 ? 7.695 4.195 -7.187 1.00 88.75 341 ILE A O 1
ATOM 2741 N N . SER A 1 342 ? 7.743 2.830 -5.410 1.00 84.94 342 SER A N 1
ATOM 2742 C CA . SER A 1 342 ? 9.066 2.279 -5.662 1.00 84.94 342 SER A CA 1
ATOM 2743 C C . SER A 1 342 ? 9.018 1.086 -6.623 1.00 84.94 342 SER A C 1
ATOM 2745 O O . SER A 1 342 ? 8.057 0.312 -6.642 1.00 84.94 342 SER A O 1
ATOM 2747 N N . ILE A 1 343 ? 10.104 0.866 -7.365 1.00 79.38 343 ILE A N 1
ATOM 2748 C CA . ILE A 1 343 ? 10.381 -0.349 -8.140 1.00 79.38 343 ILE A CA 1
ATOM 2749 C C . ILE A 1 343 ? 11.752 -0.931 -7.756 1.00 79.38 343 ILE A C 1
ATOM 2751 O O . ILE A 1 343 ? 12.661 -0.217 -7.338 1.00 79.38 343 ILE A O 1
ATOM 2755 N N . TYR A 1 344 ? 11.916 -2.243 -7.907 1.00 74.06 344 TYR A N 1
ATOM 2756 C CA . TYR A 1 344 ? 13.166 -2.943 -7.670 1.00 74.06 344 TYR A CA 1
ATOM 2757 C C . TYR A 1 344 ? 14.064 -2.836 -8.902 1.00 74.06 344 TYR A C 1
ATOM 2759 O O . TYR A 1 344 ? 13.659 -3.202 -10.009 1.00 74.06 344 TYR A O 1
ATOM 2767 N N . LEU A 1 345 ? 15.315 -2.408 -8.706 1.00 65.50 345 LEU A N 1
ATOM 2768 C CA . LEU A 1 345 ? 16.329 -2.434 -9.761 1.00 65.50 345 LEU A CA 1
ATOM 2769 C C . LEU A 1 345 ? 17.276 -3.626 -9.584 1.00 65.50 345 LEU A C 1
ATOM 2771 O O . LEU A 1 345 ? 18.031 -3.671 -8.608 1.00 65.50 345 LEU A O 1
ATOM 2775 N N . PRO A 1 346 ? 17.357 -4.559 -10.548 1.00 58.75 346 PRO A N 1
ATOM 2776 C CA . PRO A 1 346 ? 18.266 -5.700 -10.465 1.00 58.75 346 PRO A CA 1
ATOM 2777 C C . PRO A 1 346 ? 19.744 -5.312 -10.250 1.00 58.75 346 PRO A C 1
ATOM 2779 O O . PRO A 1 346 ? 20.306 -4.495 -10.980 1.00 58.75 346 PRO A O 1
ATOM 2782 N N . LYS A 1 347 ? 20.407 -5.948 -9.266 1.00 54.22 347 LYS A N 1
ATOM 2783 C CA . LYS A 1 347 ? 21.849 -5.816 -8.907 1.00 54.22 347 LYS A CA 1
ATOM 2784 C C . LYS A 1 347 ? 22.812 -6.430 -9.950 1.00 54.22 347 LYS A C 1
ATOM 2786 O O . LYS A 1 347 ? 23.710 -7.210 -9.631 1.00 54.22 347 LYS A O 1
ATOM 2791 N N . GLY A 1 348 ? 22.604 -6.147 -11.232 1.00 48.84 348 GLY A N 1
ATOM 2792 C CA . GLY A 1 348 ? 23.463 -6.607 -12.326 1.00 48.84 348 GLY A CA 1
ATOM 2793 C C . GLY A 1 348 ? 23.350 -8.099 -12.705 1.00 48.84 348 GLY A C 1
ATOM 2794 O O . GLY A 1 348 ? 22.402 -8.764 -12.301 1.00 48.84 348 GLY A O 1
ATOM 2795 N N . LYS A 1 349 ? 24.290 -8.655 -13.507 1.00 46.78 349 LYS A N 1
ATOM 2796 C CA . LYS A 1 349 ? 24.174 -9.986 -14.179 1.00 46.78 349 LYS A CA 1
ATOM 2797 C C . LYS A 1 349 ? 23.956 -11.154 -13.214 1.00 46.78 349 LYS A C 1
ATOM 2799 O O . LYS A 1 349 ? 23.391 -12.171 -13.603 1.00 46.78 349 LYS A O 1
ATOM 2804 N N . LYS A 1 350 ? 24.416 -11.015 -11.969 1.00 47.56 350 LYS A N 1
ATOM 2805 C CA . LYS A 1 350 ? 24.317 -12.046 -10.927 1.00 47.56 350 LYS A CA 1
ATOM 2806 C C . LYS A 1 350 ? 23.111 -11.869 -10.004 1.00 47.56 350 LYS A C 1
ATOM 2808 O O . LYS A 1 350 ? 22.873 -12.749 -9.182 1.00 47.56 350 LYS A O 1
ATOM 2813 N N . SER A 1 351 ? 22.355 -10.774 -10.130 1.00 54.41 351 SER A N 1
ATOM 2814 C CA . SER A 1 351 ? 21.151 -10.588 -9.322 1.00 54.41 351 SER A CA 1
ATOM 2815 C C . SER A 1 351 ? 20.105 -11.645 -9.661 1.00 54.41 351 SER A C 1
ATOM 2817 O O . SER A 1 351 ? 20.015 -12.121 -10.797 1.00 54.41 351 SER A O 1
ATOM 2819 N N . TYR A 1 352 ? 19.311 -12.012 -8.664 1.00 55.62 352 TYR A N 1
ATOM 2820 C CA . TYR A 1 352 ? 18.317 -13.064 -8.788 1.00 55.62 352 TYR A CA 1
ATOM 2821 C C . TYR A 1 352 ? 17.275 -12.758 -9.878 1.00 55.62 352 TYR A C 1
ATOM 2823 O O . TYR A 1 352 ? 17.075 -13.573 -10.781 1.00 55.62 352 TYR A O 1
ATOM 2831 N N . TYR A 1 353 ? 16.717 -11.544 -9.881 1.00 53.75 353 TYR A N 1
ATOM 2832 C CA . TYR A 1 353 ? 15.797 -11.087 -10.925 1.00 53.75 353 TYR A CA 1
ATOM 2833 C C . TYR A 1 353 ? 16.453 -11.055 -12.307 1.00 53.75 353 TYR A C 1
ATOM 2835 O O . TYR A 1 353 ? 15.821 -11.445 -13.284 1.00 53.75 353 TYR A O 1
ATOM 2843 N N . THR A 1 354 ? 17.744 -10.716 -12.403 1.00 56.78 354 THR A N 1
ATOM 2844 C CA . THR A 1 354 ? 18.480 -10.791 -13.676 1.00 56.78 354 THR A CA 1
ATOM 2845 C C . THR A 1 354 ? 18.615 -12.228 -14.177 1.00 56.78 354 THR A C 1
ATOM 2847 O O . THR A 1 354 ? 18.493 -12.468 -15.377 1.00 56.78 354 THR A O 1
ATOM 2850 N N . ARG A 1 355 ? 18.835 -13.210 -13.289 1.00 57.25 355 ARG A N 1
ATOM 2851 C CA . ARG A 1 355 ? 18.894 -14.636 -13.664 1.00 57.25 355 ARG A CA 1
ATOM 2852 C C . ARG A 1 355 ? 17.529 -15.150 -14.111 1.00 57.25 355 ARG A C 1
ATOM 2854 O O . ARG A 1 355 ? 17.453 -15.821 -15.132 1.00 57.25 355 ARG A O 1
ATOM 2861 N N . ILE A 1 356 ? 16.458 -14.793 -13.404 1.00 57.22 356 ILE A N 1
ATOM 2862 C CA . ILE A 1 356 ? 15.081 -15.137 -13.790 1.00 57.22 356 ILE A CA 1
ATOM 2863 C C . ILE A 1 356 ? 14.714 -14.527 -15.141 1.00 57.22 356 ILE A C 1
ATOM 2865 O O . ILE A 1 356 ? 14.159 -15.207 -15.999 1.00 57.22 356 ILE A O 1
ATOM 2869 N N . PHE A 1 357 ? 15.063 -13.262 -15.345 1.00 58.69 357 PHE A N 1
ATOM 2870 C CA . PHE A 1 357 ? 14.857 -12.550 -16.596 1.00 58.69 357 PHE A CA 1
ATOM 2871 C C . PHE A 1 357 ? 15.667 -13.169 -17.747 1.00 58.69 357 PHE A C 1
ATOM 2873 O O . PHE A 1 357 ? 15.150 -13.369 -18.846 1.00 58.69 357 PHE A O 1
ATOM 2880 N N . THR A 1 358 ? 16.917 -13.566 -17.485 1.00 59.94 358 THR A N 1
ATOM 2881 C CA . THR A 1 358 ? 17.755 -14.306 -18.445 1.00 59.94 358 THR A CA 1
ATOM 2882 C C . THR A 1 358 ? 17.141 -15.670 -18.779 1.00 59.94 358 THR A C 1
ATOM 2884 O O . THR A 1 358 ? 17.101 -16.069 -19.938 1.00 59.94 358 THR A O 1
ATOM 2887 N N . ASP A 1 359 ? 16.618 -16.389 -17.786 1.00 59.62 359 ASP A N 1
ATOM 2888 C CA . ASP A 1 359 ? 15.946 -17.673 -17.992 1.00 59.62 359 ASP A CA 1
ATOM 2889 C C . ASP A 1 359 ? 14.636 -17.521 -18.780 1.00 59.62 359 ASP A C 1
ATOM 2891 O O . ASP A 1 359 ? 14.343 -18.346 -19.644 1.00 59.62 359 ASP A O 1
ATOM 2895 N N . TYR A 1 360 ? 13.852 -16.475 -18.511 1.00 58.53 360 TYR A N 1
ATOM 2896 C CA . TYR A 1 360 ? 12.618 -16.174 -19.238 1.00 58.53 360 TYR A CA 1
ATOM 2897 C C . TYR A 1 360 ? 12.907 -15.868 -20.710 1.00 58.53 360 TYR A C 1
ATOM 2899 O O . TYR A 1 360 ? 12.334 -16.498 -21.594 1.00 58.53 360 TYR A O 1
ATOM 2907 N N . THR A 1 361 ? 13.866 -14.985 -20.983 1.00 57.75 361 THR A N 1
ATOM 2908 C CA . THR A 1 361 ? 14.263 -14.613 -22.354 1.00 57.75 361 THR A CA 1
ATOM 2909 C C . THR A 1 361 ? 14.967 -15.741 -23.121 1.00 57.75 361 THR A C 1
ATOM 2911 O O . THR A 1 361 ? 15.014 -15.710 -24.347 1.00 57.75 361 THR A O 1
ATOM 2914 N N . ARG A 1 362 ? 15.487 -16.767 -22.430 1.00 62.06 362 ARG A N 1
ATOM 2915 C CA . ARG A 1 362 ? 15.967 -18.021 -23.046 1.00 62.06 362 ARG A CA 1
ATOM 2916 C C . ARG A 1 362 ? 14.845 -19.000 -23.388 1.00 62.06 362 ARG A C 1
ATOM 2918 O O . ARG A 1 362 ? 14.993 -19.777 -24.325 1.00 62.06 362 ARG A O 1
ATOM 2925 N N . ARG A 1 363 ? 13.764 -19.016 -22.603 1.00 57.88 363 ARG A N 1
ATOM 2926 C CA . ARG A 1 363 ? 12.647 -19.969 -22.743 1.00 57.88 363 ARG A CA 1
ATOM 2927 C C . ARG A 1 363 ? 11.556 -19.488 -23.691 1.00 57.88 363 ARG A C 1
ATOM 2929 O O . ARG A 1 363 ? 10.849 -20.316 -24.254 1.00 57.88 363 ARG A O 1
ATOM 2936 N N . TYR A 1 364 ? 11.424 -18.180 -23.865 1.00 56.62 364 TYR A N 1
ATOM 2937 C CA . TYR A 1 364 ? 10.436 -17.571 -24.742 1.00 56.62 364 TYR A CA 1
ATOM 2938 C C . TYR A 1 364 ? 11.165 -16.764 -25.812 1.00 56.62 364 TYR A C 1
ATOM 2940 O O . TYR A 1 364 ? 11.946 -15.869 -25.488 1.00 56.62 364 TYR A O 1
ATOM 2948 N N . LYS A 1 365 ? 10.930 -17.075 -27.094 1.00 56.47 365 LYS A N 1
ATOM 2949 C CA . LYS A 1 365 ? 11.441 -16.244 -28.190 1.00 56.47 365 LYS A CA 1
ATOM 2950 C C . LYS A 1 365 ? 10.896 -14.825 -28.011 1.00 56.47 365 LYS A C 1
ATOM 2952 O O . LYS A 1 365 ? 9.703 -14.656 -27.767 1.00 56.47 365 LYS A O 1
ATOM 2957 N N . ALA A 1 366 ? 11.751 -13.812 -28.176 1.00 49.38 366 ALA A N 1
ATOM 2958 C CA . ALA A 1 366 ? 11.396 -12.392 -28.029 1.00 49.38 366 ALA A CA 1
ATOM 2959 C C . ALA A 1 366 ? 10.175 -11.960 -28.879 1.00 49.38 366 ALA A C 1
ATOM 2961 O O . ALA A 1 366 ? 9.530 -10.949 -28.589 1.00 49.38 366 ALA A O 1
ATOM 2962 N N . SER A 1 367 ? 9.848 -12.744 -29.909 1.00 48.00 367 SER A N 1
ATOM 2963 C CA . SER A 1 367 ? 8.731 -12.562 -30.832 1.00 48.00 367 SER A CA 1
ATOM 2964 C C . SER A 1 367 ? 7.392 -13.174 -30.393 1.00 48.00 367 SER A C 1
ATOM 2966 O O . SER A 1 367 ? 6.383 -12.806 -30.983 1.00 48.00 367 SER A O 1
ATOM 2968 N N . GLU A 1 368 ? 7.331 -14.084 -29.411 1.00 51.09 368 GLU A N 1
ATOM 2969 C CA . GLU A 1 368 ? 6.198 -15.033 -29.323 1.00 51.09 368 GLU A CA 1
ATOM 2970 C C . GLU A 1 368 ? 5.258 -14.922 -28.109 1.00 51.09 368 GLU A C 1
ATOM 2972 O O . GLU A 1 368 ? 4.264 -15.638 -28.091 1.00 51.09 368 GLU A O 1
ATOM 2977 N N . LEU A 1 369 ? 5.448 -14.020 -27.137 1.00 52.41 369 LEU A N 1
ATOM 2978 C CA . LEU A 1 369 ? 4.430 -13.796 -26.089 1.00 52.41 369 LEU A CA 1
ATOM 2979 C C . LEU A 1 369 ? 4.363 -12.332 -25.614 1.00 52.41 369 LEU A C 1
ATOM 2981 O O . LEU A 1 369 ? 5.394 -11.653 -25.605 1.00 52.41 369 LEU A O 1
ATOM 2985 N N . PRO A 1 370 ? 3.182 -11.840 -25.181 1.00 63.34 370 PRO A N 1
ATOM 2986 C CA . PRO A 1 370 ? 3.105 -10.641 -24.353 1.00 63.34 370 PRO A CA 1
ATOM 2987 C C . PRO A 1 370 ? 3.893 -10.883 -23.059 1.00 63.34 370 PRO A C 1
ATOM 2989 O O . PRO A 1 370 ? 3.754 -11.927 -22.416 1.00 63.34 370 PRO A O 1
ATOM 2992 N N . PHE A 1 371 ? 4.767 -9.940 -22.708 1.00 69.56 371 PHE A N 1
ATOM 2993 C CA . PHE A 1 371 ? 5.520 -9.997 -21.461 1.00 69.56 371 PHE A CA 1
ATOM 2994 C C . PHE A 1 371 ? 4.557 -9.897 -20.273 1.00 69.56 371 PHE A C 1
ATOM 2996 O O . PHE A 1 371 ? 3.683 -9.034 -20.259 1.00 69.56 371 PHE A O 1
ATOM 3003 N N . ASP A 1 372 ? 4.725 -10.776 -19.286 1.00 75.94 372 ASP A N 1
ATOM 3004 C CA . ASP A 1 372 ? 3.906 -10.814 -18.073 1.00 75.94 372 ASP A CA 1
ATOM 3005 C C . ASP A 1 372 ? 4.824 -10.874 -16.849 1.00 75.94 372 ASP A C 1
ATOM 3007 O O . ASP A 1 372 ? 5.455 -11.901 -16.562 1.00 75.94 372 ASP A O 1
ATOM 3011 N N . TRP A 1 373 ? 4.903 -9.744 -16.144 1.00 73.44 373 TRP A N 1
ATOM 3012 C CA . TRP A 1 373 ? 5.727 -9.569 -14.955 1.00 73.44 373 TRP A CA 1
ATOM 3013 C C . TRP A 1 373 ? 5.342 -10.514 -13.811 1.00 73.44 373 TRP A C 1
ATOM 3015 O O . TRP A 1 373 ? 6.221 -11.079 -13.160 1.00 73.44 373 TRP A O 1
ATOM 3025 N N . TYR A 1 374 ? 4.053 -10.771 -13.579 1.00 72.31 374 TYR A N 1
ATOM 3026 C CA . TYR A 1 374 ? 3.647 -11.603 -12.442 1.00 72.31 374 TYR A CA 1
ATOM 3027 C C . TYR A 1 374 ? 3.750 -13.094 -12.735 1.00 72.31 374 TYR A C 1
ATOM 3029 O O . TYR A 1 374 ? 4.074 -13.869 -11.836 1.00 72.31 374 TYR A O 1
ATOM 3037 N N . LYS A 1 375 ? 3.654 -13.504 -14.005 1.00 71.81 375 LYS A N 1
ATOM 3038 C CA . LYS A 1 375 ? 4.076 -14.853 -14.413 1.00 71.81 375 LYS A CA 1
ATOM 3039 C C . LYS A 1 375 ? 5.569 -15.083 -14.150 1.00 71.81 375 LYS A C 1
ATOM 3041 O O . LYS A 1 375 ? 5.964 -16.182 -13.754 1.00 71.81 375 LYS A O 1
ATOM 3046 N N . LEU A 1 376 ? 6.405 -14.061 -14.354 1.00 65.62 376 LEU A N 1
ATOM 3047 C CA . LEU A 1 376 ? 7.836 -14.110 -14.040 1.00 65.62 376 LEU A CA 1
ATOM 3048 C C . LEU A 1 376 ? 8.068 -14.274 -12.530 1.00 65.62 376 LEU A C 1
ATOM 3050 O O . LEU A 1 376 ? 8.834 -15.147 -12.118 1.00 65.62 376 LEU A O 1
ATOM 3054 N N . ILE A 1 377 ? 7.362 -13.478 -11.725 1.00 66.56 377 ILE A N 1
ATOM 3055 C CA . ILE A 1 377 ? 7.372 -13.542 -10.258 1.00 66.56 377 ILE A CA 1
ATOM 3056 C C . ILE A 1 377 ? 6.881 -14.900 -9.740 1.00 66.56 377 ILE A C 1
ATOM 3058 O O . ILE A 1 377 ? 7.465 -15.455 -8.813 1.00 66.56 377 ILE A O 1
ATOM 3062 N N . ASP A 1 378 ? 5.859 -15.496 -10.346 1.00 64.81 378 ASP A N 1
ATOM 3063 C CA . ASP A 1 378 ? 5.359 -16.810 -9.937 1.00 64.81 378 ASP A CA 1
ATOM 3064 C C . ASP A 1 378 ? 6.360 -17.932 -10.220 1.00 64.81 378 ASP A C 1
ATOM 3066 O O . ASP A 1 378 ? 6.572 -18.815 -9.385 1.00 64.81 378 ASP A O 1
ATOM 3070 N N . ILE A 1 379 ? 7.012 -17.899 -11.386 1.00 63.25 379 ILE A N 1
ATOM 3071 C CA . ILE A 1 379 ? 8.090 -18.840 -11.722 1.00 63.25 379 ILE A CA 1
ATOM 3072 C C . ILE A 1 379 ? 9.258 -18.670 -10.745 1.00 63.25 379 ILE A C 1
ATOM 3074 O O . ILE A 1 379 ? 9.822 -19.664 -10.277 1.00 63.25 379 ILE A O 1
ATOM 3078 N N . ALA A 1 380 ? 9.607 -17.421 -10.432 1.00 56.81 380 ALA A N 1
ATOM 3079 C CA . ALA A 1 380 ? 10.610 -17.085 -9.435 1.00 56.81 380 ALA A CA 1
ATOM 3080 C C . ALA A 1 380 ? 10.251 -17.669 -8.065 1.00 56.81 380 ALA A C 1
ATOM 3082 O O . ALA A 1 380 ? 11.081 -18.339 -7.454 1.00 56.81 380 ALA A O 1
ATOM 3083 N N . GLY A 1 381 ? 9.015 -17.459 -7.609 1.00 57.59 381 GLY A N 1
ATOM 3084 C CA . GLY A 1 381 ? 8.540 -17.938 -6.318 1.00 57.59 381 GLY A CA 1
ATOM 3085 C C . GLY A 1 381 ? 8.592 -19.456 -6.196 1.00 57.59 381 GLY A C 1
ATOM 3086 O O . GLY A 1 381 ? 9.142 -19.980 -5.231 1.00 57.59 381 GLY A O 1
ATOM 3087 N N . LYS A 1 382 ? 8.134 -20.178 -7.225 1.00 62.22 382 LYS A N 1
ATOM 3088 C CA . LYS A 1 382 ? 8.195 -21.649 -7.257 1.00 62.22 382 LYS A CA 1
ATOM 3089 C C . LYS A 1 382 ? 9.625 -22.184 -7.159 1.00 62.22 382 LYS A C 1
ATOM 3091 O O . LYS A 1 382 ? 9.858 -23.161 -6.458 1.00 62.22 382 LYS A O 1
ATOM 3096 N N . LYS A 1 383 ? 10.595 -21.544 -7.823 1.00 56.56 383 LYS A N 1
ATOM 3097 C CA . LYS A 1 383 ? 12.014 -21.943 -7.742 1.00 56.56 383 LYS A CA 1
ATOM 3098 C C . LYS A 1 383 ? 12.636 -21.702 -6.363 1.00 56.56 383 LYS A C 1
ATOM 3100 O O . LYS A 1 383 ? 13.598 -22.381 -6.026 1.00 56.56 383 LYS A O 1
ATOM 3105 N N . MET A 1 384 ? 12.111 -20.749 -5.595 1.00 49.94 384 MET A N 1
ATOM 3106 C CA . MET A 1 384 ? 12.589 -20.425 -4.245 1.00 49.94 384 MET A CA 1
ATOM 3107 C C . MET A 1 384 ? 11.919 -21.258 -3.149 1.00 49.94 384 MET A C 1
ATOM 3109 O O . MET A 1 384 ? 12.231 -21.070 -1.979 1.00 49.94 384 MET A O 1
ATOM 3113 N N . GLY A 1 385 ? 11.004 -22.165 -3.507 1.00 49.25 385 GLY A N 1
ATOM 3114 C CA . GLY A 1 385 ? 10.212 -22.898 -2.522 1.00 49.25 385 GLY A CA 1
ATOM 3115 C C . GLY A 1 385 ? 9.143 -22.036 -1.842 1.00 49.25 385 GLY A C 1
ATOM 3116 O O . GLY A 1 385 ? 8.637 -22.429 -0.801 1.00 49.25 385 GLY A O 1
ATOM 3117 N N . TYR A 1 386 ? 8.753 -20.891 -2.426 1.00 50.94 386 TYR A N 1
ATOM 3118 C CA . TYR A 1 386 ? 7.677 -20.018 -1.917 1.00 50.94 386 TYR A CA 1
ATOM 3119 C C . TYR A 1 386 ? 6.269 -20.573 -2.173 1.00 50.94 386 TYR A C 1
ATOM 3121 O O . TYR A 1 386 ? 5.318 -19.827 -2.407 1.00 50.94 386 TYR A O 1
ATOM 3129 N N . THR A 1 387 ? 6.130 -21.892 -2.213 1.00 36.47 387 THR A N 1
ATOM 3130 C CA . THR A 1 387 ? 4.850 -22.564 -2.401 1.00 36.47 387 THR A CA 1
ATOM 3131 C C . THR A 1 387 ? 4.380 -23.101 -1.068 1.00 36.47 387 THR A C 1
ATOM 3133 O O . THR A 1 387 ? 4.623 -24.272 -0.825 1.00 36.47 387 THR A O 1
ATOM 3136 N N . HIS A 1 388 ? 3.730 -22.255 -0.261 1.00 40.00 388 HIS A N 1
ATOM 3137 C CA . HIS A 1 388 ? 2.586 -22.593 0.598 1.00 40.00 388 HIS A CA 1
ATOM 3138 C C . HIS A 1 388 ? 1.774 -21.326 0.901 1.00 40.00 388 HIS A C 1
ATOM 3140 O O . HIS A 1 388 ? 2.386 -20.315 1.311 1.00 40.00 388 HIS A O 1
#